Protein 3SY6 (pdb70)

Solvent-accessible surface area: 23259 Å² total

Structure (mmCIF, N/CA/C/O backbone):
data_3SY6
#
_entry.id   3SY6
#
_cell.length_a   40.409
_cell.length_b   120.462
_cell.length_c   53.492
_cell.angle_alpha   90.000
_cell.angle_beta   90.930
_cell.angle_gamma   90.000
#
_symmetry.space_group_name_H-M   'P 1 21 1'
#
loop_
_entity.id
_entity.type
_entity.pdbx_description
1 polymer 'Fimbrial protein BF1861'
2 non-polymer '2-[N-CYCLOHEXYLAMINO]ETHANE SULFONIC ACID'
3 water water
#
loop_
_atom_site.group_PDB
_atom_site.id
_atom_site.type_symbol
_atom_site.label_atom_id
_atom_site.label_alt_id
_atom_site.label_comp_id
_atom_site.label_asym_id
_atom_site.label_entity_id
_atom_site.label_seq_id
_atom_site.pdbx_PDB_ins_code
_atom_site.Cartn_x
_atom_site.Cartn_y
_atom_site.Cartn_z
_atom_site.occupancy
_atom_site.B_iso_or_equiv
_atom_site.auth_seq_id
_atom_site.auth_comp_id
_atom_site.auth_asym_id
_atom_site.auth_atom_id
_atom_site.pdbx_PDB_model_num
ATOM 1 N N . SER A 1 8 ? 16.909 25.242 56.530 1.00 58.89 25 SER A N 1
ATOM 2 C CA . SER A 1 8 ? 17.918 25.105 55.474 1.00 56.61 25 SER A CA 1
ATOM 3 C C . SER A 1 8 ? 18.808 26.365 55.347 1.00 55.71 25 SER A C 1
ATOM 4 O O . SER A 1 8 ? 18.300 27.488 55.216 1.00 54.98 25 SER A O 1
ATOM 7 N N . GLY A 1 9 ? 20.125 26.148 55.366 1.00 47.90 26 GLY A N 1
ATOM 8 C CA . GLY A 1 9 ? 21.109 27.221 55.253 1.00 44.46 26 GLY A CA 1
ATOM 9 C C . GLY A 1 9 ? 21.628 27.487 53.855 1.00 41.89 26 GLY A C 1
ATOM 10 O O . GLY A 1 9 ? 22.577 28.253 53.694 1.00 40.65 26 GLY A O 1
ATOM 11 N N . GLU A 1 10 ? 21.026 26.864 52.837 1.00 33.76 27 GLU A N 1
ATOM 12 C CA . GLU A 1 10 ? 21.476 27.043 51.454 1.00 31.77 27 GLU A CA 1
ATOM 13 C C . GLU A 1 10 ? 20.279 27.208 50.515 1.00 35.01 27 GLU A C 1
ATOM 14 O O . GLU A 1 10 ? 19.153 26.894 50.903 1.00 36.41 27 GLU A O 1
ATOM 20 N N . LYS A 1 11 ? 20.508 27.792 49.328 1.00 29.42 28 LYS A N 1
ATOM 21 C CA . LYS A 1 11 ? 19.483 27.986 48.297 1.00 28.65 28 LYS A CA 1
ATOM 22 C C . LYS A 1 11 ? 20.066 27.634 46.942 1.00 33.51 28 LYS A C 1
ATOM 23 O O . LYS A 1 11 ? 21.281 27.706 46.768 1.00 31.39 28 LYS A O 1
ATOM 29 N N . THR A 1 12 ? 19.204 27.269 45.969 1.00 31.39 29 THR A N 1
ATOM 30 C CA . THR A 1 12 ? 19.666 26.962 44.610 1.00 28.42 29 THR A CA 1
ATOM 31 C C . THR A 1 12 ? 20.016 28.277 43.914 1.00 31.24 29 THR A C 1
ATOM 32 O O . THR A 1 12 ? 19.205 29.202 43.940 1.00 31.01 29 THR A O 1
ATOM 36 N N . LEU A 1 13 ? 21.234 28.375 43.342 1.00 26.20 30 LEU A N 1
ATOM 37 C CA . LEU A 1 13 ? 21.680 29.533 42.592 1.00 25.68 30 LEU A CA 1
ATOM 38 C C . LEU A 1 13 ? 20.889 29.650 41.302 1.00 29.70 30 LEU A C 1
ATOM 39 O O . LEU A 1 13 ? 20.638 28.635 40.652 1.00 30.00 30 LEU A O 1
ATOM 44 N N . ALA A 1 14 ? 20.521 30.865 40.928 1.00 25.79 31 ALA A N 1
ATOM 45 C CA . ALA A 1 14 ? 19.897 31.119 39.628 1.00 26.42 31 ALA A CA 1
ATOM 46 C C . ALA A 1 14 ? 20.789 32.071 38.849 1.00 28.00 31 ALA A C 1
ATOM 47 O O . ALA A 1 14 ? 21.190 33.105 39.388 1.00 28.30 31 ALA A O 1
ATOM 49 N N . VAL A 1 15 ? 21.200 31.659 37.614 1.00 23.05 32 VAL A N 1
ATOM 50 C CA . VAL A 1 15 ? 21.986 32.504 36.715 1.00 21.79 32 VAL A CA 1
ATOM 51 C C . VAL A 1 15 ? 20.951 33.266 35.917 1.00 26.70 32 VAL A C 1
ATOM 52 O O . VAL A 1 15 ? 20.150 32.666 35.177 1.00 26.20 32 VAL A O 1
ATOM 56 N N . VAL A 1 16 ? 20.909 34.570 36.152 1.00 23.52 33 VAL A N 1
ATOM 57 C CA . VAL A 1 16 ? 19.848 35.436 35.648 1.00 25.16 33 VAL A CA 1
ATOM 58 C C . VAL A 1 16 ? 20.089 35.895 34.200 1.00 28.93 33 VAL A C 1
ATOM 59 O O . VAL A 1 16 ? 19.202 35.735 33.359 1.00 30.91 33 VAL A O 1
ATOM 63 N N . SER A 1 17 ? 21.243 36.489 33.933 1.00 23.54 34 SER A N 1
ATOM 64 C CA . SER A 1 17 ? 21.514 37.078 32.643 1.00 24.13 34 SER A CA 1
ATOM 65 C C . SER A 1 17 ? 22.991 37.095 32.332 1.00 28.23 34 SER A C 1
ATOM 66 O O . SER A 1 17 ? 23.845 36.949 33.214 1.00 28.91 34 SER A O 1
ATOM 69 N N . ALA A 1 18 ? 23.288 37.274 31.065 1.00 24.44 35 ALA A N 1
ATOM 70 C CA . ALA A 1 18 ? 24.655 37.345 30.591 1.00 23.96 35 ALA A CA 1
ATOM 71 C C . ALA A 1 18 ? 24.704 38.374 29.488 1.00 29.61 35 ALA A C 1
ATOM 72 O O . ALA A 1 18 ? 23.753 38.463 28.708 1.00 29.23 35 ALA A O 1
ATOM 74 N N . SER A 1 19 ? 25.767 39.191 29.452 1.00 26.70 36 SER A N 1
ATOM 75 C CA . SER A 1 19 ? 25.876 40.260 28.468 1.00 26.36 36 SER A CA 1
ATOM 76 C C . SER A 1 19 ? 27.336 40.639 28.210 1.00 29.56 36 SER A C 1
ATOM 77 O O . SER A 1 19 ? 28.226 40.371 29.036 1.00 25.30 36 SER A O 1
ATOM 80 N N . SER A 1 20 ? 27.564 41.270 27.056 1.00 27.29 37 SER A N 1
ATOM 81 C CA . SER A 1 20 ? 28.867 41.770 26.649 1.00 28.62 37 SER A CA 1
ATOM 82 C C . SER A 1 20 ? 28.705 43.205 26.184 1.00 33.28 37 SER A C 1
ATOM 83 O O . SER A 1 20 ? 27.794 43.484 25.403 1.00 32.40 37 SER A O 1
ATOM 86 N N . ASP A 1 21 ? 29.547 44.109 26.703 1.00 34.12 38 ASP A N 1
ATOM 87 C CA . ASP A 1 21 ? 29.460 45.563 26.421 1.00 36.38 38 ASP A CA 1
ATOM 88 C C . ASP A 1 21 ? 30.652 46.109 25.630 1.00 39.76 38 ASP A C 1
ATOM 89 O O . ASP A 1 21 ? 30.588 47.257 25.164 1.00 40.20 38 ASP A O 1
ATOM 94 N N . ASP A 1 22 ? 31.743 45.319 25.492 1.00 33.73 39 ASP A N 1
ATOM 95 C CA . ASP A 1 22 ? 32.912 45.806 24.753 1.00 31.90 39 ASP A CA 1
ATOM 96 C C . ASP A 1 22 ? 32.685 45.653 23.256 1.00 37.17 39 ASP A C 1
ATOM 97 O O . ASP A 1 22 ? 31.692 45.041 22.857 1.00 37.82 39 ASP A O 1
ATOM 102 N N . ARG A 1 23 ? 33.578 46.243 22.434 1.00 34.37 40 ARG A N 1
ATOM 103 C CA . ARG A 1 23 ? 33.600 46.139 20.967 1.00 35.12 40 ARG A CA 1
ATOM 104 C C . ARG A 1 23 ? 32.556 46.985 20.254 1.00 42.84 40 ARG A C 1
ATOM 105 O O . ARG A 1 23 ? 31.442 47.141 20.763 1.00 44.24 40 ARG A O 1
ATOM 113 N N . PRO A 1 24 ? 32.903 47.479 19.030 1.00 40.09 41 PRO A N 1
ATOM 114 C CA . PRO A 1 24 ? 31.973 48.333 18.251 1.00 40.11 41 PRO A CA 1
ATOM 115 C C . PRO A 1 24 ? 30.574 47.748 18.054 1.00 46.41 41 PRO A C 1
ATOM 116 O O . PRO A 1 24 ? 29.597 48.480 18.222 1.00 48.01 41 PRO A O 1
ATOM 120 N N . SER A 1 25 ? 30.467 46.451 17.742 1.00 43.64 42 SER A N 1
ATOM 121 C CA . SER A 1 25 ? 29.163 45.797 17.665 1.00 44.41 42 SER A CA 1
ATOM 122 C C . SER A 1 25 ? 29.024 44.925 18.922 1.00 49.91 42 SER A C 1
ATOM 123 O O . SER A 1 25 ? 29.727 43.916 19.065 1.00 49.70 42 SER A O 1
ATOM 126 N N . THR A 1 26 ? 28.205 45.393 19.886 1.00 46.72 43 THR A N 1
ATOM 127 C CA . THR A 1 26 ? 27.993 44.705 21.173 1.00 46.02 43 THR A CA 1
ATOM 128 C C . THR A 1 26 ? 26.977 43.561 21.048 1.00 47.43 43 THR A C 1
ATOM 129 O O . THR A 1 26 ? 26.021 43.650 20.266 1.00 47.17 43 THR A O 1
ATOM 133 N N . ARG A 1 27 ? 27.167 42.507 21.871 1.00 41.74 44 ARG A N 1
ATOM 134 C CA . ARG A 1 27 ? 26.242 41.371 21.984 1.00 40.48 44 ARG A CA 1
ATOM 135 C C . ARG A 1 27 ? 24.975 41.822 22.719 1.00 41.79 44 ARG A C 1
ATOM 136 O O . ARG A 1 27 ? 23.903 41.244 22.515 1.00 41.07 44 ARG A O 1
ATOM 144 N N . GLY A 1 28 ? 25.134 42.837 23.583 1.00 36.50 45 GLY A N 1
ATOM 145 C CA . GLY A 1 28 ? 24.089 43.358 24.455 1.00 35.19 45 GLY A CA 1
ATOM 146 C C . GLY A 1 28 ? 23.725 42.261 25.425 1.00 35.27 45 GLY A C 1
ATOM 147 O O . GLY A 1 28 ? 24.565 41.405 25.691 1.00 35.24 45 GLY A O 1
ATOM 148 N N . ILE A 1 29 ? 22.477 42.217 25.901 1.00 30.52 46 ILE A N 1
ATOM 149 C CA . ILE A 1 29 ? 22.029 41.117 26.787 1.00 28.95 46 ILE A CA 1
ATOM 150 C C . ILE A 1 29 ? 21.816 39.890 25.880 1.00 30.04 46 ILE A C 1
ATOM 151 O O . ILE A 1 29 ? 21.099 39.988 24.887 1.00 29.54 46 ILE A O 1
ATOM 156 N N . ILE A 1 30 ? 22.483 38.766 26.189 1.00 26.14 47 ILE A N 1
ATOM 157 C CA . ILE A 1 30 ? 22.391 37.549 25.371 1.00 26.61 47 ILE A CA 1
ATOM 158 C C . ILE A 1 30 ? 21.018 36.919 25.621 1.00 30.55 47 ILE A C 1
ATOM 159 O O . ILE A 1 30 ? 20.676 36.621 26.758 1.00 28.75 47 ILE A O 1
ATOM 164 N N . ASN A 1 31 ? 20.245 36.720 24.551 1.00 29.77 48 ASN A N 1
ATOM 165 C CA . ASN A 1 31 ? 18.907 36.127 24.654 1.00 31.50 48 ASN A CA 1
ATOM 166 C C . ASN A 1 31 ? 18.702 34.994 23.606 1.00 38.58 48 ASN A C 1
ATOM 167 O O . ASN A 1 31 ? 17.562 34.615 23.317 1.00 36.92 48 ASN A O 1
ATOM 172 N N . ASP A 1 32 ? 19.814 34.487 23.035 1.00 37.66 49 ASP A N 1
ATOM 173 C CA . ASP A 1 32 ? 19.815 33.422 22.037 1.00 40.68 49 ASP A CA 1
ATOM 174 C C . ASP A 1 32 ? 20.112 32.056 22.682 1.00 47.67 49 ASP A C 1
ATOM 175 O O . ASP A 1 32 ? 20.796 31.984 23.701 1.00 45.84 49 ASP A O 1
ATOM 180 N N . ASN A 1 33 ? 19.597 30.979 22.061 1.00 48.29 50 ASN A N 1
ATOM 181 C CA . ASN A 1 33 ? 19.780 29.588 22.481 1.00 49.98 50 ASN A CA 1
ATOM 182 C C . ASN A 1 33 ? 21.065 28.970 21.908 1.00 54.58 50 ASN A C 1
ATOM 183 O O . ASN A 1 33 ? 21.695 28.175 22.607 1.00 56.10 50 ASN A O 1
ATOM 188 N N . THR A 1 34 ? 21.449 29.360 20.657 1.00 48.29 51 THR A N 1
ATOM 189 C CA . THR A 1 34 ? 22.591 28.923 19.833 1.00 46.71 51 THR A CA 1
ATOM 190 C C . THR A 1 34 ? 23.780 28.485 20.691 1.00 44.39 51 THR A C 1
ATOM 191 O O . THR A 1 34 ? 24.188 27.321 20.600 1.00 43.43 51 THR A O 1
ATOM 195 N N . TYR A 1 35 ? 24.280 29.376 21.565 1.00 34.68 52 TYR A N 1
ATOM 196 C CA . TYR A 1 35 ? 25.403 29.015 22.399 1.00 31.57 52 TYR A CA 1
ATOM 197 C C . TYR A 1 35 ? 25.027 28.914 23.879 1.00 33.21 52 TYR A C 1
ATOM 198 O O . TYR A 1 35 ? 24.093 29.570 24.356 1.00 30.77 52 TYR A O 1
ATOM 207 N N . ALA A 1 36 ? 25.768 28.075 24.606 1.00 29.12 53 ALA A N 1
ATOM 208 C CA . ALA A 1 36 ? 25.570 27.900 26.045 1.00 28.24 53 ALA A CA 1
ATOM 209 C C . ALA A 1 36 ? 26.596 28.752 26.791 1.00 27.73 53 ALA A C 1
ATOM 210 O O . ALA A 1 36 ? 27.500 29.321 26.164 1.00 24.83 53 ALA A O 1
ATOM 212 N N . LEU A 1 37 ? 26.464 28.812 28.128 1.00 23.08 54 LEU A N 1
ATOM 213 C CA . LEU A 1 37 ? 27.319 29.564 29.043 1.00 21.03 54 LEU A CA 1
ATOM 214 C C . LEU A 1 37 ? 28.036 28.615 29.981 1.00 24.52 54 LEU A C 1
ATOM 215 O O . LEU A 1 37 ? 27.423 27.768 30.629 1.00 25.43 54 LEU A O 1
ATOM 220 N N . GLY A 1 38 ? 29.332 28.768 30.072 1.00 22.22 55 GLY A N 1
ATOM 221 C CA . GLY A 1 38 ? 30.119 27.887 30.937 1.00 21.51 55 GLY A CA 1
ATOM 222 C C . GLY A 1 38 ? 30.307 28.604 32.252 1.00 25.08 55 GLY A C 1
ATOM 223 O O . GLY A 1 38 ? 30.850 29.709 32.255 1.00 24.48 55 GLY A O 1
ATOM 224 N N . VAL A 1 39 ? 29.882 27.975 33.385 1.00 22.11 56 VAL A N 1
ATOM 225 C CA . VAL A 1 39 ? 29.904 28.654 34.697 1.00 21.95 56 VAL A CA 1
ATOM 226 C C . VAL A 1 39 ? 30.905 28.013 35.652 1.00 25.68 56 VAL A C 1
ATOM 227 O O . VAL A 1 39 ? 31.002 26.800 35.754 1.00 26.09 56 VAL A O 1
ATOM 231 N N . PHE A 1 40 ? 31.635 28.861 36.366 1.00 23.02 57 PHE A N 1
ATOM 232 C CA . PHE A 1 40 ? 32.687 28.426 37.280 1.00 21.67 57 PHE A CA 1
ATOM 233 C C . PHE A 1 40 ? 32.526 29.050 38.643 1.00 22.22 57 PHE A C 1
ATOM 234 O O . PHE A 1 40 ? 32.081 30.170 38.746 1.00 21.74 57 PHE A O 1
ATOM 242 N N . ARG A 1 41 ? 32.974 28.356 39.683 1.00 20.79 58 ARG A N 1
ATOM 243 C CA . ARG A 1 41 ? 33.021 28.896 41.035 1.00 21.89 58 ARG A CA 1
ATOM 244 C C . ARG A 1 41 ? 34.408 28.641 41.544 1.00 24.11 58 ARG A C 1
ATOM 245 O O . ARG A 1 41 ? 34.894 27.519 41.456 1.00 23.31 58 ARG A O 1
ATOM 253 N N . THR A 1 42 ? 35.051 29.675 42.065 1.00 22.40 59 THR A N 1
ATOM 254 C CA . THR A 1 42 ? 36.405 29.565 42.606 1.00 22.75 59 THR A CA 1
ATOM 255 C C . THR A 1 42 ? 36.356 29.156 44.069 1.00 27.57 59 THR A C 1
ATOM 256 O O . THR A 1 42 ? 35.269 29.032 44.644 1.00 27.71 59 THR A O 1
ATOM 260 N N . THR A 1 43 ? 37.531 28.955 44.687 1.00 25.85 60 THR A N 1
ATOM 261 C CA . THR A 1 43 ? 37.599 28.541 46.093 1.00 26.66 60 THR A CA 1
ATOM 262 C C . THR A 1 43 ? 37.517 29.749 47.062 1.00 30.02 60 THR A C 1
ATOM 263 O O . THR A 1 43 ? 37.714 29.584 48.263 1.00 30.29 60 THR A O 1
ATOM 267 N N . ALA A 1 44 ? 37.198 30.947 46.548 1.00 27.97 61 ALA A N 1
ATOM 268 C CA . ALA A 1 44 ? 37.009 32.140 47.381 1.00 28.64 61 ALA A CA 1
ATOM 269 C C . ALA A 1 44 ? 35.965 31.853 48.469 1.00 32.84 61 ALA A C 1
ATOM 270 O O . ALA A 1 44 ? 34.908 31.265 48.192 1.00 33.44 61 ALA A O 1
ATOM 272 N N . ASN A 1 45 ? 36.346 32.158 49.720 1.00 27.97 62 ASN A N 1
ATOM 273 C CA . ASN A 1 45 ? 35.562 32.012 50.933 1.00 27.94 62 ASN A CA 1
ATOM 274 C C . ASN A 1 45 ? 35.285 30.535 51.277 1.00 31.10 62 ASN A C 1
ATOM 275 O O . ASN A 1 45 ? 34.313 30.243 51.973 1.00 29.44 62 ASN A O 1
ATOM 280 N N . THR A 1 46 ? 36.222 29.624 50.873 1.00 28.33 63 THR A N 1
ATOM 281 C CA . THR A 1 46 ? 36.271 28.169 51.175 1.00 28.23 63 THR A CA 1
ATOM 282 C C . THR A 1 46 ? 35.229 27.343 50.389 1.00 29.87 63 THR A C 1
ATOM 283 O O . THR A 1 46 ? 35.090 26.157 50.675 1.00 29.72 63 THR A O 1
ATOM 287 N N . TYR A 1 47 ? 34.523 27.936 49.390 1.00 24.70 64 TYR A N 1
ATOM 288 C CA . TYR A 1 47 ? 33.624 27.140 48.553 1.00 24.97 64 TYR A CA 1
ATOM 289 C C . TYR A 1 47 ? 34.404 26.070 47.794 1.00 29.25 64 TYR A C 1
ATOM 290 O O . TYR A 1 47 ? 35.569 26.289 47.427 1.00 29.27 64 TYR A O 1
ATOM 299 N N . ALA A 1 48 ? 33.766 24.934 47.533 1.00 25.49 65 ALA A N 1
ATOM 300 C CA . ALA A 1 48 ? 34.330 23.890 46.687 1.00 24.45 65 ALA A CA 1
ATOM 301 C C . ALA A 1 48 ? 34.301 24.393 45.248 1.00 26.82 65 ALA A C 1
ATOM 302 O O . ALA A 1 48 ? 33.343 25.086 44.881 1.00 24.91 65 ALA A O 1
ATOM 304 N N . PRO A 1 49 ? 35.344 24.147 44.426 1.00 25.49 66 PRO A N 1
ATOM 305 C CA . PRO A 1 49 ? 35.344 24.730 43.078 1.00 24.77 66 PRO A CA 1
ATOM 306 C C . PRO A 1 49 ? 34.359 24.053 42.125 1.00 26.55 66 PRO A C 1
ATOM 307 O O . PRO A 1 49 ? 34.102 22.863 42.243 1.00 26.85 66 PRO A O 1
ATOM 311 N N . LEU A 1 50 ? 33.826 24.828 41.179 1.00 21.36 67 LEU A N 1
ATOM 312 C CA . LEU A 1 50 ? 32.949 24.333 40.108 1.00 22.88 67 LEU A CA 1
ATOM 313 C C . LEU A 1 50 ? 33.586 24.714 38.771 1.00 24.94 67 LEU A C 1
ATOM 314 O O . LEU A 1 50 ? 34.107 25.822 38.647 1.00 23.90 67 LEU A O 1
ATOM 319 N N . TYR A 1 51 ? 33.643 23.769 37.811 1.00 21.78 68 TYR A N 1
ATOM 320 C CA . TYR A 1 51 ? 34.306 23.979 36.513 1.00 21.68 68 TYR A CA 1
ATOM 321 C C . TYR A 1 51 ? 33.418 23.730 35.309 1.00 26.08 68 TYR A C 1
ATOM 322 O O . TYR A 1 51 ? 32.890 22.626 35.151 1.00 26.14 68 TYR A O 1
ATOM 331 N N . ASN A 1 52 ? 33.284 24.736 34.442 1.00 21.19 69 ASN A N 1
ATOM 332 C CA . ASN A 1 52 ? 32.646 24.632 33.122 1.00 20.86 69 ASN A CA 1
ATOM 333 C C . ASN A 1 52 ? 31.259 24.001 33.164 1.00 25.78 69 ASN A C 1
ATOM 334 O O . ASN A 1 52 ? 30.938 23.099 32.356 1.00 25.78 69 ASN A O 1
ATOM 339 N N . VAL A 1 53 ? 30.422 24.474 34.116 1.00 23.27 70 VAL A N 1
ATOM 340 C CA . VAL A 1 53 ? 29.066 23.947 34.265 1.00 22.99 70 VAL A CA 1
ATOM 341 C C . VAL A 1 53 ? 28.223 24.569 33.150 1.00 27.26 70 VAL A C 1
ATOM 342 O O . VAL A 1 53 ? 28.044 25.780 33.111 1.00 25.60 70 VAL A O 1
ATOM 346 N N . LYS A 1 54 ? 27.768 23.726 32.218 1.00 25.47 71 LYS A N 1
ATOM 347 C CA . LYS A 1 54 ? 27.007 24.150 31.041 1.00 25.39 71 LYS A CA 1
ATOM 348 C C . LYS A 1 54 ? 25.634 24.712 31.431 1.00 29.15 71 LYS A C 1
ATOM 349 O O . LYS A 1 54 ? 24.828 24.004 32.031 1.00 29.28 71 LYS A O 1
ATOM 355 N N . HIS A 1 55 ? 25.419 26.011 31.152 1.00 24.74 72 HIS A N 1
ATOM 356 C CA . HIS A 1 55 ? 24.133 26.680 31.400 1.00 23.83 72 HIS A CA 1
ATOM 357 C C . HIS A 1 55 ? 23.522 27.021 30.061 1.00 27.96 72 HIS A C 1
ATOM 358 O O . HIS A 1 55 ? 24.231 27.475 29.159 1.00 25.33 72 HIS A O 1
ATOM 365 N N . ILE A 1 56 ? 22.227 26.744 29.914 1.00 28.40 73 ILE A N 1
ATOM 366 C CA . ILE A 1 56 ? 21.459 26.933 28.679 1.00 29.60 73 ILE A CA 1
ATOM 367 C C . ILE A 1 56 ? 20.340 27.954 28.932 1.00 34.12 73 ILE A C 1
ATOM 368 O O . ILE A 1 56 ? 19.616 27.830 29.915 1.00 30.64 73 ILE A O 1
ATOM 373 N N . TYR A 1 57 ? 20.223 28.978 28.051 1.00 33.89 74 TYR A N 1
ATOM 374 C CA . TYR A 1 57 ? 19.200 30.024 28.187 1.00 35.14 74 TYR A CA 1
ATOM 375 C C . TYR A 1 57 ? 17.803 29.459 27.920 1.00 45.46 74 TYR A C 1
ATOM 376 O O . TYR A 1 57 ? 17.464 29.145 26.787 1.00 46.68 74 TYR A O 1
ATOM 385 N N . SER A 1 58 ? 17.014 29.309 28.984 1.00 45.80 75 SER A N 1
ATOM 386 C CA . SER A 1 58 ? 15.658 28.776 28.987 1.00 47.86 75 SER A CA 1
ATOM 387 C C . SER A 1 58 ? 14.860 29.431 30.113 1.00 56.10 75 SER A C 1
ATOM 388 O O . SER A 1 58 ? 15.333 29.472 31.257 1.00 56.18 75 SER A O 1
ATOM 390 N N . GLY A 1 59 ? 13.683 29.972 29.764 1.00 53.99 76 GLY A N 1
ATOM 391 C CA . GLY A 1 59 ? 12.779 30.654 30.688 1.00 54.01 76 GLY A CA 1
ATOM 392 C C . GLY A 1 59 ? 13.354 31.919 31.299 1.00 57.75 76 GLY A C 1
ATOM 393 O O . GLY A 1 59 ? 13.389 32.037 32.523 1.00 59.43 76 GLY A O 1
ATOM 394 N N . GLY A 1 60 ? 13.832 32.838 30.449 1.00 51.78 77 GLY A N 1
ATOM 395 C CA . GLY A 1 60 ? 14.430 34.120 30.826 1.00 50.42 77 GLY A CA 1
ATOM 396 C C . GLY A 1 60 ? 15.609 34.073 31.786 1.00 51.21 77 GLY A C 1
ATOM 397 O O . GLY A 1 60 ? 15.959 35.102 32.367 1.00 51.52 77 GLY A O 1
ATOM 398 N N . GLU A 1 61 ? 16.215 32.881 31.976 1.00 43.12 78 GLU A N 1
ATOM 399 C CA . GLU A 1 61 ? 17.383 32.646 32.829 1.00 39.10 78 GLU A CA 1
ATOM 400 C C . GLU A 1 61 ? 18.312 31.597 32.182 1.00 36.74 78 GLU A C 1
ATOM 401 O O . GLU A 1 61 ? 17.953 30.991 31.172 1.00 37.15 78 GLU A O 1
ATOM 407 N N . TRP A 1 62 ? 19.480 31.356 32.787 1.00 28.52 79 TRP A N 1
ATOM 408 C CA . TRP A 1 62 ? 20.432 30.359 32.291 1.00 27.01 79 TRP A CA 1
ATOM 409 C C . TRP A 1 62 ? 20.386 29.129 33.191 1.00 31.84 79 TRP A C 1
ATOM 410 O O . TRP A 1 62 ? 20.919 29.130 34.292 1.00 30.07 79 TRP A O 1
ATOM 421 N N . GLY A 1 63 ? 19.693 28.111 32.714 1.00 30.91 80 GLY A N 1
ATOM 422 C CA . GLY A 1 63 ? 19.491 26.871 33.446 1.00 32.43 80 GLY A CA 1
ATOM 423 C C . GLY A 1 63 ? 20.566 25.839 33.223 1.00 37.19 80 GLY A C 1
ATOM 424 O O . GLY A 1 63 ? 21.171 25.790 32.151 1.00 37.06 80 GLY A O 1
ATOM 425 N N . ALA A 1 64 ? 20.796 24.995 34.246 1.00 33.75 81 ALA A N 1
ATOM 426 C CA . ALA A 1 64 ? 21.752 23.892 34.200 1.00 33.17 81 ALA A CA 1
ATOM 427 C C . ALA A 1 64 ? 21.095 22.601 34.671 1.00 37.74 81 ALA A C 1
ATOM 428 O O . ALA A 1 64 ? 20.187 22.617 35.507 1.00 35.95 81 ALA A O 1
ATOM 430 N N . ASP A 1 65 ? 21.557 21.483 34.115 1.00 36.46 82 ASP A N 1
ATOM 431 C CA . ASP A 1 65 ? 21.172 20.134 34.508 1.00 38.76 82 ASP A CA 1
ATOM 432 C C . ASP A 1 65 ? 21.561 19.930 35.965 1.00 42.72 82 ASP A C 1
ATOM 433 O O . ASP A 1 65 ? 20.804 19.346 36.739 1.00 46.11 82 ASP A O 1
ATOM 438 N N . ASP A 1 66 ? 22.720 20.489 36.343 1.00 35.81 83 ASP A N 1
ATOM 439 C CA . ASP A 1 66 ? 23.227 20.469 37.713 1.00 33.62 83 ASP A CA 1
ATOM 440 C C . ASP A 1 66 ? 22.576 21.548 38.579 1.00 34.31 83 ASP A C 1
ATOM 441 O O . ASP A 1 66 ? 22.025 22.549 38.083 1.00 30.13 83 ASP A O 1
ATOM 446 N N . VAL A 1 67 ? 22.688 21.341 39.890 1.00 29.91 84 VAL A N 1
ATOM 447 C CA . VAL A 1 67 ? 22.187 22.256 40.884 1.00 28.95 84 VAL A CA 1
ATOM 448 C C . VAL A 1 67 ? 23.394 22.853 41.572 1.00 31.46 84 VAL A C 1
ATOM 449 O O . VAL A 1 67 ? 24.254 22.102 42.021 1.00 31.47 84 VAL A O 1
ATOM 453 N N . ILE A 1 68 ? 23.449 24.183 41.673 1.00 25.73 85 ILE A N 1
ATOM 454 C CA . ILE A 1 68 ? 24.528 24.876 42.381 1.00 24.39 85 ILE A CA 1
ATOM 455 C C . ILE A 1 68 ? 23.915 25.463 43.637 1.00 27.34 85 ILE A C 1
ATOM 456 O O . ILE A 1 68 ? 22.843 26.041 43.570 1.00 26.72 85 ILE A O 1
ATOM 461 N N . LYS A 1 69 ? 24.562 25.311 44.785 1.00 26.39 86 LYS A N 1
ATOM 462 C CA . LYS A 1 69 ? 24.039 25.838 46.029 1.00 26.49 86 LYS A CA 1
ATOM 463 C C . LYS A 1 69 ? 24.947 26.931 46.559 1.00 29.21 86 LYS A C 1
ATOM 464 O O . LYS A 1 69 ? 26.161 26.897 46.355 1.00 30.11 86 LYS A O 1
ATOM 470 N N . VAL A 1 70 ? 24.346 27.916 47.208 1.00 23.83 87 VAL A N 1
ATOM 471 C CA . VAL A 1 70 ? 25.038 29.021 47.872 1.00 22.40 87 VAL A CA 1
ATOM 472 C C . VAL A 1 70 ? 24.507 29.057 49.301 1.00 28.72 87 VAL A C 1
ATOM 473 O O . VAL A 1 70 ? 23.289 28.907 49.506 1.00 28.93 87 VAL A O 1
ATOM 477 N N . ASP A 1 71 ? 25.426 29.111 50.288 1.00 24.90 88 ASP A N 1
ATOM 478 C CA . ASP A 1 71 ? 25.050 29.196 51.705 1.00 25.12 88 ASP A CA 1
ATOM 479 C C . ASP A 1 71 ? 25.379 30.613 52.207 1.00 29.70 88 ASP A C 1
ATOM 480 O O . ASP A 1 71 ? 25.385 31.546 51.401 1.00 28.71 88 ASP A O 1
ATOM 485 N N . TYR A 1 72 ? 25.652 30.788 53.521 1.00 27.66 89 TYR A N 1
ATOM 486 C CA . TYR A 1 72 ? 25.974 32.099 54.093 1.00 27.40 89 TYR A CA 1
ATOM 487 C C . TYR A 1 72 ? 27.252 32.690 53.487 1.00 29.68 89 TYR A C 1
ATOM 488 O O . TYR A 1 72 ? 27.428 33.907 53.515 1.00 26.72 89 TYR A O 1
ATOM 497 N N . ARG A 1 73 ? 28.144 31.828 52.952 1.00 26.40 90 ARG A N 1
ATOM 498 C CA . ARG A 1 73 ? 29.401 32.279 52.369 1.00 25.20 90 ARG A CA 1
ATOM 499 C C . ARG A 1 73 ? 29.173 32.993 51.046 1.00 29.96 90 ARG A C 1
ATOM 500 O O . ARG A 1 73 ? 28.363 32.551 50.225 1.00 28.49 90 ARG A O 1
ATOM 508 N N . ASN A 1 74 ? 29.871 34.125 50.852 1.00 28.02 91 ASN A N 1
ATOM 509 C CA . ASN A 1 74 ? 29.786 34.902 49.621 1.00 27.11 91 ASN A CA 1
ATOM 510 C C . ASN A 1 74 ? 30.541 34.160 48.536 1.00 31.61 91 ASN A C 1
ATOM 511 O O . ASN A 1 74 ? 31.710 33.817 48.736 1.00 32.37 91 ASN A O 1
ATOM 516 N N . ALA A 1 75 ? 29.857 33.821 47.431 1.00 26.65 92 ALA A N 1
ATOM 517 C CA . ALA A 1 75 ? 30.458 33.007 46.348 1.00 25.73 92 ALA A CA 1
ATOM 518 C C . ALA A 1 75 ? 30.979 33.839 45.165 1.00 28.80 92 ALA A C 1
ATOM 519 O O . ALA A 1 75 ? 30.351 34.827 44.763 1.00 27.45 92 ALA A O 1
ATOM 521 N N . SER A 1 76 ? 32.123 33.397 44.597 1.00 25.13 93 SER A N 1
ATOM 522 C CA . SER A 1 76 ? 32.727 34.032 43.432 1.00 24.47 93 SER A CA 1
ATOM 523 C C . SER A 1 76 ? 32.517 33.172 42.205 1.00 26.41 93 SER A C 1
ATOM 524 O O . SER A 1 76 ? 33.042 32.073 42.121 1.00 24.55 93 SER A O 1
ATOM 527 N N . PHE A 1 77 ? 31.731 33.680 41.254 1.00 25.12 94 PHE A N 1
ATOM 528 C CA . PHE A 1 77 ? 31.452 33.003 40.000 1.00 23.82 94 PHE A CA 1
ATOM 529 C C . PHE A 1 77 ? 32.062 33.750 38.831 1.00 25.38 94 PHE A C 1
ATOM 530 O O . PHE A 1 77 ? 32.235 34.977 38.885 1.00 23.32 94 PHE A O 1
ATOM 538 N N . PHE A 1 78 ? 32.399 32.988 37.783 1.00 21.62 95 PHE A N 1
ATOM 539 C CA . PHE A 1 78 ? 32.897 33.486 36.506 1.00 21.24 95 PHE A CA 1
ATOM 540 C C . PHE A 1 78 ? 32.213 32.678 35.420 1.00 24.66 95 PHE A C 1
ATOM 541 O O . PHE A 1 78 ? 31.745 31.555 35.665 1.00 25.78 95 PHE A O 1
ATOM 549 N N . ALA A 1 79 ? 32.097 33.256 34.245 1.00 19.46 96 ALA A N 1
ATOM 550 C CA . ALA A 1 79 ? 31.487 32.562 33.118 1.00 19.13 96 ALA A CA 1
ATOM 551 C C . ALA A 1 79 ? 32.198 32.949 31.823 1.00 20.76 96 ALA A C 1
ATOM 552 O O . ALA A 1 79 ? 32.824 34.007 31.752 1.00 18.97 96 ALA A O 1
ATOM 554 N N . TYR A 1 80 ? 32.075 32.114 30.804 1.00 17.62 97 TYR A N 1
ATOM 555 C CA . TYR A 1 80 ? 32.598 32.458 29.477 1.00 18.20 97 TYR A CA 1
ATOM 556 C C . TYR A 1 80 ? 31.553 32.011 28.473 1.00 22.49 97 TYR A C 1
ATOM 557 O O . TYR A 1 80 ? 30.693 31.181 28.785 1.00 23.24 97 TYR A O 1
ATOM 566 N N . TYR A 1 81 ? 31.611 32.587 27.282 1.00 18.80 98 TYR A N 1
ATOM 567 C CA . TYR A 1 81 ? 30.617 32.324 26.260 1.00 18.62 98 TYR A CA 1
ATOM 568 C C . TYR A 1 81 ? 31.242 32.529 24.901 1.00 23.68 98 TYR A C 1
ATOM 569 O O . TYR A 1 81 ? 31.902 33.541 24.710 1.00 22.56 98 TYR A O 1
ATOM 578 N N . PRO A 1 82 ? 30.963 31.671 23.903 1.00 22.54 99 PRO A N 1
ATOM 579 C CA . PRO A 1 82 ? 30.190 30.410 23.961 1.00 21.72 99 PRO A CA 1
ATOM 580 C C . PRO A 1 82 ? 30.893 29.279 24.710 1.00 25.94 99 PRO A C 1
ATOM 581 O O . PRO A 1 82 ? 32.103 29.091 24.581 1.00 26.87 99 PRO A O 1
ATOM 585 N N . TYR A 1 83 ? 30.106 28.487 25.469 1.00 24.00 100 TYR A N 1
ATOM 586 C CA . TYR A 1 83 ? 30.566 27.285 26.171 1.00 21.77 100 TYR A CA 1
ATOM 587 C C . TYR A 1 83 ? 31.207 26.318 25.175 1.00 24.80 100 TYR A C 1
ATOM 588 O O . TYR A 1 83 ? 30.700 26.160 24.058 1.00 22.92 100 TYR A O 1
ATOM 597 N N . HIS A 1 84 ? 32.258 25.616 25.623 1.00 21.57 101 HIS A N 1
ATOM 598 C CA . HIS A 1 84 ? 32.911 24.538 24.881 1.00 22.54 101 HIS A CA 1
ATOM 599 C C . HIS A 1 84 ? 33.103 23.375 25.801 1.00 26.31 101 HIS A C 1
ATOM 600 O O . HIS A 1 84 ? 33.336 23.592 26.986 1.00 26.04 101 HIS A O 1
ATOM 607 N N . THR A 1 85 ? 33.092 22.142 25.254 1.00 24.46 102 THR A N 1
ATOM 608 C CA . THR A 1 85 ? 33.447 20.958 26.035 1.00 24.75 102 THR A CA 1
ATOM 609 C C . THR A 1 85 ? 34.918 21.164 26.376 1.00 26.07 102 THR A C 1
ATOM 610 O O . THR A 1 85 ? 35.660 21.729 25.546 1.00 25.34 102 THR A O 1
ATOM 614 N N . ALA A 1 86 ? 35.336 20.777 27.578 1.00 22.10 103 ALA A N 1
ATOM 615 C CA . ALA A 1 86 ? 36.713 21.050 27.997 1.00 23.69 103 ALA A CA 1
ATOM 616 C C . ALA A 1 86 ? 37.759 20.125 27.307 1.00 28.61 103 ALA A C 1
ATOM 617 O O . ALA A 1 86 ? 38.403 19.313 27.953 1.00 29.43 103 ALA A O 1
ATOM 619 N N . THR A 1 87 ? 37.950 20.302 25.988 1.00 25.90 104 THR A N 1
ATOM 620 C CA . THR A 1 87 ? 38.931 19.554 25.175 1.00 26.69 104 THR A CA 1
ATOM 621 C C . THR A 1 87 ? 39.652 20.527 24.230 1.00 30.60 104 THR A C 1
ATOM 622 O O . THR A 1 87 ? 39.121 21.610 23.949 1.00 28.80 104 THR A O 1
ATOM 626 N N . GLY A 1 88 ? 40.819 20.116 23.727 1.00 27.67 105 GLY A N 1
ATOM 627 C CA . GLY A 1 88 ? 41.603 20.908 22.772 1.00 27.71 105 GLY A CA 1
ATOM 628 C C . GLY A 1 88 ? 42.066 22.212 23.376 1.00 29.09 105 GLY A C 1
ATOM 629 O O . GLY A 1 88 ? 42.647 22.198 24.466 1.00 28.88 105 GLY A O 1
ATOM 630 N N . ASN A 1 89 ? 41.755 23.349 22.720 1.00 23.40 106 ASN A N 1
ATOM 631 C CA . ASN A 1 89 ? 42.130 24.672 23.253 1.00 22.63 106 ASN A CA 1
ATOM 632 C C . ASN A 1 89 ? 41.410 25.018 24.579 1.00 26.38 106 ASN A C 1
ATOM 633 O O . ASN A 1 89 ? 41.794 25.983 25.249 1.00 25.09 106 ASN A O 1
ATOM 638 N N . TYR A 1 90 ? 40.384 24.220 24.952 1.00 24.30 107 TYR A N 1
ATOM 639 C CA . TYR A 1 90 ? 39.551 24.408 26.159 1.00 24.11 107 TYR A CA 1
ATOM 640 C C . TYR A 1 90 ? 39.838 23.329 27.213 1.00 25.61 107 TYR A C 1
ATOM 641 O O . TYR A 1 90 ? 39.146 23.287 28.217 1.00 23.52 107 TYR A O 1
ATOM 650 N N . ALA A 1 91 ? 40.918 22.529 27.018 1.00 22.58 108 ALA A N 1
ATOM 651 C CA . ALA A 1 91 ? 41.312 21.450 27.938 1.00 23.28 108 ALA A CA 1
ATOM 652 C C . ALA A 1 91 ? 41.585 21.987 29.368 1.00 27.60 108 ALA A C 1
ATOM 653 O O . ALA A 1 91 ? 41.274 21.307 30.339 1.00 25.73 108 ALA A O 1
ATOM 655 N N . GLY A 1 92 ? 42.091 23.217 29.478 1.00 23.20 109 GLY A N 1
ATOM 656 C CA . GLY A 1 92 ? 42.396 23.820 30.766 1.00 21.80 109 GLY A CA 1
ATOM 657 C C . GLY A 1 92 ? 41.179 24.175 31.594 1.00 22.09 109 GLY A C 1
ATOM 658 O O . GLY A 1 92 ? 41.325 24.509 32.765 1.00 21.77 109 GLY A O 1
ATOM 659 N N . LEU A 1 93 ? 39.974 24.158 30.991 1.00 18.27 110 LEU A N 1
ATOM 660 C CA . LEU A 1 93 ? 38.717 24.438 31.713 1.00 18.46 110 LEU A CA 1
ATOM 661 C C . LEU A 1 93 ? 38.104 23.152 32.342 1.00 24.71 110 LEU A C 1
ATOM 662 O O . LEU A 1 93 ? 37.077 23.237 33.023 1.00 24.43 110 LEU A O 1
ATOM 667 N N . ALA A 1 94 ? 38.723 21.979 32.111 1.00 22.50 111 ALA A N 1
ATOM 668 C CA . ALA A 1 94 ? 38.219 20.712 32.678 1.00 23.85 111 ALA A CA 1
ATOM 669 C C . ALA A 1 94 ? 38.274 20.731 34.224 1.00 27.63 111 ALA A C 1
ATOM 670 O O . ALA A 1 94 ? 37.313 20.318 34.875 1.00 27.98 111 ALA A O 1
ATOM 672 N N . GLY A 1 95 ? 39.393 21.212 34.767 1.00 24.17 112 GLY A N 1
ATOM 673 C CA . GLY A 1 95 ? 39.637 21.323 36.199 1.00 24.35 112 GLY A CA 1
ATOM 674 C C . GLY A 1 95 ? 40.417 22.568 36.552 1.00 28.27 112 GLY A C 1
ATOM 675 O O . GLY A 1 95 ? 41.163 22.582 37.540 1.00 28.49 112 GLY A O 1
ATOM 676 N N . GLY A 1 96 ? 40.190 23.618 35.768 1.00 24.08 113 GLY A N 1
ATOM 677 C CA . GLY A 1 96 ? 40.812 24.928 35.927 1.00 23.38 113 GLY A CA 1
ATOM 678 C C . GLY A 1 96 ? 40.021 26.024 35.229 1.00 25.74 113 GLY A C 1
ATOM 679 O O . GLY A 1 96 ? 38.896 25.787 34.769 1.00 23.51 113 GLY A O 1
ATOM 680 N N . THR A 1 97 ? 40.609 27.225 35.131 1.00 21.24 114 THR A N 1
ATOM 681 C CA . THR A 1 97 ? 39.924 28.383 34.514 1.00 21.76 114 THR A CA 1
ATOM 682 C C . THR A 1 97 ? 40.738 28.990 33.349 1.00 23.65 114 THR A C 1
ATOM 683 O O . THR A 1 97 ? 40.458 30.114 32.946 1.00 23.43 114 THR A O 1
ATOM 687 N N . THR A 1 98 ? 41.692 28.232 32.775 1.00 21.16 115 THR A N 1
ATOM 688 C CA . THR A 1 98 ? 42.497 28.727 31.669 1.00 20.95 115 THR A CA 1
ATOM 689 C C . THR A 1 98 ? 42.129 28.044 30.352 1.00 22.71 115 THR A C 1
ATOM 690 O O . THR A 1 98 ? 41.814 26.851 30.313 1.00 22.01 115 THR A O 1
ATOM 694 N N . LEU A 1 99 ? 42.157 28.809 29.275 1.00 19.31 116 LEU A N 1
ATOM 695 C CA . LEU A 1 99 ? 41.891 28.293 27.937 1.00 19.61 116 LEU A CA 1
ATOM 696 C C . LEU A 1 99 ? 42.955 28.870 27.010 1.00 24.99 116 LEU A C 1
ATOM 697 O O . LEU A 1 99 ? 43.693 29.786 27.402 1.00 25.25 116 LEU A O 1
ATOM 702 N N . THR A 1 100 ? 43.089 28.299 25.823 1.00 22.13 117 THR A N 1
ATOM 703 C CA . THR A 1 100 ? 44.087 28.759 24.868 1.00 21.36 117 THR A CA 1
ATOM 704 C C . THR A 1 100 ? 43.431 29.588 23.763 1.00 24.57 117 THR A C 1
ATOM 705 O O . THR A 1 100 ? 42.432 29.179 23.152 1.00 24.80 117 THR A O 1
ATOM 709 N N . LEU A 1 101 ? 44.024 30.755 23.496 1.00 20.41 118 LEU A N 1
ATOM 710 C CA . LEU A 1 101 ? 43.614 31.604 22.374 1.00 18.96 118 LEU A CA 1
ATOM 711 C C . LEU A 1 101 ? 44.531 31.268 21.240 1.00 21.67 118 LEU A C 1
ATOM 712 O O . LEU A 1 101 ? 45.738 31.177 21.459 1.00 19.58 118 LEU A O 1
ATOM 717 N N . GLN A 1 102 ? 43.981 31.027 20.046 1.00 18.77 119 GLN A N 1
ATOM 718 C CA . GLN A 1 102 ? 44.820 30.660 18.916 1.00 17.48 119 GLN A CA 1
ATOM 719 C C . GLN A 1 102 ? 44.547 31.522 17.693 1.00 21.06 119 GLN A C 1
ATOM 720 O O . GLN A 1 102 ? 43.392 31.665 17.311 1.00 21.52 119 GLN A O 1
ATOM 726 N N . ALA A 1 103 ? 45.628 32.022 17.031 1.00 20.15 120 ALA A N 1
ATOM 727 C CA . ALA A 1 103 ? 45.557 32.782 15.774 1.00 20.19 120 ALA A CA 1
ATOM 728 C C . ALA A 1 103 ? 44.947 31.865 14.717 1.00 22.14 120 ALA A C 1
ATOM 729 O O . ALA A 1 103 ? 45.382 30.711 14.563 1.00 21.17 120 ALA A O 1
ATOM 731 N N . GLN A 1 104 ? 43.855 32.307 14.099 1.00 18.36 121 GLN A N 1
ATOM 732 C CA . GLN A 1 104 ? 43.138 31.468 13.135 1.00 18.36 121 GLN A CA 1
ATOM 733 C C . GLN A 1 104 ? 42.173 32.301 12.345 1.00 19.90 121 GLN A C 1
ATOM 734 O O . GLN A 1 104 ? 41.885 33.427 12.729 1.00 18.89 121 GLN A O 1
ATOM 740 N N . LEU A 1 105 ? 41.599 31.720 11.291 1.00 18.35 122 LEU A N 1
ATOM 741 C CA . LEU A 1 105 ? 40.527 32.384 10.545 1.00 17.80 122 LEU A CA 1
ATOM 742 C C . LEU A 1 105 ? 39.327 32.563 11.484 1.00 23.85 122 LEU A C 1
ATOM 743 O O . LEU A 1 105 ? 39.103 31.736 12.396 1.00 23.64 122 LEU A O 1
ATOM 748 N N . PHE A 1 106 ? 38.612 33.674 11.331 1.00 19.30 123 PHE A N 1
ATOM 749 C CA . PHE A 1 106 ? 37.515 33.979 12.226 1.00 19.37 123 PHE A CA 1
ATOM 750 C C . PHE A 1 106 ? 36.438 32.880 12.234 1.00 26.84 123 PHE A C 1
ATOM 751 O O . PHE A 1 106 ? 35.978 32.425 11.184 1.00 25.55 123 PHE A O 1
ATOM 759 N N . ASN A 1 107 ? 36.009 32.522 13.451 1.00 26.21 124 ASN A N 1
ATOM 760 C CA . ASN A 1 107 ? 34.955 31.553 13.706 1.00 24.25 124 ASN A CA 1
ATOM 761 C C . ASN A 1 107 ? 34.150 32.077 14.900 1.00 25.30 124 ASN A C 1
ATOM 762 O O . ASN A 1 107 ? 34.704 32.225 15.991 1.00 24.58 124 ASN A O 1
ATOM 767 N N . ALA A 1 108 ? 32.875 32.452 14.676 1.00 24.17 125 ALA A N 1
ATOM 768 C CA . ALA A 1 108 ? 31.979 33.015 15.719 1.00 24.72 125 ALA A CA 1
ATOM 769 C C . ALA A 1 108 ? 31.893 32.139 16.957 1.00 25.94 125 ALA A C 1
ATOM 770 O O . ALA A 1 108 ? 31.826 32.666 18.074 1.00 23.81 125 ALA A O 1
ATOM 772 N N . GLY A 1 109 ? 31.947 30.816 16.755 1.00 22.10 126 GLY A N 1
ATOM 773 C CA . GLY A 1 109 ? 31.876 29.854 17.856 1.00 22.00 126 GLY A CA 1
ATOM 774 C C . GLY A 1 109 ? 33.059 29.928 18.805 1.00 26.56 126 GLY A C 1
ATOM 775 O O . GLY A 1 109 ? 32.941 29.556 19.972 1.00 27.60 126 GLY A O 1
ATOM 776 N N . GLU A 1 110 ? 34.185 30.474 18.328 1.00 23.48 127 GLU A N 1
ATOM 777 C CA . GLU A 1 110 ? 35.431 30.601 19.094 1.00 22.56 127 GLU A CA 1
ATOM 778 C C . GLU A 1 110 ? 35.609 31.992 19.639 1.00 23.56 127 GLU A C 1
ATOM 779 O O . GLU A 1 110 ? 36.557 32.241 20.390 1.00 22.47 127 GLU A O 1
ATOM 785 N N . ASP A 1 111 ? 34.714 32.911 19.255 1.00 21.75 128 ASP A N 1
ATOM 786 C CA . ASP A 1 111 ? 34.811 34.325 19.633 1.00 20.70 128 ASP A CA 1
ATOM 787 C C . ASP A 1 111 ? 34.348 34.536 21.090 1.00 27.00 128 ASP A C 1
ATOM 788 O O . ASP A 1 111 ? 33.324 35.153 21.346 1.00 27.50 128 ASP A O 1
ATOM 793 N N . ILE A 1 112 ? 35.168 34.055 22.031 1.00 25.77 129 ILE A N 1
ATOM 794 C CA . ILE A 1 112 ? 34.929 33.995 23.473 1.00 26.95 129 ILE A CA 1
ATOM 795 C C . ILE A 1 112 ? 34.836 35.367 24.138 1.00 26.96 129 ILE A C 1
ATOM 796 O O . ILE A 1 112 ? 35.665 36.223 23.895 1.00 24.66 129 ILE A O 1
ATOM 801 N N . CYS A 1 113 ? 33.854 35.525 25.036 1.00 22.80 130 CYS A N 1
ATOM 802 C CA . CYS A 1 113 ? 33.774 36.625 25.963 1.00 22.62 130 CYS A CA 1
ATOM 803 C C . CYS A 1 113 ? 33.647 35.997 27.378 1.00 23.93 130 CYS A C 1
ATOM 804 O O . CYS A 1 113 ? 33.236 34.845 27.512 1.00 20.81 130 CYS A O 1
ATOM 807 N N . TYR A 1 114 ? 34.125 36.688 28.398 1.00 20.68 131 TYR A N 1
ATOM 808 C CA . TYR A 1 114 ? 34.156 36.140 29.762 1.00 19.58 131 TYR A CA 1
ATOM 809 C C . TYR A 1 114 ? 34.074 37.247 30.801 1.00 21.69 131 TYR A C 1
ATOM 810 O O . TYR A 1 114 ? 34.369 38.397 30.503 1.00 20.97 131 TYR A O 1
ATOM 819 N N . GLY A 1 115 ? 33.793 36.872 32.043 1.00 21.52 132 GLY A N 1
ATOM 820 C CA . GLY A 1 115 ? 33.743 37.863 33.110 1.00 21.26 132 GLY A CA 1
ATOM 821 C C . GLY A 1 115 ? 33.236 37.316 34.416 1.00 25.27 132 GLY A C 1
ATOM 822 O O . GLY A 1 115 ? 32.722 36.199 34.471 1.00 24.09 132 GLY A O 1
ATOM 823 N N . ALA A 1 116 ? 33.396 38.125 35.472 1.00 22.85 133 ALA A N 1
ATOM 824 C CA . ALA A 1 116 ? 32.958 37.849 36.839 1.00 23.45 133 ALA A CA 1
ATOM 825 C C . ALA A 1 116 ? 31.477 37.993 36.969 1.00 26.90 133 ALA A C 1
ATOM 826 O O . ALA A 1 116 ? 30.876 38.842 36.325 1.00 25.94 133 ALA A O 1
ATOM 828 N N . GLY A 1 117 ? 30.896 37.173 37.825 1.00 24.60 134 GLY A N 1
ATOM 829 C CA . GLY A 1 117 ? 29.487 37.272 38.128 1.00 24.49 134 GLY A CA 1
ATOM 830 C C . GLY A 1 117 ? 29.287 38.150 39.334 1.00 31.02 134 GLY A C 1
ATOM 831 O O . GLY A 1 117 ? 30.137 38.179 40.231 1.00 32.63 134 GLY A O 1
ATOM 832 N N . GLU A 1 118 ? 28.181 38.883 39.354 1.00 27.64 135 GLU A N 1
ATOM 833 C CA . GLU A 1 118 ? 27.817 39.718 40.512 1.00 28.94 135 GLU A CA 1
ATOM 834 C C . GLU A 1 118 ? 26.347 39.492 40.828 1.00 31.51 135 GLU A C 1
ATOM 835 O O . GLU A 1 118 ? 25.569 39.131 39.936 1.00 28.34 135 GLU A O 1
ATOM 841 N N . ALA A 1 119 ? 25.950 39.717 42.093 1.00 30.35 136 ALA A N 1
ATOM 842 C CA . ALA A 1 119 ? 24.553 39.559 42.497 1.00 30.84 136 ALA A CA 1
ATOM 843 C C . ALA A 1 119 ? 23.647 40.526 41.778 1.00 35.55 136 ALA A C 1
ATOM 844 O O . ALA A 1 119 ? 24.063 41.656 41.492 1.00 33.94 136 ALA A O 1
ATOM 846 N N . SER A 1 120 ? 22.411 40.070 41.462 1.00 35.72 137 SER A N 1
ATOM 847 C CA . SER A 1 120 ? 21.396 40.911 40.827 1.00 38.15 137 SER A CA 1
ATOM 848 C C . SER A 1 120 ? 21.090 42.066 41.771 1.00 45.35 137 SER A C 1
ATOM 849 O O . SER A 1 120 ? 20.738 41.838 42.941 1.00 45.86 137 SER A O 1
ATOM 852 N N . GLY A 1 121 ? 21.350 43.276 41.300 1.00 43.07 138 GLY A N 1
ATOM 853 C CA . GLY A 1 121 ? 21.174 44.473 42.103 1.00 44.62 138 GLY A CA 1
ATOM 854 C C . GLY A 1 121 ? 22.368 44.786 42.982 1.00 50.75 138 GLY A C 1
ATOM 855 O O . GLY A 1 121 ? 22.248 45.550 43.944 1.00 51.50 138 GLY A O 1
ATOM 856 N N . GLY A 1 122 ? 23.512 44.197 42.649 1.00 48.20 139 GLY A N 1
ATOM 857 C CA . GLY A 1 122 ? 24.766 44.394 43.367 1.00 48.10 139 GLY A CA 1
ATOM 858 C C . GLY A 1 122 ? 24.845 43.714 44.719 1.00 51.28 139 GLY A C 1
ATOM 859 O O . GLY A 1 122 ? 23.868 43.127 45.207 1.00 50.80 139 GLY A O 1
ATOM 860 N N . GLY A 1 123 ? 26.021 43.817 45.329 1.00 46.27 140 GLY A N 1
ATOM 861 C CA . GLY A 1 123 ? 26.304 43.190 46.616 1.00 44.56 140 GLY A CA 1
ATOM 862 C C . GLY A 1 123 ? 26.844 41.790 46.375 1.00 42.15 140 GLY A C 1
ATOM 863 O O . GLY A 1 123 ? 27.030 41.397 45.226 1.00 39.04 140 GLY A O 1
ATOM 864 N N . PRO A 1 124 ? 27.079 40.972 47.408 1.00 37.00 141 PRO A N 1
ATOM 865 C CA . PRO A 1 124 ? 27.593 39.615 47.134 1.00 34.30 141 PRO A CA 1
ATOM 866 C C . PRO A 1 124 ? 26.502 38.587 46.810 1.00 33.97 141 PRO A C 1
ATOM 867 O O . PRO A 1 124 ? 25.311 38.826 47.060 1.00 31.97 141 PRO A O 1
ATOM 871 N N . VAL A 1 125 ? 26.923 37.425 46.248 1.00 29.61 142 VAL A N 1
ATOM 872 C CA . VAL A 1 125 ? 26.046 36.285 45.953 1.00 26.94 142 VAL A CA 1
ATOM 873 C C . VAL A 1 125 ? 26.149 35.320 47.119 1.00 29.16 142 VAL A C 1
ATOM 874 O O . VAL A 1 125 ? 27.252 34.826 47.391 1.00 29.19 142 VAL A O 1
ATOM 878 N N . SER A 1 126 ? 25.013 35.026 47.793 1.00 24.15 143 SER A N 1
ATOM 879 C CA . SER A 1 126 ? 24.956 34.062 48.901 1.00 23.78 143 SER A CA 1
ATOM 880 C C . SER A 1 126 ? 23.527 33.552 49.031 1.00 27.77 143 SER A C 1
ATOM 881 O O . SER A 1 126 ? 22.683 33.901 48.206 1.00 26.17 143 SER A O 1
ATOM 884 N N . VAL A 1 127 ? 23.251 32.738 50.048 1.00 27.14 144 VAL A N 1
ATOM 885 C CA . VAL A 1 127 ? 21.898 32.277 50.332 1.00 27.72 144 VAL A CA 1
ATOM 886 C C . VAL A 1 127 ? 20.941 33.507 50.502 1.00 31.09 144 VAL A C 1
ATOM 887 O O . VAL A 1 127 ? 19.750 33.382 50.250 1.00 31.31 144 VAL A O 1
ATOM 891 N N . TYR A 1 128 ? 21.466 34.680 50.894 1.00 28.85 145 TYR A N 1
ATOM 892 C CA . TYR A 1 128 ? 20.645 35.880 51.115 1.00 30.38 145 TYR A CA 1
ATOM 893 C C . TYR A 1 128 ? 20.253 36.573 49.808 1.00 31.63 145 TYR A C 1
ATOM 894 O O . TYR A 1 128 ? 19.279 37.332 49.780 1.00 29.60 145 TYR A O 1
ATOM 903 N N . ASN A 1 129 ? 20.977 36.275 48.725 1.00 27.41 146 ASN A N 1
ATOM 904 C CA . ASN A 1 129 ? 20.702 36.777 47.369 1.00 27.04 146 ASN A CA 1
ATOM 905 C C . ASN A 1 129 ? 21.269 35.749 46.369 1.00 32.44 146 ASN A C 1
ATOM 906 O O . ASN A 1 129 ? 22.376 35.909 45.858 1.00 32.90 146 ASN A O 1
ATOM 911 N N . PRO A 1 130 ? 20.529 34.637 46.146 1.00 28.40 147 PRO A N 1
ATOM 912 C CA . PRO A 1 130 ? 21.060 33.550 45.319 1.00 26.49 147 PRO A CA 1
ATOM 913 C C . PRO A 1 130 ? 20.814 33.751 43.814 1.00 30.83 147 PRO A C 1
ATOM 914 O O . PRO A 1 130 ? 20.270 32.868 43.139 1.00 30.72 147 PRO A O 1
ATOM 918 N N . PHE A 1 131 ? 21.177 34.930 43.309 1.00 25.85 148 PHE A N 1
ATOM 919 C CA . PHE A 1 131 ? 20.978 35.331 41.933 1.00 25.38 148 PHE A CA 1
ATOM 920 C C . PHE A 1 131 ? 22.237 35.996 41.423 1.00 29.70 148 PHE A C 1
ATOM 921 O O . PHE A 1 131 ? 22.698 36.973 42.021 1.00 30.17 148 PHE A O 1
ATOM 929 N N . VAL A 1 132 ? 22.806 35.460 40.338 1.00 23.03 149 VAL A N 1
ATOM 930 C CA . VAL A 1 132 ? 24.027 36.005 39.758 1.00 23.34 149 VAL A CA 1
ATOM 931 C C . VAL A 1 132 ? 23.758 36.406 38.299 1.00 30.67 149 VAL A C 1
ATOM 932 O O . VAL A 1 132 ? 22.914 35.795 37.617 1.00 31.39 149 VAL A O 1
ATOM 936 N N . GLU A 1 133 ? 24.477 37.443 37.841 1.00 26.19 150 GLU A N 1
ATOM 937 C CA . GLU A 1 133 ? 24.440 37.941 36.467 1.00 25.00 150 GLU A CA 1
ATOM 938 C C . GLU A 1 133 ? 25.850 38.084 35.959 1.00 28.78 150 GLU A C 1
ATOM 939 O O . GLU A 1 133 ? 26.744 38.476 36.721 1.00 28.51 150 GLU A O 1
ATOM 945 N N . PHE A 1 134 ? 26.064 37.752 34.683 1.00 24.97 151 PHE A N 1
ATOM 946 C CA . PHE A 1 134 ? 27.369 37.868 34.038 1.00 22.80 151 PHE A CA 1
ATOM 947 C C . PHE A 1 134 ? 27.295 38.973 32.999 1.00 27.05 151 PHE A C 1
ATOM 948 O O . PHE A 1 134 ? 27.278 38.736 31.794 1.00 24.38 151 PHE A O 1
ATOM 956 N N . LEU A 1 135 ? 27.215 40.195 33.502 1.00 26.50 152 LEU A N 1
ATOM 957 C CA . LEU A 1 135 ? 27.088 41.396 32.688 1.00 28.02 152 LEU A CA 1
ATOM 958 C C . LEU A 1 135 ? 28.430 41.985 32.352 1.00 27.26 152 LEU A C 1
ATOM 959 O O . LEU A 1 135 ? 29.383 41.854 33.120 1.00 26.04 152 LEU A O 1
ATOM 964 N N . ASN A 1 136 ? 28.493 42.635 31.198 1.00 24.01 153 ASN A N 1
ATOM 965 C CA . ASN A 1 136 ? 29.662 43.344 30.693 1.00 24.07 153 ASN A CA 1
ATOM 966 C C . ASN A 1 136 ? 30.878 42.444 30.530 1.00 26.60 153 ASN A C 1
ATOM 967 O O . ASN A 1 136 ? 32.000 42.837 30.866 1.00 25.47 153 ASN A O 1
ATOM 980 N N . LYS A 1 138 ? 33.899 40.623 28.681 1.00 21.22 155 LYS A N 1
ATOM 981 C CA . LYS A 1 138 ? 34.848 41.172 27.710 1.00 19.81 155 LYS A CA 1
ATOM 982 C C . LYS A 1 138 ? 35.248 40.114 26.707 1.00 23.80 155 LYS A C 1
ATOM 983 O O . LYS A 1 138 ? 35.389 38.954 27.081 1.00 24.45 155 LYS A O 1
ATOM 989 N N . HIS A 1 139 ? 35.483 40.501 25.454 1.00 21.26 156 HIS A N 1
ATOM 990 C CA . HIS A 1 139 ? 35.947 39.559 24.450 1.00 20.50 156 HIS A CA 1
ATOM 991 C C . HIS A 1 139 ? 37.432 39.307 24.621 1.00 23.47 156 HIS A C 1
ATOM 992 O O . HIS A 1 139 ? 38.166 40.172 25.076 1.00 23.49 156 HIS A O 1
ATOM 999 N N . ALA A 1 140 ? 37.865 38.105 24.289 1.00 20.14 157 ALA A N 1
ATOM 1000 C CA . ALA A 1 140 ? 39.242 37.706 24.457 1.00 19.92 157 ALA A CA 1
ATOM 1001 C C . ALA A 1 140 ? 40.066 37.929 23.207 1.00 21.61 157 ALA A C 1
ATOM 1002 O O . ALA A 1 140 ? 41.249 38.167 23.334 1.00 19.52 157 ALA A O 1
ATOM 1004 N N . TYR A 1 141 ? 39.469 37.795 22.016 1.00 18.14 158 TYR A N 1
ATOM 1005 C CA . TYR A 1 141 ? 40.225 37.914 20.762 1.00 17.67 158 TYR A CA 1
ATOM 1006 C C . TYR A 1 141 ? 40.236 39.288 20.149 1.00 20.82 158 TYR A C 1
ATOM 1007 O O . TYR A 1 141 ? 39.255 40.001 20.254 1.00 20.49 158 TYR A O 1
ATOM 1016 N N . ALA A 1 142 ? 41.297 39.582 19.354 1.00 18.99 159 ALA A N 1
ATOM 1017 C CA . ALA A 1 142 ? 41.323 40.801 18.577 1.00 18.98 159 ALA A CA 1
ATOM 1018 C C . ALA A 1 142 ? 40.943 40.404 17.136 1.00 20.80 159 ALA A C 1
ATOM 1019 O O . ALA A 1 142 ? 41.500 39.444 16.599 1.00 19.48 159 ALA A O 1
ATOM 1021 N N . ARG A 1 143 ? 39.939 41.059 16.562 1.00 16.61 160 ARG A N 1
ATOM 1022 C CA . ARG A 1 143 ? 39.522 40.707 15.200 1.00 16.45 160 ARG A CA 1
ATOM 1023 C C . ARG A 1 143 ? 40.253 41.582 14.174 1.00 20.43 160 ARG A C 1
ATOM 1024 O O . ARG A 1 143 ? 40.413 42.800 14.380 1.00 21.13 160 ARG A O 1
ATOM 1032 N N . LEU A 1 144 ? 40.599 40.979 13.030 1.00 17.14 161 LEU A N 1
ATOM 1033 C CA . LEU A 1 144 ? 41.241 41.701 11.961 1.00 18.12 161 LEU A CA 1
ATOM 1034 C C . LEU A 1 144 ? 40.699 41.230 10.626 1.00 22.12 161 LEU A C 1
ATOM 1035 O O . LEU A 1 144 ? 40.649 40.022 10.355 1.00 20.93 161 LEU A O 1
ATOM 1040 N N . ARG A 1 145 ? 40.287 42.191 9.809 1.00 17.43 162 ARG A N 1
ATOM 1041 C CA . ARG A 1 145 ? 39.804 41.941 8.450 1.00 18.71 162 ARG A CA 1
ATOM 1042 C C . ARG A 1 145 ? 40.874 42.377 7.469 1.00 24.13 162 ARG A C 1
ATOM 1043 O O . ARG A 1 145 ? 41.316 43.520 7.506 1.00 26.41 162 ARG A O 1
ATOM 1051 N N . LEU A 1 146 ? 41.286 41.469 6.603 1.00 20.59 163 LEU A N 1
ATOM 1052 C CA . LEU A 1 146 ? 42.261 41.747 5.561 1.00 20.38 163 LEU A CA 1
ATOM 1053 C C . LEU A 1 146 ? 41.592 41.701 4.210 1.00 23.20 163 LEU A C 1
ATOM 1054 O O . LEU A 1 146 ? 41.019 40.669 3.862 1.00 23.32 163 LEU A O 1
ATOM 1059 N N . THR A 1 147 ? 41.679 42.803 3.442 1.00 19.82 164 THR A N 1
ATOM 1060 C CA . THR A 1 147 ? 41.158 42.841 2.062 1.00 19.45 164 THR A CA 1
ATOM 1061 C C . THR A 1 147 ? 42.331 42.952 1.106 1.00 23.49 164 THR A C 1
ATOM 1062 O O . THR A 1 147 ? 43.238 43.755 1.321 1.00 24.29 164 THR A O 1
ATOM 1066 N N . LEU A 1 148 ? 42.338 42.115 0.062 1.00 21.53 165 LEU A N 1
ATOM 1067 C CA . LEU A 1 148 ? 43.384 42.155 -0.964 1.00 21.99 165 LEU A CA 1
ATOM 1068 C C . LEU A 1 148 ? 42.708 42.474 -2.279 1.00 26.03 165 LEU A C 1
ATOM 1069 O O . LEU A 1 148 ? 41.753 41.790 -2.655 1.00 24.80 165 LEU A O 1
ATOM 1074 N N . THR A 1 149 ? 43.165 43.535 -2.962 1.00 23.97 166 THR A N 1
ATOM 1075 C CA . THR A 1 149 ? 42.526 43.985 -4.204 1.00 23.60 166 THR A CA 1
ATOM 1076 C C . THR A 1 149 ? 43.505 44.043 -5.343 1.00 28.02 166 THR A C 1
ATOM 1077 O O . THR A 1 149 ? 44.640 44.522 -5.195 1.00 27.06 166 THR A O 1
ATOM 1081 N N . ARG A 1 150 ? 43.046 43.591 -6.508 1.00 25.66 167 ARG A N 1
ATOM 1082 C CA . ARG A 1 150 ? 43.871 43.698 -7.696 1.00 26.26 167 ARG A CA 1
ATOM 1083 C C . ARG A 1 150 ? 43.610 45.074 -8.319 1.00 32.25 167 ARG A C 1
ATOM 1084 O O . ARG A 1 150 ? 42.517 45.319 -8.827 1.00 32.28 167 ARG A O 1
ATOM 1092 N N . GLY A 1 151 ? 44.599 45.967 -8.230 1.00 30.36 168 GLY A N 1
ATOM 1093 C CA . GLY A 1 151 ? 44.490 47.331 -8.736 1.00 31.07 168 GLY A CA 1
ATOM 1094 C C . GLY A 1 151 ? 44.253 47.410 -10.232 1.00 38.55 168 GLY A C 1
ATOM 1095 O O . GLY A 1 151 ? 44.603 46.480 -10.967 1.00 36.75 168 GLY A O 1
ATOM 1096 N N . GLU A 1 152 ? 43.636 48.519 -10.689 1.00 38.60 169 GLU A N 1
ATOM 1097 C CA . GLU A 1 152 ? 43.335 48.761 -12.110 1.00 40.55 169 GLU A CA 1
ATOM 1098 C C . GLU A 1 152 ? 44.613 48.667 -12.965 1.00 43.71 169 GLU A C 1
ATOM 1099 O O . GLU A 1 152 ? 44.558 48.142 -14.076 1.00 44.18 169 GLU A O 1
ATOM 1105 N N . LYS A 1 153 ? 45.755 49.132 -12.414 1.00 39.93 170 LYS A N 1
ATOM 1106 C CA . LYS A 1 153 ? 47.048 49.170 -13.102 1.00 40.20 170 LYS A CA 1
ATOM 1107 C C . LYS A 1 153 ? 47.883 47.901 -12.870 1.00 40.78 170 LYS A C 1
ATOM 1108 O O . LYS A 1 153 ? 48.981 47.813 -13.428 1.00 41.77 170 LYS A O 1
ATOM 1114 N N . PHE A 1 154 ? 47.378 46.897 -12.111 1.00 32.08 171 PHE A N 1
ATOM 1115 C CA . PHE A 1 154 ? 48.136 45.654 -11.935 1.00 31.03 171 PHE A CA 1
ATOM 1116 C C . PHE A 1 154 ? 48.379 44.990 -13.309 1.00 36.27 171 PHE A C 1
ATOM 1117 O O . PHE A 1 154 ? 47.502 45.055 -14.174 1.00 36.39 171 PHE A O 1
ATOM 1125 N N . ASP A 1 155 ? 49.562 44.384 -13.510 1.00 33.23 172 ASP A N 1
ATOM 1126 C CA . ASP A 1 155 ? 49.941 43.706 -14.773 1.00 33.66 172 ASP A CA 1
ATOM 1127 C C . ASP A 1 155 ? 48.838 42.722 -15.242 1.00 36.05 172 ASP A C 1
ATOM 1128 O O . ASP A 1 155 ? 48.578 41.736 -14.554 1.00 33.94 172 ASP A O 1
ATOM 1133 N N . LYS A 1 156 ? 48.178 43.014 -16.391 1.00 33.12 173 LYS A N 1
ATOM 1134 C CA . LYS A 1 156 ? 47.081 42.210 -16.928 1.00 33.51 173 LYS A CA 1
ATOM 1135 C C . LYS A 1 156 ? 47.472 40.781 -17.295 1.00 38.12 173 LYS A C 1
ATOM 1136 O O . LYS A 1 156 ? 46.600 39.903 -17.263 1.00 37.92 173 LYS A O 1
ATOM 1142 N N . THR A 1 157 ? 48.771 40.511 -17.539 1.00 35.75 174 THR A N 1
ATOM 1143 C CA . THR A 1 157 ? 49.268 39.166 -17.898 1.00 36.04 174 THR A CA 1
ATOM 1144 C C . THR A 1 157 ? 49.449 38.234 -16.683 1.00 39.37 174 THR A C 1
ATOM 1145 O O . THR A 1 157 ? 49.461 37.009 -16.833 1.00 39.51 174 THR A O 1
ATOM 1149 N N . LYS A 1 158 ? 49.564 38.806 -15.479 1.00 34.31 175 LYS A N 1
ATOM 1150 C CA . LYS A 1 158 ? 49.779 38.040 -14.255 1.00 33.40 175 LYS A CA 1
ATOM 1151 C C . LYS A 1 158 ? 48.458 37.583 -13.604 1.00 36.46 175 LYS A C 1
ATOM 1152 O O . LYS A 1 158 ? 47.432 38.240 -13.734 1.00 36.07 175 LYS A O 1
ATOM 1158 N N . LYS A 1 159 ? 48.510 36.469 -12.888 1.00 33.04 176 LYS A N 1
ATOM 1159 C CA . LYS A 1 159 ? 47.369 35.866 -12.219 1.00 33.16 176 LYS A CA 1
ATOM 1160 C C . LYS A 1 159 ? 46.951 36.580 -10.931 1.00 35.91 176 LYS A C 1
ATOM 1161 O O . LYS A 1 159 ? 45.813 36.399 -10.498 1.00 35.40 176 LYS A O 1
ATOM 1164 N N . CYS A 1 160 ? 47.862 37.355 -10.289 1.00 31.82 177 CYS A N 1
ATOM 1165 C CA . CYS A 1 160 ? 47.690 37.982 -8.960 1.00 28.12 177 CYS A CA 1
ATOM 1166 C C . CYS A 1 160 ? 47.409 36.860 -7.957 1.00 32.40 177 CYS A C 1
ATOM 1167 O O . CYS A 1 160 ? 46.445 36.878 -7.188 1.00 29.26 177 CYS A O 1
ATOM 1170 N N . ASN A 1 161 ? 48.262 35.832 -8.023 1.00 30.27 178 ASN A N 1
ATOM 1171 C CA . ASN A 1 161 ? 48.174 34.690 -7.134 1.00 28.25 178 ASN A CA 1
ATOM 1172 C C . ASN A 1 161 ? 48.660 35.128 -5.752 1.00 29.49 178 ASN A C 1
ATOM 1173 O O . ASN A 1 161 ? 49.719 35.736 -5.633 1.00 28.10 178 ASN A O 1
ATOM 1178 N N . ILE A 1 162 ? 47.890 34.798 -4.717 1.00 25.51 179 ILE A N 1
ATOM 1179 C CA . ILE A 1 162 ? 48.175 35.182 -3.339 1.00 25.38 179 ILE A CA 1
ATOM 1180 C C . ILE A 1 162 ? 48.524 33.958 -2.516 1.00 29.34 179 ILE A C 1
ATOM 1181 O O . ILE A 1 162 ? 47.704 33.047 -2.370 1.00 27.49 179 ILE A O 1
ATOM 1186 N N . GLN A 1 163 ? 49.731 33.973 -1.926 1.00 24.53 180 GLN A N 1
ATOM 1187 C CA . GLN A 1 163 ? 50.150 32.884 -1.079 1.00 25.12 180 GLN A CA 1
ATOM 1188 C C . GLN A 1 163 ? 50.828 33.379 0.165 1.00 29.52 180 GLN A C 1
ATOM 1189 O O . GLN A 1 163 ? 51.382 34.470 0.172 1.00 29.56 180 GLN A O 1
ATOM 1195 N N . ASN A 1 164 ? 50.772 32.571 1.232 1.00 26.25 181 ASN A N 1
ATOM 1196 C CA . ASN A 1 164 ? 51.489 32.779 2.488 1.00 25.66 181 ASN A CA 1
ATOM 1197 C C . ASN A 1 164 ? 51.385 34.206 3.068 1.00 27.53 181 ASN A C 1
ATOM 1198 O O . ASN A 1 164 ? 52.398 34.907 3.259 1.00 26.47 181 ASN A O 1
ATOM 1203 N N . ILE A 1 165 ? 50.144 34.620 3.341 1.00 22.48 182 ILE A N 1
ATOM 1204 C CA . ILE A 1 165 ? 49.851 35.893 4.049 1.00 22.00 182 ILE A CA 1
ATOM 1205 C C . ILE A 1 165 ? 50.458 35.716 5.441 1.00 26.37 182 ILE A C 1
ATOM 1206 O O . ILE A 1 165 ? 50.123 34.759 6.110 1.00 27.35 182 ILE A O 1
ATOM 1211 N N . THR A 1 166 ? 51.436 36.538 5.810 1.00 24.38 183 THR A N 1
ATOM 1212 C CA . THR A 1 166 ? 52.180 36.351 7.057 1.00 24.42 183 THR A CA 1
ATOM 1213 C C . THR A 1 166 ? 52.079 37.584 7.928 1.00 27.76 183 THR A C 1
ATOM 1214 O O . THR A 1 166 ? 52.350 38.683 7.460 1.00 28.12 183 THR A O 1
ATOM 1218 N N . PHE A 1 167 ? 51.737 37.388 9.204 1.00 21.81 184 PHE A N 1
ATOM 1219 C CA . PHE A 1 167 ? 51.592 38.479 10.169 1.00 21.98 184 PHE A CA 1
ATOM 1220 C C . PHE A 1 167 ? 52.691 38.431 11.200 1.00 26.31 184 PHE A C 1
ATOM 1221 O O . PHE A 1 167 ? 52.920 37.389 11.800 1.00 26.18 184 PHE A O 1
ATOM 1229 N N . LYS A 1 168 ? 53.385 39.547 11.392 1.00 24.08 185 LYS A N 1
ATOM 1230 C CA . LYS A 1 168 ? 54.460 39.656 12.371 1.00 24.08 185 LYS A CA 1
ATOM 1231 C C . LYS A 1 168 ? 54.451 41.011 13.050 1.00 28.98 185 LYS A C 1
ATOM 1232 O O . LYS A 1 168 ? 54.204 42.037 12.407 1.00 28.61 185 LYS A O 1
ATOM 1238 N N . SER A 1 169 ? 54.766 41.020 14.334 1.00 26.36 186 SER A N 1
ATOM 1239 C CA . SER A 1 169 ? 55.011 42.253 15.067 1.00 27.61 186 SER A CA 1
ATOM 1240 C C . SER A 1 169 ? 56.445 42.693 14.708 1.00 32.62 186 SER A C 1
ATOM 1241 O O . SER A 1 169 ? 57.379 41.881 14.817 1.00 33.36 186 SER A O 1
ATOM 1244 N N . ASN A 1 170 ? 56.605 43.940 14.217 1.00 29.21 187 ASN A N 1
ATOM 1245 C CA . ASN A 1 170 ? 57.889 44.569 13.871 1.00 29.78 187 ASN A CA 1
ATOM 1246 C C . ASN A 1 170 ? 58.790 43.663 12.995 1.00 35.43 187 ASN A C 1
ATOM 1247 O O . ASN A 1 170 ? 60.013 43.610 13.209 1.00 35.54 187 ASN A O 1
ATOM 1252 N N . ASN A 1 171 ? 58.179 42.936 12.034 1.00 31.88 188 ASN A N 1
ATOM 1253 C CA . ASN A 1 171 ? 58.852 42.003 11.122 1.00 33.84 188 ASN A CA 1
ATOM 1254 C C . ASN A 1 171 ? 59.721 40.974 11.888 1.00 38.93 188 ASN A C 1
ATOM 1255 O O . ASN A 1 171 ? 60.645 40.399 11.319 1.00 39.29 188 ASN A O 1
ATOM 1260 N N . ALA A 1 172 ? 59.398 40.719 13.171 1.00 35.09 189 ALA A N 1
ATOM 1261 C CA . ALA A 1 172 ? 60.174 39.821 14.010 1.00 34.62 189 ALA A CA 1
ATOM 1262 C C . ALA A 1 172 ? 59.444 38.523 14.351 1.00 34.50 189 ALA A C 1
ATOM 1263 O O . ALA A 1 172 ? 59.986 37.439 14.134 1.00 34.30 189 ALA A O 1
ATOM 1265 N N . ASN A 1 173 ? 58.257 38.618 14.938 1.00 28.45 190 ASN A N 1
ATOM 1266 C CA . ASN A 1 173 ? 57.546 37.423 15.408 1.00 27.37 190 ASN A CA 1
ATOM 1267 C C . ASN A 1 173 ? 56.062 37.702 15.606 1.00 27.24 190 ASN A C 1
ATOM 1268 O O . ASN A 1 173 ? 55.606 38.816 15.368 1.00 24.42 190 ASN A O 1
ATOM 1273 N N . PHE A 1 174 ? 55.320 36.696 16.106 1.00 25.71 191 PHE A N 1
ATOM 1274 C CA . PHE A 1 174 ? 53.881 36.812 16.391 1.00 21.76 191 PHE A CA 1
ATOM 1275 C C . PHE A 1 174 ? 53.456 35.748 17.344 1.00 25.02 191 PHE A C 1
ATOM 1276 O O . PHE A 1 174 ? 53.982 34.638 17.287 1.00 25.85 191 PHE A O 1
ATOM 1284 N N . TYR A 1 175 ? 52.481 36.050 18.218 1.00 21.14 192 TYR A N 1
ATOM 1285 C CA . TYR A 1 175 ? 51.963 35.014 19.110 1.00 20.28 192 TYR A CA 1
ATOM 1286 C C . TYR A 1 175 ? 50.903 34.217 18.371 1.00 24.89 192 TYR A C 1
ATOM 1287 O O . TYR A 1 175 ? 49.874 34.781 18.003 1.00 24.47 192 TYR A O 1
ATOM 1296 N N . LEU A 1 176 ? 51.162 32.932 18.122 1.00 21.20 193 LEU A N 1
ATOM 1297 C CA . LEU A 1 176 ? 50.184 32.031 17.490 1.00 22.70 193 LEU A CA 1
ATOM 1298 C C . LEU A 1 176 ? 49.159 31.571 18.535 1.00 26.34 193 LEU A C 1
ATOM 1299 O O . LEU A 1 176 ? 47.977 31.385 18.230 1.00 25.37 193 LEU A O 1
ATOM 1304 N N . THR A 1 177 ? 49.628 31.385 19.774 1.00 23.53 194 THR A N 1
ATOM 1305 C CA . THR A 1 177 ? 48.776 31.013 20.901 1.00 24.04 194 THR A CA 1
ATOM 1306 C C . THR A 1 177 ? 49.190 31.731 22.168 1.00 27.05 194 THR A C 1
ATOM 1307 O O . THR A 1 177 ? 50.376 31.967 22.399 1.00 28.59 194 THR A O 1
ATOM 1311 N N . ARG A 1 178 ? 48.203 32.037 22.998 1.00 21.61 195 ARG A N 1
ATOM 1312 C CA . ARG A 1 178 ? 48.374 32.662 24.311 1.00 21.04 195 ARG A CA 1
ATOM 1313 C C . ARG A 1 178 ? 47.359 32.043 25.265 1.00 26.38 195 ARG A C 1
ATOM 1314 O O . ARG A 1 178 ? 46.424 31.357 24.838 1.00 25.04 195 ARG A O 1
ATOM 1322 N N . SER A 1 179 ? 47.511 32.330 26.557 1.00 23.39 196 SER A N 1
ATOM 1323 C CA . SER A 1 179 ? 46.603 31.794 27.549 1.00 22.99 196 SER A CA 1
ATOM 1324 C C . SER A 1 179 ? 45.597 32.854 27.972 1.00 26.05 196 SER A C 1
ATOM 1325 O O . SER A 1 179 ? 45.860 34.056 27.876 1.00 26.35 196 SER A O 1
ATOM 1328 N N . LEU A 1 180 ? 44.425 32.404 28.422 1.00 22.02 197 LEU A N 1
ATOM 1329 C CA . LEU A 1 180 ? 43.418 33.278 28.962 1.00 22.01 197 LEU A CA 1
ATOM 1330 C C . LEU A 1 180 ? 42.838 32.635 30.209 1.00 25.00 197 LEU A C 1
ATOM 1331 O O . LEU A 1 180 ? 42.331 31.516 30.154 1.00 24.75 197 LEU A O 1
ATOM 1336 N N . ASP A 1 181 ? 42.932 33.330 31.330 1.00 21.89 198 ASP A N 1
ATOM 1337 C CA . ASP A 1 181 ? 42.340 32.882 32.577 1.00 20.28 198 ASP A CA 1
ATOM 1338 C C . ASP A 1 181 ? 41.026 33.632 32.703 1.00 24.28 198 ASP A C 1
ATOM 1339 O O . ASP A 1 181 ? 41.023 34.862 32.883 1.00 23.49 198 ASP A O 1
ATOM 1344 N N . ILE A 1 182 ? 39.894 32.893 32.608 1.00 21.96 199 ILE A N 1
ATOM 1345 C CA . ILE A 1 182 ? 38.565 33.494 32.638 1.00 21.90 199 ILE A CA 1
ATOM 1346 C C . ILE A 1 182 ? 38.189 33.968 34.084 1.00 25.24 199 ILE A C 1
ATOM 1347 O O . ILE A 1 182 ? 37.201 34.678 34.235 1.00 25.51 199 ILE A O 1
ATOM 1352 N N . ALA A 1 183 ? 39.027 33.655 35.104 1.00 22.45 200 ALA A N 1
ATOM 1353 C CA . ALA A 1 183 ? 38.827 34.092 36.499 1.00 24.11 200 ALA A CA 1
ATOM 1354 C C . ALA A 1 183 ? 39.711 35.334 36.796 1.00 27.73 200 ALA A C 1
ATOM 1355 O O . ALA A 1 183 ? 39.736 35.846 37.903 1.00 26.90 200 ALA A O 1
ATOM 1357 N N . SER A 1 184 ? 40.429 35.815 35.770 1.00 23.97 201 SER A N 1
ATOM 1358 C CA . SER A 1 184 ? 41.347 36.966 35.817 1.00 23.13 201 SER A CA 1
ATOM 1359 C C . SER A 1 184 ? 40.846 38.110 34.953 1.00 28.26 201 SER A C 1
ATOM 1360 O O . SER A 1 184 ? 39.970 37.884 34.103 1.00 25.52 201 SER A O 1
ATOM 1363 N N . THR A 1 185 ? 41.403 39.329 35.133 1.00 26.82 202 THR A N 1
ATOM 1364 C CA . THR A 1 185 ? 41.058 40.463 34.244 1.00 27.73 202 THR A CA 1
ATOM 1365 C C . THR A 1 185 ? 42.266 40.873 33.375 1.00 31.84 202 THR A C 1
ATOM 1366 O O . THR A 1 185 ? 42.198 41.874 32.652 1.00 32.26 202 THR A O 1
ATOM 1370 N N . ALA A 1 186 ? 43.351 40.080 33.410 1.00 28.56 203 ALA A N 1
ATOM 1371 C CA . ALA A 1 186 ? 44.563 40.332 32.625 1.00 28.51 203 ALA A CA 1
ATOM 1372 C C . ALA A 1 186 ? 44.346 40.292 31.103 1.00 31.19 203 ALA A C 1
ATOM 1373 O O . ALA A 1 186 ? 45.076 40.942 30.360 1.00 31.44 203 ALA A O 1
ATOM 1375 N N . GLY A 1 187 ? 43.392 39.490 30.647 1.00 26.41 204 GLY A N 1
ATOM 1376 C CA . GLY A 1 187 ? 43.207 39.229 29.224 1.00 26.54 204 GLY A CA 1
ATOM 1377 C C . GLY A 1 187 ? 44.269 38.235 28.778 1.00 27.54 204 GLY A C 1
ATOM 1378 O O . GLY A 1 187 ? 44.878 37.555 29.613 1.00 26.60 204 GLY A O 1
ATOM 1379 N N . ALA A 1 188 ? 44.558 38.162 27.484 1.00 24.61 205 ALA A N 1
ATOM 1380 C CA . ALA A 1 188 ? 45.564 37.240 26.976 1.00 23.89 205 ALA A CA 1
ATOM 1381 C C . ALA A 1 188 ? 46.920 37.446 27.623 1.00 28.50 205 ALA A C 1
ATOM 1382 O O . ALA A 1 188 ? 47.380 38.584 27.742 1.00 29.81 205 ALA A O 1
ATOM 1384 N N . THR A 1 189 ? 47.546 36.359 28.070 1.00 24.23 206 THR A N 1
ATOM 1385 C CA . THR A 1 189 ? 48.846 36.411 28.758 1.00 26.12 206 THR A CA 1
ATOM 1386 C C . THR A 1 189 ? 49.671 35.191 28.375 1.00 31.21 206 THR A C 1
ATOM 1387 O O . THR A 1 189 ? 49.140 34.244 27.797 1.00 31.49 206 THR A O 1
ATOM 1391 N N . GLY A 1 190 ? 50.947 35.221 28.719 1.00 29.60 207 GLY A N 1
ATOM 1392 C CA . GLY A 1 190 ? 51.854 34.129 28.434 1.00 30.15 207 GLY A CA 1
ATOM 1393 C C . GLY A 1 190 ? 51.994 33.851 26.954 1.00 37.16 207 GLY A C 1
ATOM 1394 O O . GLY A 1 190 ? 51.852 34.765 26.126 1.00 36.23 207 GLY A O 1
ATOM 1395 N N . GLY A 1 191 ? 52.265 32.587 26.629 1.00 35.38 208 GLY A N 1
ATOM 1396 C CA . GLY A 1 191 ? 52.508 32.144 25.264 1.00 35.19 208 GLY A CA 1
ATOM 1397 C C . GLY A 1 191 ? 53.913 32.477 24.842 1.00 38.57 208 GLY A C 1
ATOM 1398 O O . GLY A 1 191 ? 54.644 33.119 25.593 1.00 38.29 208 GLY A O 1
ATOM 1399 N N . SER A 1 192 ? 54.301 32.032 23.644 1.00 36.25 209 SER A N 1
ATOM 1400 C CA . SER A 1 192 ? 55.608 32.303 23.059 1.00 36.49 209 SER A CA 1
ATOM 1401 C C . SER A 1 192 ? 55.439 32.881 21.676 1.00 40.94 209 SER A C 1
ATOM 1402 O O . SER A 1 192 ? 54.637 32.365 20.895 1.00 41.41 209 SER A O 1
ATOM 1405 N N . ALA A 1 193 ? 56.175 33.963 21.373 1.00 36.36 210 ALA A N 1
ATOM 1406 C CA . ALA A 1 193 ? 56.130 34.616 20.065 1.00 35.51 210 ALA A CA 1
ATOM 1407 C C . ALA A 1 193 ? 56.983 33.819 19.059 1.00 40.71 210 ALA A C 1
ATOM 1408 O O . ALA A 1 193 ? 58.163 33.569 19.304 1.00 42.87 210 ALA A O 1
ATOM 1410 N N . VAL A 1 194 ? 56.363 33.399 17.949 1.00 36.06 211 VAL A N 1
ATOM 1411 C CA . VAL A 1 194 ? 56.979 32.564 16.904 1.00 36.81 211 VAL A CA 1
ATOM 1412 C C . VAL A 1 194 ? 57.603 33.447 15.798 1.00 38.46 211 VAL A C 1
ATOM 1413 O O . VAL A 1 194 ? 56.916 34.280 15.204 1.00 36.22 211 VAL A O 1
ATOM 1417 N N . ALA A 1 195 ? 58.901 33.238 15.496 1.00 36.41 212 ALA A N 1
ATOM 1418 C CA . ALA A 1 195 ? 59.634 34.000 14.474 1.00 35.99 212 ALA A CA 1
ATOM 1419 C C . ALA A 1 195 ? 59.007 33.909 13.063 1.00 38.54 212 ALA A C 1
ATOM 1420 O O . ALA A 1 195 ? 59.105 34.868 12.299 1.00 38.44 212 ALA A O 1
ATOM 1422 N N . ALA A 1 196 ? 58.357 32.788 12.724 1.00 34.25 213 ALA A N 1
ATOM 1423 C CA . ALA A 1 196 ? 57.724 32.615 11.413 1.00 35.29 213 ALA A CA 1
ATOM 1424 C C . ALA A 1 196 ? 56.424 33.425 11.266 1.00 38.15 213 ALA A C 1
ATOM 1425 O O . ALA A 1 196 ? 55.901 33.557 10.159 1.00 38.59 213 ALA A O 1
ATOM 1427 N N . GLY A 1 197 ? 55.896 33.912 12.384 1.00 33.10 214 GLY A N 1
ATOM 1428 C CA . GLY A 1 197 ? 54.644 34.655 12.410 1.00 30.99 214 GLY A CA 1
ATOM 1429 C C . GLY A 1 197 ? 53.455 33.750 12.152 1.00 32.83 214 GLY A C 1
ATOM 1430 O O . GLY A 1 197 ? 53.586 32.522 12.131 1.00 32.35 214 GLY A O 1
ATOM 1431 N N . TYR A 1 198 ? 52.277 34.361 11.979 1.00 26.92 215 TYR A N 1
ATOM 1432 C CA . TYR A 1 198 ? 51.050 33.654 11.651 1.00 24.73 215 TYR A CA 1
ATOM 1433 C C . TYR A 1 198 ? 50.970 33.620 10.151 1.00 27.77 215 TYR A C 1
ATOM 1434 O O . TYR A 1 198 ? 51.022 34.679 9.521 1.00 25.27 215 TYR A O 1
ATOM 1443 N N . VAL A 1 199 ? 50.844 32.409 9.574 1.00 25.82 216 VAL A N 1
ATOM 1444 C CA . VAL A 1 199 ? 50.830 32.208 8.123 1.00 25.53 216 VAL A CA 1
ATOM 1445 C C . VAL A 1 199 ? 49.495 31.605 7.680 1.00 30.29 216 VAL A C 1
ATOM 1446 O O . VAL A 1 199 ? 49.064 30.586 8.203 1.00 30.44 216 VAL A O 1
ATOM 1450 N N . HIS A 1 200 ? 48.845 32.259 6.729 1.00 27.56 217 HIS A N 1
ATOM 1451 C CA . HIS A 1 200 ? 47.594 31.810 6.127 1.00 27.80 217 HIS A CA 1
ATOM 1452 C C . HIS A 1 200 ? 47.836 31.741 4.641 1.00 31.99 217 HIS A C 1
ATOM 1453 O O . HIS A 1 200 ? 48.178 32.755 4.043 1.00 30.69 217 HIS A O 1
ATOM 1460 N N . ASN A 1 201 ? 47.748 30.532 4.057 1.00 28.62 218 ASN A N 1
ATOM 1461 C CA . ASN A 1 201 ? 48.023 30.341 2.651 1.00 28.17 218 ASN A CA 1
ATOM 1462 C C . ASN A 1 201 ? 46.732 30.031 1.868 1.00 32.61 218 ASN A C 1
ATOM 1463 O O . ASN A 1 201 ? 46.446 28.862 1.622 1.00 34.47 218 ASN A O 1
ATOM 1468 N N . PRO A 1 202 ? 45.967 31.041 1.405 1.00 28.71 219 PRO A N 1
ATOM 1469 C CA . PRO A 1 202 ? 44.743 30.732 0.647 1.00 28.70 219 PRO A CA 1
ATOM 1470 C C . PRO A 1 202 ? 45.010 30.200 -0.758 1.00 35.45 219 PRO A C 1
ATOM 1471 O O . PRO A 1 202 ? 44.142 29.543 -1.323 1.00 36.30 219 PRO A O 1
ATOM 1475 N N . ASN A 1 203 ? 46.187 30.520 -1.325 1.00 31.68 220 ASN A N 1
ATOM 1476 C CA . ASN A 1 203 ? 46.592 30.152 -2.674 1.00 33.22 220 ASN A CA 1
ATOM 1477 C C . ASN A 1 203 ? 45.436 30.438 -3.665 1.00 37.78 220 ASN A C 1
ATOM 1478 O O . ASN A 1 203 ? 44.844 29.515 -4.248 1.00 38.00 220 ASN A O 1
ATOM 1483 N N . VAL A 1 204 ? 45.093 31.725 -3.810 1.00 32.69 221 VAL A N 1
ATOM 1484 C CA . VAL A 1 204 ? 43.993 32.136 -4.689 1.00 32.02 221 VAL A CA 1
ATOM 1485 C C . VAL A 1 204 ? 44.462 33.176 -5.676 1.00 33.95 221 VAL A C 1
ATOM 1486 O O . VAL A 1 204 ? 45.377 33.947 -5.384 1.00 33.21 221 VAL A O 1
ATOM 1490 N N . ASN A 1 205 ? 43.819 33.195 -6.850 1.00 31.47 222 ASN A N 1
ATOM 1491 C CA . ASN A 1 205 ? 44.076 34.150 -7.919 1.00 31.32 222 ASN A CA 1
ATOM 1492 C C . ASN A 1 205 ? 43.030 35.265 -7.865 1.00 35.74 222 ASN A C 1
ATOM 1493 O O . ASN A 1 205 ? 41.823 34.995 -7.806 1.00 36.88 222 ASN A O 1
ATOM 1498 N N . ILE A 1 206 ? 43.485 36.514 -7.831 1.00 28.89 223 ILE A N 1
ATOM 1499 C CA . ILE A 1 206 ? 42.548 37.614 -7.804 1.00 26.59 223 ILE A CA 1
ATOM 1500 C C . ILE A 1 206 ? 42.367 38.099 -9.217 1.00 29.27 223 ILE A C 1
ATOM 1501 O O . ILE A 1 206 ? 43.332 38.571 -9.823 1.00 30.23 223 ILE A O 1
ATOM 1506 N N . ALA A 1 207 ? 41.154 37.945 -9.781 1.00 24.83 224 ALA A N 1
ATOM 1507 C CA . ALA A 1 207 ? 40.891 38.394 -11.166 1.00 26.48 224 ALA A CA 1
ATOM 1508 C C . ALA A 1 207 ? 40.804 39.934 -11.257 1.00 31.22 224 ALA A C 1
ATOM 1509 O O . ALA A 1 207 ? 40.661 40.612 -10.234 1.00 27.91 224 ALA A O 1
ATOM 1511 N N . THR A 1 208 ? 40.874 40.472 -12.491 1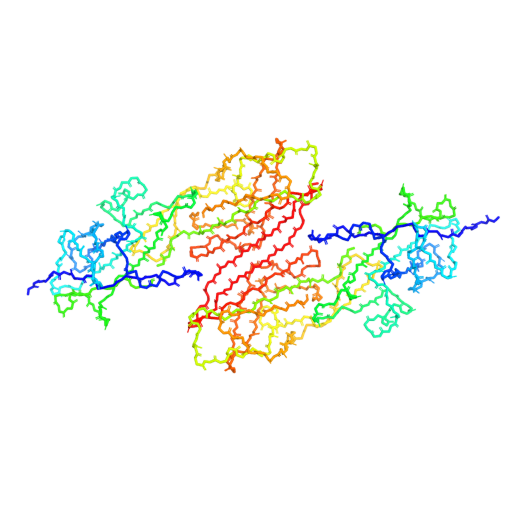.00 31.75 225 THR A N 1
ATOM 1512 C CA . THR A 1 208 ? 40.823 41.909 -12.788 1.00 32.44 225 THR A CA 1
ATOM 1513 C C . THR A 1 208 ? 39.709 42.624 -12.016 1.00 39.70 225 THR A C 1
ATOM 1514 O O . THR A 1 208 ? 38.552 42.195 -12.043 1.00 40.17 225 THR A O 1
ATOM 1518 N N . GLY A 1 209 ? 40.110 43.684 -11.312 1.00 38.90 226 GLY A N 1
ATOM 1519 C CA . GLY A 1 209 ? 39.241 44.538 -10.507 1.00 39.40 226 GLY A CA 1
ATOM 1520 C C . GLY A 1 209 ? 38.550 43.903 -9.315 1.00 43.12 226 GLY A C 1
ATOM 1521 O O . GLY A 1 209 ? 37.686 44.536 -8.708 1.00 43.68 226 GLY A O 1
ATOM 1522 N N . LYS A 1 210 ? 38.905 42.656 -8.966 1.00 37.67 227 LYS A N 1
ATOM 1523 C CA . LYS A 1 210 ? 38.262 41.961 -7.859 1.00 35.11 227 LYS A CA 1
ATOM 1524 C C . LYS A 1 210 ? 39.062 42.072 -6.582 1.00 32.98 227 LYS A C 1
ATOM 1525 O O . LYS A 1 210 ? 40.199 42.539 -6.581 1.00 29.83 227 LYS A O 1
ATOM 1531 N N . SER A 1 211 ? 38.439 41.640 -5.484 1.00 28.61 228 SER A N 1
ATOM 1532 C CA . SER A 1 211 ? 39.008 41.631 -4.154 1.00 27.91 228 SER A CA 1
ATOM 1533 C C . SER A 1 211 ? 38.652 40.344 -3.458 1.00 33.44 228 SER A C 1
ATOM 1534 O O . SER A 1 211 ? 37.649 39.700 -3.789 1.00 31.63 228 SER A O 1
ATOM 1537 N N . VAL A 1 212 ? 39.458 39.999 -2.459 1.00 30.74 229 VAL A N 1
ATOM 1538 C CA . VAL A 1 212 ? 39.206 38.877 -1.578 1.00 30.38 229 VAL A CA 1
ATOM 1539 C C . VAL A 1 212 ? 39.409 39.400 -0.137 1.00 30.68 229 VAL A C 1
ATOM 1540 O O . VAL A 1 212 ? 40.312 40.216 0.100 1.00 26.67 229 VAL A O 1
ATOM 1544 N N . THR A 1 213 ? 38.532 38.966 0.801 1.00 26.15 230 THR A N 1
ATOM 1545 C CA . THR A 1 213 ? 38.575 39.395 2.186 1.00 25.42 230 THR A CA 1
ATOM 1546 C C . THR A 1 213 ? 38.663 38.188 3.110 1.00 28.10 230 THR A C 1
ATOM 1547 O O . THR A 1 213 ? 37.887 37.223 2.977 1.00 26.76 230 THR A O 1
ATOM 1551 N N . TYR A 1 214 ? 39.601 38.262 4.069 1.00 23.15 231 TYR A N 1
ATOM 1552 C CA . TYR A 1 214 ? 39.775 37.230 5.073 1.00 22.05 231 TYR A CA 1
ATOM 1553 C C . TYR A 1 214 ? 39.579 37.868 6.420 1.00 25.27 231 TYR A C 1
ATOM 1554 O O . TYR A 1 214 ? 39.970 39.009 6.651 1.00 23.01 231 TYR A O 1
ATOM 1563 N N . GLU A 1 215 ? 38.924 37.142 7.283 1.00 22.08 232 GLU A N 1
ATOM 1564 C CA . GLU A 1 215 ? 38.627 37.537 8.646 1.00 20.47 232 GLU A CA 1
ATOM 1565 C C . GLU A 1 215 ? 39.444 36.671 9.569 1.00 24.13 232 GLU A C 1
ATOM 1566 O O . GLU A 1 215 ? 39.405 35.439 9.455 1.00 24.08 232 GLU A O 1
ATOM 1572 N N . TYR A 1 216 ? 40.192 37.303 10.459 1.00 18.80 233 TYR A N 1
ATOM 1573 C CA . TYR A 1 216 ? 41.027 36.601 11.431 1.00 18.96 233 TYR A CA 1
ATOM 1574 C C . TYR A 1 216 ? 40.647 36.967 12.834 1.00 20.66 233 TYR A C 1
ATOM 1575 O O . TYR A 1 216 ? 39.993 37.990 13.104 1.00 19.41 233 TYR A O 1
ATOM 1592 N N . PHE A 1 218 ? 42.894 36.998 16.429 1.00 16.29 235 PHE A N 1
ATOM 1593 C CA . PHE A 1 218 ? 44.239 36.794 16.930 1.00 16.24 235 PHE A CA 1
ATOM 1594 C C . PHE A 1 218 ? 44.292 36.979 18.413 1.00 18.52 235 PHE A C 1
ATOM 1595 O O . PHE A 1 218 ? 43.560 37.808 18.935 1.00 16.95 235 PHE A O 1
ATOM 1603 N N . PRO A 1 219 ? 45.206 36.283 19.119 1.00 19.22 236 PRO A N 1
ATOM 1604 C CA . PRO A 1 219 ? 45.367 36.576 20.533 1.00 20.06 236 PRO A CA 1
ATOM 1605 C C . PRO A 1 219 ? 45.865 38.028 20.675 1.00 23.57 236 PRO A C 1
ATOM 1606 O O . PRO A 1 219 ? 46.796 38.412 19.942 1.00 25.43 236 PRO A O 1
ATOM 1610 N N . PRO A 1 220 ? 45.255 38.865 21.536 1.00 19.75 237 PRO A N 1
ATOM 1611 C CA . PRO A 1 220 ? 45.765 40.235 21.728 1.00 20.20 237 PRO A CA 1
ATOM 1612 C C . PRO A 1 220 ? 47.233 40.165 22.132 1.00 24.87 237 PRO A C 1
ATOM 1613 O O . PRO A 1 220 ? 47.656 39.223 22.816 1.00 22.53 237 PRO A O 1
ATOM 1617 N N . GLN A 1 221 ? 48.029 41.080 21.583 1.00 21.69 238 GLN A N 1
ATOM 1618 C CA . GLN A 1 221 ? 49.477 41.047 21.748 1.00 23.30 238 GLN A CA 1
ATOM 1619 C C . GLN A 1 221 ? 50.127 42.370 21.376 1.00 28.41 238 GLN A C 1
ATOM 1620 O O . GLN A 1 221 ? 49.545 43.137 20.619 1.00 27.24 238 GLN A O 1
ATOM 1626 N N . PRO A 1 222 ? 51.366 42.627 21.845 1.00 26.82 239 PRO A N 1
ATOM 1627 C CA . PRO A 1 222 ? 52.019 43.904 21.490 1.00 26.51 239 PRO A CA 1
ATOM 1628 C C . PRO A 1 222 ? 52.438 43.979 20.029 1.00 29.87 239 PRO A C 1
ATOM 1629 O O . PRO A 1 222 ? 52.666 42.956 19.389 1.00 30.87 239 PRO A O 1
ATOM 1633 N N . LEU A 1 223 ? 52.496 45.188 19.501 1.00 24.85 240 LEU A N 1
ATOM 1634 C CA . LEU A 1 223 ? 53.023 45.469 18.170 1.00 24.08 240 LEU A CA 1
ATOM 1635 C C . LEU A 1 223 ? 54.293 46.253 18.436 1.00 31.17 240 LEU A C 1
ATOM 1636 O O . LEU A 1 223 ? 54.208 47.439 18.738 1.00 30.86 240 LEU A O 1
ATOM 1641 N N . ASP A 1 224 ? 55.458 45.592 18.442 1.00 28.88 241 ASP A N 1
ATOM 1642 C CA . ASP A 1 224 ? 56.716 46.241 18.801 1.00 29.46 241 ASP A CA 1
ATOM 1643 C C . ASP A 1 224 ? 56.972 47.484 17.911 1.00 33.38 241 ASP A C 1
ATOM 1644 O O . ASP A 1 224 ? 56.837 47.407 16.684 1.00 30.78 241 ASP A O 1
ATOM 1649 N N . GLY A 1 225 ? 57.276 48.618 18.561 1.00 30.24 242 GLY A N 1
ATOM 1650 C CA . GLY A 1 225 ? 57.486 49.898 17.888 1.00 30.85 242 GLY A CA 1
ATOM 1651 C C . G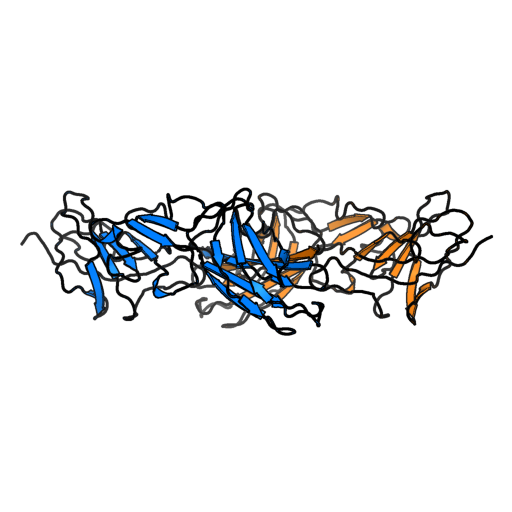LY A 1 225 ? 56.276 50.336 17.082 1.00 32.30 242 GLY A C 1
ATOM 1652 O O . GLY A 1 225 ? 56.402 51.046 16.085 1.00 30.49 242 GLY A O 1
ATOM 1653 N N . SER A 1 226 ? 55.094 49.856 17.501 1.00 28.01 243 SER A N 1
ATOM 1654 C CA . SER A 1 226 ? 53.778 50.088 16.905 1.00 26.24 243 SER A CA 1
ATOM 1655 C C . SER A 1 226 ? 53.792 49.636 15.455 1.00 29.35 243 SER A C 1
ATOM 1656 O O . SER A 1 226 ? 53.132 50.262 14.637 1.00 28.69 243 SER A O 1
ATOM 1659 N N . LYS A 1 227 ? 54.452 48.507 15.132 1.00 26.44 244 LYS A N 1
ATOM 1660 C CA . LYS A 1 227 ? 54.438 48.054 13.758 1.00 24.10 244 LYS A CA 1
ATOM 1661 C C . LYS A 1 227 ? 53.882 46.638 13.572 1.00 24.97 244 LYS A C 1
ATOM 1662 O O . LYS A 1 227 ? 54.377 45.669 14.157 1.00 24.48 244 LYS A O 1
ATOM 1668 N N . LEU A 1 228 ? 52.883 46.527 12.696 1.00 20.96 245 LEU A N 1
ATOM 1669 C CA . LEU A 1 228 ? 52.397 45.251 12.219 1.00 21.47 245 LEU A CA 1
ATOM 1670 C C . LEU A 1 228 ? 52.937 45.082 10.802 1.00 25.25 245 LEU A C 1
ATOM 1671 O O . LEU A 1 228 ? 52.706 45.936 9.942 1.00 26.27 245 LEU A O 1
ATOM 1676 N N . THR A 1 229 ? 53.707 44.025 10.577 1.00 20.73 246 THR A N 1
ATOM 1677 C CA . THR A 1 229 ? 54.219 43.710 9.252 1.00 22.22 246 THR A CA 1
ATOM 1678 C C . THR A 1 229 ? 53.338 42.652 8.624 1.00 27.04 246 THR A C 1
ATOM 1679 O O . THR A 1 229 ? 53.029 41.648 9.269 1.00 28.65 246 THR A O 1
ATOM 1683 N N . ILE A 1 230 ? 52.938 42.858 7.386 1.00 23.18 247 ILE A N 1
ATOM 1684 C CA . ILE A 1 230 ? 52.194 41.830 6.653 1.00 21.53 247 ILE A CA 1
ATOM 1685 C C . ILE A 1 230 ? 53.030 41.460 5.450 1.00 25.85 247 ILE A C 1
ATOM 1686 O O . ILE A 1 230 ? 53.411 42.335 4.685 1.00 24.44 247 ILE A O 1
ATOM 1691 N N . LEU A 1 231 ? 53.357 40.173 5.305 1.00 25.69 248 LEU A N 1
ATOM 1692 C CA . LEU A 1 231 ? 54.085 39.680 4.124 1.00 25.51 248 LEU A CA 1
ATOM 1693 C C . LEU A 1 231 ? 53.092 38.944 3.272 1.00 27.81 248 LEU A C 1
ATOM 1694 O O . LEU A 1 231 ? 52.223 38.263 3.809 1.00 25.01 248 LEU A O 1
ATOM 1699 N N . VAL A 1 232 ? 53.143 39.153 1.960 1.00 25.77 249 VAL A N 1
ATOM 1700 C CA . VAL A 1 232 ? 52.251 38.474 1.011 1.00 25.88 249 VAL A CA 1
ATOM 1701 C C . VAL A 1 232 ? 53.114 38.057 -0.163 1.00 30.86 249 VAL A C 1
ATOM 1702 O O . VAL A 1 232 ? 53.898 38.879 -0.647 1.00 32.02 249 VAL A O 1
ATOM 1706 N N . THR A 1 233 ? 52.973 36.806 -0.630 1.00 26.51 250 THR A N 1
ATOM 1707 C CA . THR A 1 233 ? 53.704 36.340 -1.802 1.00 26.45 250 THR A CA 1
ATOM 1708 C C . THR A 1 233 ? 52.735 36.500 -2.977 1.00 29.87 250 THR A C 1
ATOM 1709 O O . THR A 1 233 ? 51.704 35.806 -3.047 1.00 28.18 250 THR A O 1
ATOM 1713 N N . VAL A 1 234 ? 53.036 37.475 -3.847 1.00 25.58 251 VAL A N 1
ATOM 1714 C CA . VAL A 1 234 ? 52.212 37.823 -5.008 1.00 25.65 251 VAL A CA 1
ATOM 1715 C C . VAL A 1 234 ? 52.885 37.300 -6.250 1.00 28.85 251 VAL A C 1
ATOM 1716 O O . VAL A 1 234 ? 53.978 37.753 -6.590 1.00 27.38 251 VAL A O 1
ATOM 1720 N N . ASP A 1 235 ? 52.247 36.310 -6.908 1.00 26.11 252 ASP A N 1
ATOM 1721 C CA . ASP A 1 235 ? 52.768 35.639 -8.093 1.00 25.90 252 ASP A CA 1
ATOM 1722 C C . ASP A 1 235 ? 54.208 35.207 -7.865 1.00 28.64 252 ASP A C 1
ATOM 1723 O O . ASP A 1 235 ? 55.072 35.448 -8.705 1.00 27.08 252 ASP A O 1
ATOM 1728 N N . GLY A 1 236 ? 54.448 34.630 -6.697 1.00 27.20 253 GLY A N 1
ATOM 1729 C CA . GLY A 1 236 ? 55.758 34.112 -6.331 1.00 28.30 253 GLY A CA 1
ATOM 1730 C C . GLY A 1 236 ? 56.729 35.100 -5.739 1.00 31.71 253 GLY A C 1
ATOM 1731 O O . GLY A 1 236 ? 57.781 34.684 -5.270 1.00 32.31 253 GLY A O 1
ATOM 1732 N N . VAL A 1 237 ? 56.392 36.401 -5.717 1.00 27.78 254 VAL A N 1
ATOM 1733 C CA . VAL A 1 237 ? 57.317 37.422 -5.216 1.00 26.27 254 VAL A CA 1
ATOM 1734 C C . VAL A 1 237 ? 56.893 37.805 -3.827 1.00 28.92 254 VAL A C 1
ATOM 1735 O O . VAL A 1 237 ? 55.761 38.257 -3.640 1.00 26.40 254 VAL A O 1
ATOM 1739 N N . THR A 1 238 ? 57.813 37.676 -2.847 1.00 25.02 255 THR A N 1
ATOM 1740 C CA . THR A 1 238 ? 57.499 38.034 -1.472 1.00 23.46 255 THR A CA 1
ATOM 1741 C C . THR A 1 238 ? 57.552 39.565 -1.297 1.00 28.41 255 THR A C 1
ATOM 1742 O O . THR A 1 238 ? 58.595 40.195 -1.522 1.00 29.25 255 THR A O 1
ATOM 1746 N N . ARG A 1 239 ? 56.407 40.145 -0.885 1.00 25.58 256 ARG A N 1
ATOM 1747 C CA . ARG A 1 239 ? 56.232 41.579 -0.634 1.00 26.47 256 ARG A CA 1
ATOM 1748 C C . ARG A 1 239 ? 56.005 41.814 0.858 1.00 30.24 256 ARG A C 1
ATOM 1749 O O . ARG A 1 239 ? 55.424 40.973 1.527 1.00 29.73 256 ARG A O 1
ATOM 1757 N N . SER A 1 240 ? 56.474 42.935 1.375 1.00 28.04 257 SER A N 1
ATOM 1758 C CA . SER A 1 240 ? 56.362 43.259 2.805 1.00 29.18 257 SER A CA 1
ATOM 1759 C C . SER A 1 240 ? 55.738 44.630 2.975 1.00 32.64 257 SER A C 1
ATOM 1760 O O . SER A 1 240 ? 56.109 45.563 2.267 1.00 31.07 257 SER A O 1
ATOM 1763 N N . CYS A 1 241 ? 54.788 44.742 3.905 1.00 30.76 258 CYS A N 1
ATOM 1764 C CA A CYS A 1 241 ? 54.079 45.991 4.208 0.50 32.07 258 CYS A CA 1
ATOM 1765 C CA B CYS A 1 241 ? 54.090 45.984 4.189 0.50 31.33 258 CYS A CA 1
ATOM 1766 C C . CYS A 1 241 ? 54.168 46.291 5.685 1.00 33.25 258 CYS A C 1
ATOM 1767 O O . CYS A 1 241 ? 53.737 45.473 6.489 1.00 30.86 258 CYS A O 1
ATOM 1772 N N . ASP A 1 242 ? 54.696 47.455 6.055 1.00 30.50 259 ASP A N 1
ATOM 1773 C CA . ASP A 1 242 ? 54.747 47.843 7.468 1.00 31.74 259 ASP A CA 1
ATOM 1774 C C . ASP A 1 242 ? 53.565 48.749 7.765 1.00 32.76 259 ASP A C 1
ATOM 1775 O O . ASP A 1 242 ? 53.364 49.746 7.058 1.00 31.55 259 ASP A O 1
ATOM 1780 N N . ILE A 1 243 ? 52.762 48.387 8.775 1.00 27.35 260 ILE A N 1
ATOM 1781 C CA . ILE A 1 243 ? 51.574 49.155 9.198 1.00 26.21 260 ILE A CA 1
ATOM 1782 C C . ILE A 1 243 ? 51.855 49.700 10.611 1.00 29.19 260 ILE A C 1
ATOM 1783 O O . ILE A 1 243 ? 51.990 48.925 11.559 1.00 29.36 260 ILE A O 1
ATOM 1788 N N . SER A 1 244 ? 51.982 51.028 10.722 1.00 24.06 261 SER A N 1
ATOM 1789 C CA A SER A 1 244 ? 52.329 51.685 11.986 0.50 24.01 261 SER A CA 1
ATOM 1790 C CA B SER A 1 244 ? 52.336 51.698 11.970 0.50 24.20 261 SER A CA 1
ATOM 1791 C C . SER A 1 244 ? 51.156 52.495 12.545 1.00 25.18 261 SER A C 1
ATOM 1792 O O . SER A 1 244 ? 51.315 53.200 13.540 1.00 24.94 261 SER A O 1
ATOM 1797 N N . THR A 1 245 ? 49.981 52.376 11.927 1.00 19.78 262 THR A N 1
ATOM 1798 C CA . THR A 1 245 ? 48.814 53.163 12.360 1.00 20.89 262 THR A CA 1
ATOM 1799 C C . THR A 1 245 ? 47.689 52.296 13.009 1.00 29.56 262 THR A C 1
ATOM 1800 O O . THR A 1 245 ? 46.509 52.660 12.933 1.00 33.26 262 THR A O 1
ATOM 1804 N N . LEU A 1 246 ? 48.042 51.190 13.657 1.00 22.74 263 LEU A N 1
ATOM 1805 C CA . LEU A 1 246 ? 47.021 50.358 14.299 1.00 21.40 263 LEU A CA 1
ATOM 1806 C C . LEU A 1 246 ? 47.105 50.450 15.814 1.00 27.79 263 LEU A C 1
ATOM 1807 O O . LEU A 1 246 ? 46.316 49.819 16.511 1.00 30.04 263 LEU A O 1
ATOM 1812 N N . GLY A 1 247 ? 48.029 51.237 16.322 1.00 23.47 264 GLY A N 1
ATOM 1813 C CA . GLY A 1 247 ? 48.231 51.351 17.762 1.00 23.37 264 GLY A CA 1
ATOM 1814 C C . GLY A 1 247 ? 49.446 50.550 18.172 1.00 26.06 264 GLY A C 1
ATOM 1815 O O . GLY A 1 247 ? 50.101 49.948 17.321 1.00 23.33 264 GLY A O 1
ATOM 1816 N N . SER A 1 248 ? 49.774 50.537 19.469 1.00 23.90 265 SER A N 1
ATOM 1817 C CA . SER A 1 248 ? 50.977 49.831 19.947 1.00 23.87 265 SER A CA 1
ATOM 1818 C C . SER A 1 248 ? 50.694 48.357 20.335 1.00 27.01 265 SER A C 1
ATOM 1819 O O . SER A 1 248 ? 51.601 47.657 20.800 1.00 25.12 265 SER A O 1
ATOM 1822 N N . SER A 1 249 ? 49.459 47.875 20.109 1.00 22.08 266 SER A N 1
ATOM 1823 C CA . SER A 1 249 ? 49.101 46.492 20.405 1.00 20.75 266 SER A CA 1
ATOM 1824 C C . SER A 1 249 ? 47.820 46.145 19.708 1.00 24.29 266 SER A C 1
ATOM 1825 O O . SER A 1 249 ? 47.079 47.050 19.322 1.00 22.61 266 SER A O 1
ATOM 1828 N N . LEU A 1 250 ? 47.576 44.838 19.493 1.00 20.48 267 LEU A N 1
ATOM 1829 C CA . LEU A 1 250 ? 46.294 44.366 18.970 1.00 20.09 267 LEU A CA 1
ATOM 1830 C C . LEU A 1 250 ? 45.466 44.080 20.194 1.00 25.79 267 LEU A C 1
ATOM 1831 O O . LEU A 1 250 ? 45.907 43.286 21.029 1.00 25.44 267 LEU A O 1
ATOM 1836 N N . ASP A 1 251 ? 44.322 44.786 20.348 1.00 22.31 268 ASP A N 1
ATOM 1837 C CA . ASP A 1 251 ? 43.439 44.715 21.523 1.00 22.78 268 ASP A CA 1
ATOM 1838 C C . ASP A 1 251 ? 42.110 44.029 21.255 1.00 24.23 268 ASP A C 1
ATOM 1839 O O . ASP A 1 251 ? 41.494 44.220 20.200 1.00 23.51 268 ASP A O 1
ATOM 1844 N N . SER A 1 252 ? 41.622 43.291 22.259 1.00 21.78 269 SER A N 1
ATOM 1845 C CA . SER A 1 252 ? 40.379 42.528 22.138 1.00 21.28 269 SER A CA 1
ATOM 1846 C C . SER A 1 252 ? 39.101 43.401 21.910 1.00 26.37 269 SER A C 1
ATOM 1847 O O . SER A 1 252 ? 38.126 42.922 21.305 1.00 26.85 269 SER A O 1
ATOM 1850 N N . GLY A 1 253 ? 39.110 44.645 22.389 1.00 23.62 270 GLY A N 1
ATOM 1851 C CA . GLY A 1 253 ? 37.932 45.506 22.295 1.00 24.58 270 GLY A CA 1
ATOM 1852 C C . GLY A 1 253 ? 37.852 46.350 21.037 1.00 31.81 270 GLY A C 1
ATOM 1853 O O . GLY A 1 253 ? 36.972 47.214 20.918 1.00 31.56 270 GLY A O 1
ATOM 1854 N N . LYS A 1 254 ? 38.796 46.113 20.105 1.00 27.48 271 LYS A N 1
ATOM 1855 C CA . LYS A 1 254 ? 38.926 46.854 18.863 1.00 27.11 271 LYS A CA 1
ATOM 1856 C C . LYS A 1 254 ? 38.905 45.941 17.627 1.00 28.43 271 LYS A C 1
ATOM 1857 O O . LYS A 1 254 ? 39.360 44.790 17.685 1.00 28.51 271 LYS A O 1
ATOM 1863 N N . TYR A 1 255 ? 38.386 46.492 16.506 1.00 22.60 272 TYR A N 1
ATOM 1864 C CA A TYR A 1 255 ? 38.322 45.791 15.226 0.50 20.65 272 TYR A CA 1
ATOM 1865 C CA B TYR A 1 255 ? 38.294 45.853 15.188 0.50 21.33 272 TYR A CA 1
ATOM 1866 C C . TYR A 1 255 ? 39.359 46.432 14.302 1.00 23.23 272 TYR A C 1
ATOM 1867 O O . TYR A 1 255 ? 39.360 47.651 14.125 1.00 22.27 272 TYR A O 1
ATOM 1884 N N . TYR A 1 256 ? 40.257 45.606 13.746 1.00 19.48 273 TYR A N 1
ATOM 1885 C CA . TYR A 1 256 ? 41.330 46.068 12.878 1.00 19.07 273 TYR A CA 1
ATOM 1886 C C . TYR A 1 256 ? 41.014 45.767 11.462 1.00 23.50 273 TYR A C 1
ATOM 1887 O O . TYR A 1 256 ? 40.429 44.740 11.191 1.00 24.01 273 TYR A O 1
ATOM 1896 N N . GLY A 1 257 ? 41.396 46.668 10.556 1.00 20.86 274 GLY A N 1
ATOM 1897 C CA . GLY A 1 257 ? 41.191 46.466 9.133 1.00 20.77 274 GLY A CA 1
ATOM 1898 C C . GLY A 1 257 ? 42.460 46.783 8.369 1.00 24.63 274 GLY A C 1
ATOM 1899 O O . GLY A 1 257 ? 43.098 47.797 8.641 1.00 24.76 274 GLY A O 1
ATOM 1900 N N . VAL A 1 258 ? 42.875 45.894 7.459 1.00 20.16 275 VAL A N 1
ATOM 1901 C CA . VAL A 1 258 ? 44.014 46.142 6.581 1.00 21.05 275 VAL A CA 1
ATOM 1902 C C . VAL A 1 258 ? 43.563 45.867 5.160 1.00 24.68 275 VAL A C 1
ATOM 1903 O O . VAL A 1 258 ? 43.027 44.794 4.886 1.00 23.35 275 VAL A O 1
ATOM 1907 N N . SER A 1 259 ? 43.782 46.837 4.259 1.00 22.34 276 SER A N 1
ATOM 1908 C CA A SER A 1 259 ? 43.451 46.654 2.858 0.50 22.12 276 SER A CA 1
ATOM 1909 C CA B SER A 1 259 ? 43.440 46.690 2.851 0.50 22.12 276 SER A CA 1
ATOM 1910 C C . SER A 1 259 ? 44.687 46.901 2.018 1.00 26.87 276 SER A C 1
ATOM 1911 O O . SER A 1 259 ? 45.371 47.922 2.181 1.00 27.40 276 SER A O 1
ATOM 1916 N N . LEU A 1 260 ? 45.009 45.932 1.166 1.00 23.04 277 LEU A N 1
ATOM 1917 C CA . LEU A 1 260 ? 46.172 46.011 0.270 1.00 24.27 277 LEU A CA 1
ATOM 1918 C C . LEU A 1 260 ? 45.706 45.963 -1.156 1.00 27.28 277 LEU A C 1
ATOM 1919 O O . LEU A 1 260 ? 45.042 44.999 -1.535 1.00 25.16 277 LEU A O 1
ATOM 1924 N N . THR A 1 261 ? 46.004 47.024 -1.927 1.00 23.51 278 THR A N 1
ATOM 1925 C CA . THR A 1 261 ? 45.708 47.103 -3.355 1.00 23.91 278 THR A CA 1
ATOM 1926 C C . THR A 1 261 ? 47.031 47.009 -4.114 1.00 27.95 278 THR A C 1
ATOM 1927 O O . THR A 1 261 ? 47.890 47.875 -3.981 1.00 26.58 278 THR A O 1
ATOM 1931 N N . PHE A 1 262 ? 47.161 45.964 -4.943 1.00 26.37 279 PHE A N 1
ATOM 1932 C CA . PHE A 1 262 ? 48.358 45.700 -5.740 1.00 25.90 279 PHE A CA 1
ATOM 1933 C C . PHE A 1 262 ? 48.307 46.480 -7.020 1.00 29.27 279 PHE A C 1
ATOM 1934 O O . PHE A 1 262 ? 47.352 46.354 -7.786 1.00 28.21 279 PHE A O 1
ATOM 1942 N N . THR A 1 263 ? 49.307 47.344 -7.238 1.00 25.37 280 THR A N 1
ATOM 1943 C CA . THR A 1 263 ? 49.296 48.193 -8.431 1.00 25.82 280 THR A CA 1
ATOM 1944 C C . THR A 1 263 ? 50.390 47.719 -9.398 1.00 33.41 280 THR A C 1
ATOM 1945 O O . THR A 1 263 ? 50.921 46.617 -9.244 1.00 31.44 280 THR A O 1
ATOM 1949 N N . ASP A 1 264 ? 50.744 48.569 -10.357 1.00 33.55 281 ASP A N 1
ATOM 1950 C CA . ASP A 1 264 ? 51.813 48.332 -11.312 1.00 34.90 281 ASP A CA 1
ATOM 1951 C C . ASP A 1 264 ? 53.193 48.520 -10.675 1.00 39.74 281 ASP A C 1
ATOM 1952 O O . ASP A 1 264 ? 54.162 47.919 -11.147 1.00 40.59 281 ASP A O 1
ATOM 1957 N N . VAL A 1 265 ? 53.291 49.367 -9.624 1.00 34.58 282 VAL A N 1
ATOM 1958 C CA . VAL A 1 265 ? 54.576 49.742 -9.016 1.00 32.82 282 VAL A CA 1
ATOM 1959 C C . VAL A 1 265 ? 54.630 49.543 -7.493 1.00 31.98 282 VAL A C 1
ATOM 1960 O O . VAL A 1 265 ? 55.694 49.724 -6.889 1.00 29.81 282 VAL A O 1
ATOM 1964 N N . GLY A 1 266 ? 53.519 49.166 -6.885 1.00 28.39 283 GLY A N 1
ATOM 1965 C CA . GLY A 1 266 ? 53.507 48.964 -5.440 1.00 27.90 283 GLY A CA 1
ATOM 1966 C C . GLY A 1 266 ? 52.210 48.496 -4.835 1.00 29.97 283 GLY A C 1
ATOM 1967 O O . GLY A 1 266 ? 51.425 47.753 -5.438 1.00 28.00 283 GLY A O 1
ATOM 1968 N N . ILE A 1 267 ? 52.001 48.927 -3.602 1.00 27.46 284 ILE A N 1
ATOM 1969 C CA . ILE A 1 267 ? 50.839 48.543 -2.822 1.00 27.84 284 ILE A CA 1
ATOM 1970 C C . ILE A 1 267 ? 50.223 49.793 -2.209 1.00 31.22 284 ILE A C 1
ATOM 1971 O O . ILE A 1 267 ? 50.927 50.607 -1.609 1.00 30.58 284 ILE A O 1
ATOM 1976 N N . ILE A 1 268 ? 48.921 49.962 -2.405 1.00 26.37 285 ILE A N 1
ATOM 1977 C CA . ILE A 1 268 ? 48.174 51.020 -1.734 1.00 25.10 285 ILE A CA 1
ATOM 1978 C C . ILE A 1 268 ? 47.737 50.371 -0.430 1.00 29.46 285 ILE A C 1
ATOM 1979 O O . ILE A 1 268 ? 47.090 49.311 -0.465 1.00 30.16 285 ILE A O 1
ATOM 1984 N N . LEU A 1 269 ? 48.178 50.934 0.707 1.00 26.28 286 LEU A N 1
ATOM 1985 C CA . LEU A 1 269 ? 47.881 50.387 2.029 1.00 25.41 286 LEU A CA 1
ATOM 1986 C C . LEU A 1 269 ? 46.833 51.256 2.758 1.00 28.71 286 LEU A C 1
ATOM 1987 O O . LEU A 1 269 ? 47.015 52.462 2.871 1.00 29.26 286 LEU A O 1
ATOM 1992 N N . SER A 1 270 ? 45.729 50.642 3.197 1.00 22.19 287 SER A N 1
ATOM 1993 C CA . SER A 1 270 ? 44.687 51.313 3.964 1.00 21.39 287 SER A CA 1
ATOM 1994 C C . SER A 1 270 ? 44.560 50.568 5.297 1.00 27.65 287 SER A C 1
ATOM 1995 O O . SER A 1 270 ? 44.342 49.353 5.304 1.00 29.21 287 SER A O 1
ATOM 1998 N N . SER A 1 271 ? 44.801 51.250 6.424 1.00 25.11 288 SER A N 1
ATOM 1999 C CA . SER A 1 271 ? 44.700 50.596 7.734 1.00 22.93 288 SER A CA 1
ATOM 2000 C C . SER A 1 271 ? 43.564 51.207 8.487 1.00 23.95 288 SER A C 1
ATOM 2001 O O . SER A 1 271 ? 43.354 52.399 8.345 1.00 25.12 288 SER A O 1
ATOM 2004 N N . ALA A 1 272 ? 42.837 50.429 9.269 1.00 16.81 289 ALA A N 1
ATOM 2005 C CA . ALA A 1 272 ? 41.696 50.974 9.998 1.00 16.70 289 ALA A CA 1
ATOM 2006 C C . ALA A 1 272 ? 41.597 50.369 11.371 1.00 20.40 289 ALA A C 1
ATOM 2007 O O . ALA A 1 272 ? 41.964 49.198 11.572 1.00 19.43 289 ALA A O 1
ATOM 2009 N N . VAL A 1 273 ? 41.175 51.197 12.348 1.00 18.62 290 VAL A N 1
ATOM 2010 C CA . VAL A 1 273 ? 40.946 50.725 13.706 1.00 19.45 290 VAL A CA 1
ATOM 2011 C C . VAL A 1 273 ? 39.549 51.196 14.063 1.00 23.60 290 VAL A C 1
ATOM 2012 O O . VAL A 1 273 ? 39.262 52.400 13.927 1.00 22.45 290 VAL A O 1
ATOM 2016 N N . VAL A 1 274 ? 38.688 50.268 14.540 1.00 19.75 291 VAL A N 1
ATOM 2017 C CA . VAL A 1 274 ? 37.339 50.619 15.012 1.00 19.78 291 VAL A CA 1
ATOM 2018 C C . VAL A 1 274 ? 37.287 50.422 16.536 1.00 24.77 291 VAL A C 1
ATOM 2019 O O . VAL A 1 274 ? 37.630 49.347 17.022 1.00 22.52 291 VAL A O 1
ATOM 2023 N N . THR A 1 275 ? 36.904 51.474 17.274 1.00 24.42 292 THR A N 1
ATOM 2024 C CA . THR A 1 275 ? 36.846 51.438 18.733 1.00 25.58 292 THR A CA 1
ATOM 2025 C C . THR A 1 275 ? 35.534 52.064 19.256 1.00 32.46 292 THR A C 1
ATOM 2026 O O . THR A 1 275 ? 34.792 52.690 18.508 1.00 29.42 292 THR A O 1
ATOM 2030 N N . VAL A 1 276 ? 35.271 51.878 20.559 1.00 34.97 293 VAL A N 1
ATOM 2031 C CA . VAL A 1 276 ? 34.101 52.415 21.261 1.00 37.06 293 VAL A CA 1
ATOM 2032 C C . VAL A 1 276 ? 34.571 53.448 22.280 1.00 42.10 293 VAL A C 1
ATOM 2033 O O . VAL A 1 276 ? 35.400 53.139 23.126 1.00 42.01 293 VAL A O 1
ATOM 2037 N N . ASN A 1 277 ? 34.033 54.659 22.197 1.00 39.93 294 ASN A N 1
ATOM 2038 C CA . ASN A 1 277 ? 34.290 55.740 23.130 1.00 40.57 294 ASN A CA 1
ATOM 2039 C C . ASN A 1 277 ? 32.946 56.107 23.793 1.00 44.68 294 ASN A C 1
ATOM 2040 O O . ASN A 1 277 ? 32.135 56.836 23.210 1.00 43.95 294 ASN A O 1
ATOM 2045 N N . ASN A 1 278 ? 32.694 55.554 24.978 1.00 41.54 295 ASN A N 1
ATOM 2046 C CA . ASN A 1 278 ? 31.432 55.773 25.684 1.00 41.96 295 ASN A CA 1
ATOM 2047 C C . ASN A 1 278 ? 31.525 56.880 26.704 1.00 47.05 295 ASN A C 1
ATOM 2048 O O . ASN A 1 278 ? 32.550 57.028 27.375 1.00 47.07 295 ASN A O 1
ATOM 2053 N N . PHE A 1 279 ? 30.435 57.670 26.794 1.00 43.60 296 PHE A N 1
ATOM 2054 C CA . PHE A 1 279 ? 30.280 58.792 27.727 1.00 48.76 296 PHE A CA 1
ATOM 2055 C C . PHE A 1 279 ? 30.033 58.263 29.137 1.00 84.87 296 PHE A C 1
ATOM 2056 O O . PHE A 1 279 ? 30.833 58.498 30.037 1.00 60.06 296 PHE A O 1
ATOM 2064 N N . GLY B 1 9 ? 72.225 80.332 -29.569 1.00 49.26 26 GLY B N 1
ATOM 2065 C CA . GLY B 1 9 ? 72.196 81.414 -28.596 1.00 48.09 26 GLY B CA 1
ATOM 2066 C C . GLY B 1 9 ? 71.163 81.063 -27.547 1.00 48.91 26 GLY B C 1
ATOM 2067 O O . GLY B 1 9 ? 71.504 80.513 -26.499 1.00 47.02 26 GLY B O 1
ATOM 2068 N N . GLU B 1 10 ? 69.888 81.331 -27.857 1.00 42.81 27 GLU B N 1
ATOM 2069 C CA . GLU B 1 10 ? 68.801 81.005 -26.950 1.00 40.82 27 GLU B CA 1
ATOM 2070 C C . GLU B 1 10 ? 67.631 80.357 -27.698 1.00 41.89 27 GLU B C 1
ATOM 2071 O O . GLU B 1 10 ? 67.556 80.447 -28.923 1.00 40.80 27 GLU B O 1
ATOM 2077 N N . LYS B 1 11 ? 66.751 79.672 -26.948 1.00 35.45 28 LYS B N 1
ATOM 2078 C CA . LYS B 1 11 ? 65.571 79.000 -27.472 1.00 34.31 28 LYS B CA 1
ATOM 2079 C C . LYS B 1 11 ? 64.425 79.129 -26.467 1.00 37.99 28 LYS B C 1
ATOM 2080 O O . LYS B 1 11 ? 64.666 79.269 -25.268 1.00 35.60 28 LYS B O 1
ATOM 2086 N N . THR B 1 12 ? 63.182 79.079 -26.966 1.00 36.29 29 THR B N 1
ATOM 2087 C CA . THR B 1 12 ? 61.948 79.080 -26.179 1.00 36.36 29 THR B CA 1
ATOM 2088 C C . THR B 1 12 ? 61.846 77.742 -25.455 1.00 38.09 29 THR B C 1
ATOM 2089 O O . THR B 1 12 ? 61.993 76.699 -26.085 1.00 39.17 29 THR B O 1
ATOM 2093 N N . LEU B 1 13 ? 61.628 77.775 -24.145 1.00 32.16 30 LEU B N 1
ATOM 2094 C CA . LEU B 1 13 ? 61.435 76.568 -23.351 1.00 31.65 30 LEU B CA 1
ATOM 2095 C C . LEU B 1 13 ? 60.085 75.934 -23.658 1.00 32.28 30 LEU B C 1
ATOM 2096 O O . LEU B 1 13 ? 59.088 76.656 -23.742 1.00 30.96 30 LEU B O 1
ATOM 2101 N N . ALA B 1 14 ? 60.050 74.601 -23.809 1.00 28.04 31 ALA B N 1
ATOM 2102 C CA . ALA B 1 14 ? 58.810 73.879 -24.003 1.00 27.76 31 ALA B CA 1
ATOM 2103 C C . ALA B 1 14 ? 58.584 72.950 -22.825 1.00 31.78 31 ALA B C 1
ATOM 2104 O O . ALA B 1 14 ? 59.498 72.234 -22.423 1.00 31.33 31 ALA B O 1
ATOM 2106 N N . VAL B 1 15 ? 57.373 72.972 -22.263 1.00 26.67 32 VAL B N 1
ATOM 2107 C CA . VAL B 1 15 ? 56.985 72.058 -21.196 1.00 26.44 32 VAL B CA 1
ATOM 2108 C C . VAL B 1 15 ? 56.261 70.906 -21.880 1.00 32.91 32 VAL B C 1
ATOM 2109 O O . VAL B 1 15 ? 55.174 71.090 -22.451 1.00 32.74 32 VAL B O 1
ATOM 2113 N N . VAL B 1 16 ? 56.876 69.730 -21.826 1.00 30.61 33 VAL B N 1
ATOM 2114 C CA . VAL B 1 16 ? 56.448 68.534 -22.544 1.00 31.99 33 VAL B CA 1
ATOM 2115 C C . VAL B 1 16 ? 55.359 67.782 -21.790 1.00 37.11 33 VAL B C 1
ATOM 2116 O O . VAL B 1 16 ? 54.411 67.308 -22.416 1.00 37.89 33 VAL B O 1
ATOM 2120 N N . SER B 1 17 ? 55.529 67.594 -20.485 1.00 32.70 34 SER B N 1
ATOM 2121 C CA . SER B 1 17 ? 54.543 66.863 -19.684 1.00 31.66 34 SER B CA 1
ATOM 2122 C C . SER B 1 17 ? 54.619 67.244 -18.234 1.00 30.81 34 SER B C 1
ATOM 2123 O O . SER B 1 17 ? 55.595 67.847 -17.790 1.00 28.34 34 SER B O 1
ATOM 2126 N N . ALA B 1 18 ? 53.548 66.937 -17.505 1.00 27.23 35 ALA B N 1
ATOM 2127 C CA . ALA B 1 18 ? 53.410 67.184 -16.074 1.00 26.51 35 ALA B CA 1
ATOM 2128 C C . ALA B 1 18 ? 52.630 66.029 -15.518 1.00 31.62 35 ALA B C 1
ATOM 2129 O O . ALA B 1 18 ? 51.711 65.556 -16.186 1.00 31.94 35 ALA B O 1
ATOM 2131 N N . SER B 1 19 ? 53.039 65.508 -14.356 1.00 30.81 36 SER B N 1
ATOM 2132 C CA . SER B 1 19 ? 52.392 64.339 -13.762 1.00 32.03 36 SER B CA 1
ATOM 2133 C C . SER B 1 19 ? 52.542 64.306 -12.237 1.00 36.90 36 SER B C 1
ATOM 2134 O O . SER B 1 19 ? 53.441 64.939 -11.680 1.00 34.03 36 SER B O 1
ATOM 2137 N N . SER B 1 20 ? 51.651 63.551 -11.579 1.00 36.21 37 SER B N 1
ATOM 2138 C CA . SER B 1 20 ? 51.650 63.321 -10.136 1.00 38.40 37 SER B CA 1
ATOM 2139 C C . SER B 1 20 ? 51.514 61.825 -9.844 1.00 48.80 37 SER B C 1
ATOM 2140 O O . SER B 1 20 ? 50.690 61.175 -10.489 1.00 48.35 37 SER B O 1
ATOM 2143 N N . ASP B 1 21 ? 52.250 61.281 -8.829 1.00 50.89 38 ASP B N 1
ATOM 2144 C CA . ASP B 1 21 ? 52.221 59.832 -8.508 1.00 54.31 38 ASP B CA 1
ATOM 2145 C C . ASP B 1 21 ? 51.982 59.448 -7.017 1.00 63.53 38 ASP B C 1
ATOM 2146 O O . ASP B 1 21 ? 51.701 58.273 -6.723 1.00 63.42 38 ASP B O 1
ATOM 2151 N N . ASP B 1 22 ? 52.170 60.409 -6.091 1.00 62.32 39 ASP B N 1
ATOM 2152 C CA . ASP B 1 22 ? 52.176 60.184 -4.642 1.00 63.08 39 ASP B CA 1
ATOM 2153 C 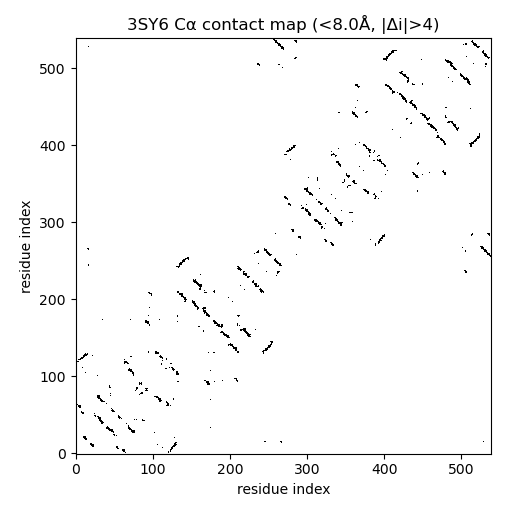C . ASP B 1 22 ? 50.832 59.784 -3.962 1.00 70.42 39 ASP B C 1
ATOM 2154 O O . ASP B 1 22 ? 50.855 59.480 -2.761 1.00 70.22 39 ASP B O 1
ATOM 2159 N N . ARG B 1 23 ? 49.692 59.774 -4.672 1.00 69.04 40 ARG B N 1
ATOM 2160 C CA . ARG B 1 23 ? 48.442 59.530 -3.953 1.00 69.77 40 ARG B CA 1
ATOM 2161 C C . ARG B 1 23 ? 47.686 58.234 -4.273 1.00 78.00 40 ARG B C 1
ATOM 2162 O O . ARG B 1 23 ? 47.725 57.813 -5.427 1.00 77.87 40 ARG B O 1
ATOM 2170 N N . PRO B 1 24 ? 46.908 57.660 -3.278 1.00 77.37 41 PRO B N 1
ATOM 2171 C CA . PRO B 1 24 ? 46.093 56.448 -3.552 1.00 78.41 41 PRO B CA 1
ATOM 2172 C C . PRO B 1 24 ? 45.443 56.488 -4.938 1.00 85.33 41 PRO B C 1
ATOM 2173 O O . PRO B 1 24 ? 45.539 55.525 -5.702 1.00 85.57 41 PRO B O 1
ATOM 2177 N N . SER B 1 25 ? 44.846 57.642 -5.281 1.00 83.62 42 SER B N 1
ATOM 2178 C CA . SER B 1 25 ? 44.295 57.917 -6.599 1.00 84.64 42 SER B CA 1
ATOM 2179 C C . SER B 1 25 ? 45.278 58.874 -7.288 1.00 90.37 42 SER B C 1
ATOM 2180 O O . SER B 1 25 ? 45.329 60.060 -6.934 1.00 89.82 42 SER B O 1
ATOM 2183 N N . THR B 1 26 ? 46.115 58.341 -8.210 1.00 88.03 43 THR B N 1
ATOM 2184 C CA . THR B 1 26 ? 47.103 59.153 -8.932 1.00 88.02 43 THR B CA 1
ATOM 2185 C C . THR B 1 26 ? 46.459 59.898 -10.101 1.00 92.67 43 THR B C 1
ATOM 2186 O O . THR B 1 26 ? 45.559 59.371 -10.767 1.00 92.84 43 THR B O 1
ATOM 2190 N N . ARG B 1 27 ? 46.943 61.115 -10.362 1.00 89.23 44 ARG B N 1
ATOM 2191 C CA . ARG B 1 27 ? 46.493 61.889 -11.513 1.00 88.90 44 ARG B CA 1
ATOM 2192 C C . ARG B 1 27 ? 47.099 61.283 -12.783 1.00 90.25 44 ARG B C 1
ATOM 2193 O O . ARG B 1 27 ? 46.486 61.353 -13.851 1.00 90.94 44 ARG B O 1
ATOM 2201 N N . GLY B 1 28 ? 48.283 60.677 -12.637 1.00 83.42 45 GLY B N 1
ATOM 2202 C CA . GLY B 1 28 ? 49.049 60.128 -13.749 1.00 82.18 45 GLY B CA 1
ATOM 2203 C C . GLY B 1 28 ? 49.561 61.304 -14.560 1.00 81.73 45 GLY B C 1
ATOM 2204 O O . GLY B 1 28 ? 49.763 62.387 -13.995 1.00 80.77 45 GLY B O 1
ATOM 2205 N N . ILE B 1 29 ? 49.715 61.140 -15.887 1.00 75.06 46 ILE B N 1
ATOM 2206 C CA . ILE B 1 29 ? 50.138 62.256 -16.743 1.00 73.03 46 ILE B CA 1
ATOM 2207 C C . ILE B 1 29 ? 48.919 63.196 -16.898 1.00 73.91 46 ILE B C 1
ATOM 2208 O O . ILE B 1 29 ? 47.838 62.731 -17.271 1.00 74.27 46 ILE B O 1
ATOM 2213 N N . ILE B 1 30 ? 49.077 64.489 -16.540 1.00 67.05 47 ILE B N 1
ATOM 2214 C CA . ILE B 1 30 ? 47.986 65.472 -16.630 1.00 65.55 47 ILE B CA 1
ATOM 2215 C C . ILE B 1 30 ? 47.750 65.742 -18.132 1.00 68.99 47 ILE B C 1
ATOM 2216 O O . ILE B 1 30 ? 48.654 66.221 -18.816 1.00 68.59 47 ILE B O 1
ATOM 2221 N N . ASN B 1 31 ? 46.598 65.281 -18.659 1.00 65.20 48 ASN B N 1
ATOM 2222 C CA . ASN B 1 31 ? 46.278 65.368 -20.087 1.00 65.23 48 ASN B CA 1
ATOM 2223 C C . ASN B 1 31 ? 45.003 66.177 -20.360 1.00 67.02 48 ASN B C 1
ATOM 2224 O O . ASN B 1 31 ? 44.387 66.006 -21.420 1.00 67.50 48 ASN B O 1
ATOM 2229 N N . ASP B 1 32 ? 44.624 67.072 -19.425 1.00 60.82 49 ASP B N 1
ATOM 2230 C CA . ASP B 1 32 ? 43.427 67.905 -19.573 1.00 59.86 49 ASP B CA 1
ATOM 2231 C C . ASP B 1 32 ? 43.735 69.386 -19.292 1.00 59.63 49 ASP B C 1
ATOM 2232 O O . ASP B 1 32 ? 44.694 69.709 -18.580 1.00 57.95 49 ASP B O 1
ATOM 2237 N N . ASN B 1 33 ? 42.902 70.275 -19.860 1.00 54.39 50 ASN B N 1
ATOM 2238 C CA . ASN B 1 33 ? 43.061 71.722 -19.750 1.00 53.94 50 ASN B CA 1
ATOM 2239 C C . ASN B 1 33 ? 42.188 72.347 -18.648 1.00 54.64 50 ASN B C 1
ATOM 2240 O O . ASN B 1 33 ? 42.106 73.576 -18.596 1.00 54.68 50 ASN B O 1
ATOM 2245 N N . THR B 1 34 ? 41.559 71.534 -17.765 1.00 47.78 51 THR B N 1
ATOM 2246 C CA . THR B 1 34 ? 40.756 72.079 -16.655 1.00 46.65 51 THR B CA 1
ATOM 2247 C C . THR B 1 34 ? 41.565 73.168 -15.896 1.00 48.78 51 THR B C 1
ATOM 2248 O O . THR B 1 34 ? 41.126 74.311 -15.795 1.00 51.25 51 THR B O 1
ATOM 2252 N N . TYR B 1 35 ? 42.760 72.805 -15.421 1.00 40.15 52 TYR B N 1
ATOM 2253 C CA . TYR B 1 35 ? 43.666 73.682 -14.689 1.00 36.98 52 TYR B CA 1
ATOM 2254 C C . TYR B 1 35 ? 44.939 73.939 -15.466 1.00 36.58 52 TYR B C 1
ATOM 2255 O O . TYR B 1 35 ? 45.343 73.122 -16.298 1.00 34.65 52 TYR B O 1
ATOM 2264 N N . ALA B 1 36 ? 45.594 75.066 -15.164 1.00 32.73 53 ALA B N 1
ATOM 2265 C CA . ALA B 1 36 ? 46.869 75.441 -15.777 1.00 30.56 53 ALA B CA 1
ATOM 2266 C C . ALA B 1 36 ? 48.015 75.028 -14.841 1.00 30.04 53 ALA B C 1
ATOM 2267 O O . ALA B 1 36 ? 47.779 74.614 -13.705 1.00 26.87 53 ALA B O 1
ATOM 2269 N N . LEU B 1 37 ? 49.242 75.130 -15.319 1.00 26.97 54 LEU B N 1
ATOM 2270 C CA . LEU B 1 37 ? 50.429 74.804 -14.544 1.00 25.66 54 LEU B CA 1
ATOM 2271 C C . LEU B 1 37 ? 51.238 76.105 -14.349 1.00 27.49 54 LEU B C 1
ATOM 2272 O O . LEU B 1 37 ? 51.385 76.880 -15.303 1.00 27.41 54 LEU B O 1
ATOM 2277 N N . GLY B 1 38 ? 51.777 76.317 -13.153 1.00 21.87 55 GLY B N 1
ATOM 2278 C CA . GLY B 1 38 ? 52.580 77.509 -12.849 1.00 21.94 55 GLY B CA 1
ATOM 2279 C C . GLY B 1 38 ? 54.051 77.150 -12.851 1.00 25.95 55 GLY B C 1
ATOM 2280 O O . GLY B 1 38 ? 54.452 76.280 -12.083 1.00 24.60 55 GLY B O 1
ATOM 2281 N N . VAL B 1 39 ? 54.870 77.777 -13.726 1.00 21.93 56 VAL B N 1
ATOM 2282 C CA . VAL B 1 39 ? 56.291 77.424 -13.833 1.00 22.34 56 VAL B CA 1
ATOM 2283 C C . VAL B 1 39 ? 57.185 78.541 -13.297 1.00 27.51 56 VAL B C 1
ATOM 2284 O O . VAL B 1 39 ? 56.881 79.718 -13.445 1.00 28.18 56 VAL B O 1
ATOM 2288 N N . PHE B 1 40 ? 58.293 78.149 -12.664 1.00 25.24 57 PHE B N 1
ATOM 2289 C CA . PHE B 1 40 ? 59.262 79.053 -12.032 1.00 26.53 57 PHE B CA 1
ATOM 2290 C C . PHE B 1 40 ? 60.669 78.732 -12.426 1.00 30.75 57 PHE B C 1
ATOM 2291 O O . PHE B 1 40 ? 60.994 77.562 -12.580 1.00 29.20 57 PHE B O 1
ATOM 2299 N N . ARG B 1 41 ? 61.519 79.754 -12.538 1.00 30.38 58 ARG B N 1
ATOM 2300 C CA . ARG B 1 41 ? 62.943 79.568 -12.791 1.00 31.00 58 ARG B CA 1
ATOM 2301 C C . ARG B 1 41 ? 63.697 80.287 -11.701 1.00 37.70 58 ARG B C 1
ATOM 2302 O O . ARG B 1 41 ? 63.412 81.455 -11.430 1.00 39.04 58 ARG B O 1
ATOM 2310 N N . THR B 1 42 ? 64.628 79.583 -11.053 1.00 35.76 59 THR B N 1
ATOM 2311 C CA . THR B 1 42 ? 65.424 80.160 -9.975 1.00 37.45 59 THR B CA 1
ATOM 2312 C C . THR B 1 42 ? 66.643 80.901 -10.560 1.00 43.42 59 THR B C 1
ATOM 2313 O O . THR B 1 42 ? 66.850 80.901 -11.781 1.00 42.05 59 THR B O 1
ATOM 2317 N N . THR B 1 43 ? 67.446 81.536 -9.695 1.00 42.11 60 THR B N 1
ATOM 2318 C CA . THR B 1 43 ? 68.630 82.293 -10.116 1.00 43.78 60 THR B CA 1
ATOM 2319 C C . THR B 1 43 ? 69.860 81.399 -10.304 1.00 49.98 60 THR B C 1
ATOM 2320 O O . THR B 1 43 ? 70.963 81.925 -10.515 1.00 51.64 60 THR B O 1
ATOM 2324 N N . ALA B 1 44 ? 69.677 80.064 -10.255 1.00 46.25 61 ALA B N 1
ATOM 2325 C CA . ALA B 1 44 ? 70.754 79.107 -10.465 1.00 46.09 61 ALA B CA 1
ATOM 2326 C C . ALA B 1 44 ? 71.420 79.382 -11.813 1.00 49.01 61 ALA B C 1
ATOM 2327 O O . ALA B 1 44 ? 70.717 79.603 -12.809 1.00 47.62 61 ALA B O 1
ATOM 2329 N N . ASN B 1 45 ? 72.770 79.521 -11.797 1.00 44.01 62 ASN B N 1
ATOM 2330 C CA . ASN B 1 45 ? 73.642 79.747 -12.944 1.00 44.13 62 ASN B CA 1
ATOM 2331 C C . ASN B 1 45 ? 73.433 81.142 -13.559 1.00 48.61 62 ASN B C 1
ATOM 2332 O O . ASN B 1 45 ? 73.717 81.337 -14.738 1.00 48.71 62 ASN B O 1
ATOM 2337 N N . THR B 1 46 ? 73.033 82.135 -12.719 1.00 44.76 63 THR B N 1
ATOM 2338 C CA . THR B 1 46 ? 72.880 83.567 -13.021 1.00 44.90 63 THR B CA 1
ATOM 2339 C C . THR B 1 46 ? 71.649 83.903 -13.882 1.00 47.52 63 THR B C 1
ATOM 2340 O O . THR B 1 46 ? 71.521 85.061 -14.321 1.00 48.30 63 THR B O 1
ATOM 2344 N N . TYR B 1 47 ? 70.730 82.938 -14.103 1.00 41.32 64 TYR B N 1
ATOM 2345 C CA . TYR B 1 47 ? 69.490 83.254 -14.814 1.00 38.16 64 TYR B CA 1
ATOM 2346 C C . TYR B 1 47 ? 68.682 84.282 -14.029 1.00 41.71 64 TYR B C 1
ATOM 2347 O O . TYR B 1 47 ? 68.715 84.288 -12.795 1.00 40.87 64 TYR B O 1
ATOM 2356 N N . ALA B 1 48 ? 67.951 85.146 -14.742 1.00 38.54 65 ALA B N 1
ATOM 2357 C CA . ALA B 1 48 ? 67.017 86.064 -14.094 1.00 38.74 65 ALA B CA 1
ATOM 2358 C C . ALA B 1 48 ? 65.842 85.209 -13.586 1.00 40.60 65 ALA B C 1
ATOM 2359 O O . ALA B 1 48 ? 65.483 84.212 -14.238 1.00 38.18 65 ALA B O 1
ATOM 2361 N N . PRO B 1 49 ? 65.283 85.486 -12.387 1.00 37.87 66 PRO B N 1
ATOM 2362 C CA . PRO B 1 49 ? 64.230 84.598 -11.888 1.00 36.41 66 PRO B CA 1
ATOM 2363 C C . PRO B 1 49 ? 62.923 84.768 -12.637 1.00 39.26 66 PRO B C 1
ATOM 2364 O O . PRO B 1 49 ? 62.635 85.871 -13.109 1.00 39.31 66 PRO B O 1
ATOM 2368 N N . LEU B 1 50 ? 62.151 83.676 -12.755 1.00 34.53 67 LEU B N 1
ATOM 2369 C CA . LEU B 1 50 ? 60.822 83.701 -13.354 1.00 34.08 67 LEU B CA 1
ATOM 2370 C C . LEU B 1 50 ? 59.847 83.150 -12.325 1.00 35.55 67 LEU B C 1
ATOM 2371 O O . LEU B 1 50 ? 60.158 82.188 -11.628 1.00 36.07 67 LEU B O 1
ATOM 2376 N N . TYR B 1 51 ? 58.712 83.823 -12.172 1.00 31.51 68 TYR B N 1
ATOM 2377 C CA . TYR B 1 51 ? 57.732 83.484 -11.146 1.00 31.08 68 TYR B CA 1
ATOM 2378 C C . TYR B 1 51 ? 56.358 83.235 -11.728 1.00 33.28 68 TYR B C 1
ATOM 2379 O O . TYR B 1 51 ? 55.817 84.082 -12.444 1.00 35.08 68 TYR B O 1
ATOM 2388 N N . ASN B 1 52 ? 55.789 82.053 -11.416 1.00 27.59 69 ASN B N 1
ATOM 2389 C CA . ASN B 1 52 ? 54.405 81.698 -11.688 1.00 25.69 69 ASN B CA 1
ATOM 2390 C C . ASN B 1 52 ? 53.989 81.898 -13.148 1.00 27.54 69 ASN B C 1
ATOM 2391 O O . ASN B 1 52 ? 52.938 82.473 -13.416 1.00 27.69 69 ASN B O 1
ATOM 2396 N N . VAL B 1 53 ? 54.811 81.417 -14.092 1.00 24.79 70 VAL B N 1
ATOM 2397 C CA . VAL B 1 53 ? 54.552 81.548 -15.516 1.00 25.38 70 VAL B CA 1
ATOM 2398 C C . VAL B 1 53 ? 53.497 80.518 -15.899 1.00 31.14 70 VAL B C 1
ATOM 2399 O O . VAL B 1 53 ? 53.738 79.317 -15.827 1.00 30.10 70 VAL B O 1
ATOM 2403 N N . LYS B 1 54 ? 52.304 81.002 -16.238 1.00 30.50 71 LYS B N 1
ATOM 2404 C CA . LYS B 1 54 ? 51.136 80.194 -16.574 1.00 30.67 71 LYS B CA 1
ATOM 2405 C C . LYS B 1 54 ? 51.327 79.401 -17.894 1.00 33.72 71 LYS B C 1
ATOM 2406 O O . LYS B 1 54 ? 51.602 79.993 -18.934 1.00 33.55 71 LYS B O 1
ATOM 2412 N N . HIS B 1 55 ? 51.130 78.057 -17.839 1.00 29.16 72 HIS B N 1
ATOM 2413 C CA . HIS B 1 55 ? 51.198 77.152 -18.987 1.00 28.16 72 HIS B CA 1
ATOM 2414 C C . HIS B 1 55 ? 49.866 76.442 -19.129 1.00 35.71 72 HIS B C 1
ATOM 2415 O O . HIS B 1 55 ? 49.342 75.936 -18.137 1.00 35.75 72 HIS B O 1
ATOM 2422 N N . ILE B 1 56 ? 49.274 76.481 -20.331 1.00 36.04 73 ILE B N 1
ATOM 2423 C CA . ILE B 1 56 ? 47.958 75.873 -20.589 1.00 37.03 73 ILE B CA 1
ATOM 2424 C C . ILE B 1 56 ? 48.142 74.605 -21.435 1.00 39.94 73 ILE B C 1
ATOM 2425 O O . ILE B 1 56 ? 48.896 74.617 -22.407 1.00 37.55 73 ILE B O 1
ATOM 2430 N N . TYR B 1 57 ? 47.445 73.524 -21.061 1.00 36.98 74 TYR B N 1
ATOM 2431 C CA . TYR B 1 57 ? 47.541 72.272 -21.780 1.00 38.47 74 TYR B CA 1
ATOM 2432 C C . TYR B 1 57 ? 46.777 72.318 -23.110 1.00 46.13 74 TYR B C 1
ATOM 2433 O O . TYR B 1 57 ? 45.589 72.657 -23.142 1.00 44.85 74 TYR B O 1
ATOM 2442 N N . SER B 1 58 ? 47.474 71.919 -24.193 1.00 46.36 75 SER B N 1
ATOM 2443 C CA . SER B 1 58 ? 46.928 71.739 -25.539 1.00 48.68 75 SER B CA 1
ATOM 2444 C C . SER B 1 58 ? 47.812 70.798 -26.353 1.00 56.62 75 SER B C 1
ATOM 2445 O O . SER B 1 58 ? 48.967 71.130 -26.644 1.00 56.31 75 SER B O 1
ATOM 2448 N N . GLY B 1 59 ? 47.246 69.638 -26.697 1.00 55.97 76 GLY B N 1
ATOM 2449 C CA . GLY B 1 59 ? 47.872 68.608 -27.513 1.00 56.46 76 GLY B CA 1
ATOM 2450 C C . GLY B 1 59 ? 49.190 68.068 -27.006 1.00 60.80 76 GLY B C 1
ATOM 2451 O O . GLY B 1 59 ? 50.206 68.167 -27.700 1.00 60.99 76 GLY B O 1
ATOM 2452 N N . GLY B 1 60 ? 49.166 67.507 -25.800 1.00 57.26 77 GLY B N 1
ATOM 2453 C CA . GLY B 1 60 ? 50.330 66.878 -25.171 1.00 56.97 77 GLY B CA 1
ATOM 2454 C C . GLY B 1 60 ? 51.512 67.784 -24.880 1.00 59.31 77 GLY B C 1
ATOM 2455 O O . GLY B 1 60 ? 52.658 67.318 -24.791 1.00 61.03 77 GLY B O 1
ATOM 2456 N N . GLU B 1 61 ? 51.235 69.090 -24.761 1.00 51.53 78 GLU B N 1
ATOM 2457 C CA . GLU B 1 61 ? 52.209 70.146 -24.489 1.00 48.99 78 GLU B CA 1
ATOM 2458 C C . GLU B 1 61 ? 51.535 71.277 -23.702 1.00 46.62 78 GLU B C 1
ATOM 2459 O O . GLU B 1 61 ? 50.345 71.554 -23.882 1.00 46.07 78 GLU B O 1
ATOM 2461 N N . TRP B 1 62 ? 52.303 71.898 -22.811 1.00 38.97 79 TRP B N 1
ATOM 2462 C CA . TRP B 1 62 ? 51.860 72.995 -21.983 1.00 37.55 79 TRP B CA 1
ATOM 2463 C C . TRP B 1 62 ? 52.354 74.307 -22.535 1.00 42.25 79 TRP B C 1
ATOM 2464 O O . TRP B 1 62 ? 53.537 74.615 -22.389 1.00 44.43 79 TRP B O 1
ATOM 2475 N N . GLY B 1 63 ? 51.471 75.046 -23.206 1.00 36.79 80 GLY B N 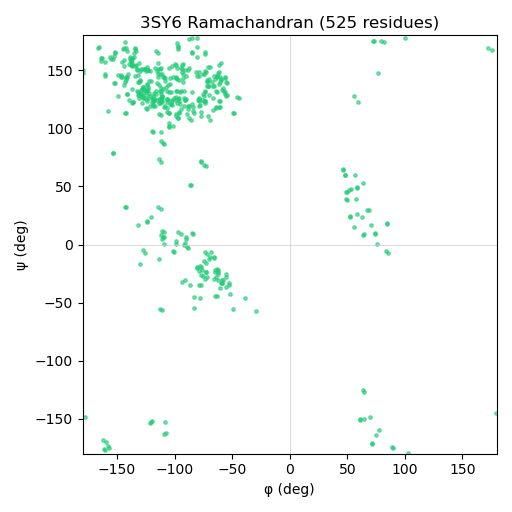1
ATOM 2476 C CA . GLY B 1 63 ? 51.826 76.321 -23.829 1.00 36.33 80 GLY B CA 1
ATOM 2477 C C . GLY B 1 63 ? 51.762 77.504 -22.887 1.00 38.83 80 GLY B C 1
ATOM 2478 O O . GLY B 1 63 ? 50.771 77.693 -22.183 1.00 39.56 80 GLY B O 1
ATOM 2479 N N . ALA B 1 64 ? 52.806 78.314 -22.877 1.00 33.85 81 ALA B N 1
ATOM 2480 C CA . ALA B 1 64 ? 52.879 79.500 -22.022 1.00 33.32 81 ALA B CA 1
ATOM 2481 C C . ALA B 1 64 ? 52.320 80.721 -22.706 1.00 35.76 81 ALA B C 1
ATOM 2482 O O . ALA B 1 64 ? 52.513 80.877 -23.913 1.00 32.75 81 ALA B O 1
ATOM 2484 N N . ASP B 1 65 ? 51.666 81.622 -21.938 1.00 34.35 82 ASP B N 1
ATOM 2485 C CA . ASP B 1 65 ? 51.268 82.918 -22.512 1.00 35.53 82 ASP B CA 1
ATOM 2486 C C . ASP B 1 65 ? 52.533 83.768 -22.540 1.00 38.97 82 ASP B C 1
ATOM 2487 O O . ASP B 1 65 ? 52.877 84.350 -23.581 1.00 40.87 82 ASP B O 1
ATOM 2492 N N . ASP B 1 66 ? 53.285 83.759 -21.405 1.00 34.84 83 ASP B N 1
ATOM 2493 C CA . ASP B 1 66 ? 54.524 84.520 -21.237 1.00 36.32 83 ASP B CA 1
ATOM 2494 C C . ASP B 1 66 ? 55.708 83.831 -21.879 1.00 40.01 83 ASP B C 1
ATOM 2495 O O . ASP B 1 66 ? 55.581 82.765 -22.475 1.00 40.61 83 ASP B O 1
ATOM 2500 N N . VAL B 1 67 ? 56.860 84.480 -21.803 1.00 35.74 84 VAL B N 1
ATOM 2501 C CA . VAL B 1 67 ? 58.071 84.014 -22.440 1.00 34.93 84 VAL B CA 1
ATOM 2502 C C . VAL B 1 67 ? 59.018 83.473 -21.399 1.00 36.02 84 VAL B C 1
ATOM 2503 O O . VAL B 1 67 ? 59.236 84.107 -20.366 1.00 35.19 84 VAL B O 1
ATOM 2507 N N . ILE B 1 68 ? 59.542 82.280 -21.677 1.00 31.51 85 ILE B N 1
ATOM 2508 C CA . ILE B 1 68 ? 60.622 81.589 -21.010 1.00 29.82 85 ILE B CA 1
ATOM 2509 C C . ILE B 1 68 ? 61.596 81.197 -22.105 1.00 32.90 85 ILE B C 1
ATOM 2510 O O . ILE B 1 68 ? 61.229 80.487 -23.048 1.00 32.56 85 ILE B O 1
ATOM 2515 N N . LYS B 1 69 ? 62.839 81.662 -21.964 1.00 30.69 86 LYS B N 1
ATOM 2516 C CA . LYS B 1 69 ? 63.936 81.390 -22.893 1.00 31.21 86 LYS B CA 1
ATOM 2517 C C . LYS B 1 69 ? 65.090 80.773 -22.131 1.00 35.32 86 LYS B C 1
ATOM 2518 O O . LYS B 1 69 ? 65.222 80.993 -20.935 1.00 35.95 86 LYS B O 1
ATOM 2524 N N . VAL B 1 70 ? 65.907 79.970 -22.803 1.00 31.63 87 VAL B N 1
ATOM 2525 C CA . VAL B 1 70 ? 67.062 79.341 -22.161 1.00 30.40 87 VAL B CA 1
ATOM 2526 C C . VAL B 1 70 ? 68.240 79.520 -23.106 1.00 34.37 87 VAL B C 1
ATOM 2527 O O . VAL B 1 70 ? 68.055 79.510 -24.312 1.00 32.89 87 VAL B O 1
ATOM 2531 N N . ASP B 1 71 ? 69.433 79.705 -22.572 1.00 33.48 88 ASP B N 1
ATOM 2532 C CA . ASP B 1 71 ? 70.655 79.834 -23.380 1.00 34.52 88 ASP B CA 1
ATOM 2533 C C . ASP B 1 71 ? 71.614 78.706 -22.988 1.00 38.57 88 ASP B C 1
ATOM 2534 O O . ASP B 1 71 ? 71.143 77.650 -22.559 1.00 38.58 88 ASP B O 1
ATOM 2539 N N . TYR B 1 72 ? 72.933 78.905 -23.128 1.00 36.63 89 TYR B N 1
ATOM 2540 C CA . TYR B 1 72 ? 73.948 77.884 -22.808 1.00 38.00 89 TYR B CA 1
ATOM 2541 C C . TYR B 1 72 ? 73.899 77.519 -21.316 1.00 42.11 89 TYR B C 1
ATOM 2542 O O . TYR B 1 72 ? 74.308 76.421 -20.933 1.00 42.54 89 TYR B O 1
ATOM 2551 N N . ARG B 1 73 ? 73.420 78.443 -20.478 1.00 37.61 90 ARG B N 1
ATOM 2552 C CA . ARG B 1 73 ? 73.360 78.208 -19.045 1.00 38.26 90 ARG B CA 1
ATOM 2553 C C . ARG B 1 73 ? 72.289 77.164 -18.694 1.00 41.44 90 ARG B C 1
ATOM 2554 O O . ARG B 1 73 ? 71.185 77.185 -19.248 1.00 39.09 90 ARG B O 1
ATOM 2562 N N . ASN B 1 74 ? 72.639 76.234 -17.798 1.00 39.33 91 ASN B N 1
ATOM 2563 C CA . ASN B 1 74 ? 71.709 75.197 -17.340 1.00 38.28 91 ASN B CA 1
ATOM 2564 C C . ASN B 1 74 ? 70.702 75.853 -16.414 1.00 41.72 91 ASN B C 1
ATOM 2565 O O . ASN B 1 74 ? 71.090 76.527 -15.459 1.00 41.32 91 ASN B O 1
ATOM 2570 N N . ALA B 1 75 ? 69.407 75.727 -16.740 1.00 39.75 92 ALA B N 1
ATOM 2571 C CA . ALA B 1 75 ? 68.335 76.365 -15.973 1.00 38.89 92 ALA B CA 1
ATOM 2572 C C . ALA B 1 75 ? 67.643 75.418 -14.981 1.00 42.58 92 ALA B C 1
ATOM 2573 O O . ALA B 1 75 ? 67.429 74.246 -15.293 1.00 41.13 92 ALA B O 1
ATOM 2575 N N . SER B 1 76 ? 67.261 75.950 -13.791 1.00 39.93 93 SER B N 1
ATOM 2576 C CA . SER B 1 76 ? 66.534 75.193 -12.752 1.00 39.30 93 SER B CA 1
ATOM 2577 C C . SER B 1 76 ? 65.089 75.633 -12.708 1.00 39.39 93 SER B C 1
ATOM 2578 O O . SER B 1 76 ? 64.821 76.801 -12.424 1.00 40.55 93 SER B O 1
ATOM 2581 N N . PHE B 1 77 ? 64.166 74.710 -12.995 1.00 32.46 94 PHE B N 1
ATOM 2582 C CA . PHE B 1 77 ? 62.733 74.980 -13.018 1.00 29.51 94 PHE B CA 1
ATOM 2583 C C . PHE B 1 77 ? 61.959 74.176 -11.975 1.00 33.31 94 PHE B C 1
ATOM 2584 O O . PHE B 1 77 ? 62.362 73.076 -11.583 1.00 31.55 94 PHE B O 1
ATOM 2592 N N . PHE B 1 78 ? 60.830 74.750 -11.530 1.00 27.76 95 PHE B N 1
ATOM 2593 C CA . PHE B 1 78 ? 59.874 74.141 -10.613 1.00 28.39 95 PHE B CA 1
ATOM 2594 C C . PHE B 1 78 ? 58.490 74.509 -11.118 1.00 31.80 95 PHE B C 1
ATOM 2595 O O . PHE B 1 78 ? 58.336 75.501 -11.851 1.00 30.82 95 PHE B O 1
ATOM 2603 N N . ALA B 1 79 ? 57.499 73.693 -10.769 1.00 27.65 96 ALA B N 1
ATOM 2604 C CA . ALA B 1 79 ? 56.114 73.939 -11.162 1.00 26.42 96 ALA B CA 1
ATOM 2605 C C . ALA B 1 79 ? 55.146 73.479 -10.088 1.00 28.38 96 ALA B C 1
ATOM 2606 O O . ALA B 1 79 ? 55.472 72.610 -9.284 1.00 28.37 96 ALA B O 1
ATOM 2608 N N . TYR B 1 80 ? 53.948 74.036 -10.085 1.00 24.71 97 TYR B N 1
ATOM 2609 C CA . TYR B 1 80 ? 52.900 73.606 -9.174 1.00 24.57 97 TYR B CA 1
ATOM 2610 C C . TYR B 1 80 ? 51.593 73.581 -9.973 1.00 28.24 97 TYR B C 1
ATOM 2611 O O . TYR B 1 80 ? 51.478 74.207 -11.032 1.00 25.19 97 TYR B O 1
ATOM 2620 N N . TYR B 1 81 ? 50.623 72.840 -9.473 1.00 26.75 98 TYR B N 1
ATOM 2621 C CA . TYR B 1 81 ? 49.360 72.658 -10.165 1.00 26.28 98 TYR B CA 1
ATOM 2622 C C . TYR B 1 81 ? 48.277 72.397 -9.161 1.00 28.40 98 TYR B C 1
ATOM 2623 O O . TYR B 1 81 ? 48.498 71.583 -8.272 1.00 27.00 98 TYR B O 1
ATOM 2632 N N . PRO B 1 82 ? 47.066 72.971 -9.321 1.00 24.20 99 PRO B N 1
ATOM 2633 C CA . PRO B 1 82 ? 46.624 73.956 -10.335 1.00 23.07 99 PRO B CA 1
ATOM 2634 C C . PRO B 1 82 ? 47.200 75.336 -10.120 1.00 27.41 99 PRO B C 1
ATOM 2635 O O . PRO B 1 82 ? 47.298 75.811 -8.974 1.00 26.55 99 PRO B O 1
ATOM 2639 N N . TYR B 1 83 ? 47.557 76.007 -11.247 1.00 23.92 100 TYR B N 1
ATOM 2640 C CA . TYR B 1 83 ? 48.031 77.385 -11.265 1.00 23.50 100 TYR B CA 1
ATOM 2641 C C . TYR B 1 83 ? 47.003 78.309 -10.598 1.00 27.31 100 TYR B C 1
ATOM 2642 O O . TYR B 1 83 ? 45.797 78.160 -10.828 1.00 25.57 100 TYR B O 1
ATOM 2651 N N . HIS B 1 84 ? 47.490 79.318 -9.875 1.00 25.03 101 HIS B N 1
ATOM 2652 C CA . HIS B 1 84 ? 46.679 80.385 -9.291 1.00 25.82 101 HIS B CA 1
ATOM 2653 C C . HIS B 1 84 ? 47.334 81.703 -9.601 1.00 29.80 101 HIS B C 1
ATOM 2654 O O . HIS B 1 84 ? 48.564 81.760 -9.655 1.00 27.33 101 HIS B O 1
ATOM 2661 N N . THR B 1 85 ? 46.538 82.779 -9.705 1.00 29.12 102 THR B N 1
ATOM 2662 C CA . THR B 1 85 ? 47.113 84.133 -9.828 1.00 30.80 102 THR B CA 1
ATOM 2663 C C . THR B 1 85 ? 47.810 84.358 -8.483 1.00 35.12 102 THR B C 1
ATOM 2664 O O . THR B 1 85 ? 47.335 83.839 -7.455 1.00 32.48 102 THR B O 1
ATOM 2668 N N . ALA B 1 86 ? 48.947 85.061 -8.476 1.00 33.37 103 ALA B N 1
ATOM 2669 C CA . ALA B 1 86 ? 49.705 85.253 -7.238 1.00 32.18 103 ALA B CA 1
ATOM 2670 C C . ALA B 1 86 ? 49.045 86.244 -6.248 1.00 35.01 103 ALA B C 1
ATOM 2671 O O . ALA B 1 86 ? 49.587 87.303 -5.944 1.00 32.93 103 ALA B O 1
ATOM 2673 N N . THR B 1 87 ? 47.886 85.851 -5.693 1.00 32.24 104 THR B N 1
ATOM 2674 C CA . THR B 1 87 ? 47.125 86.650 -4.707 1.00 32.14 104 THR B CA 1
ATOM 2675 C C . THR B 1 87 ? 46.610 85.717 -3.616 1.00 34.17 104 THR B C 1
ATOM 2676 O O . THR B 1 87 ? 46.525 84.498 -3.834 1.00 32.35 104 THR B O 1
ATOM 2680 N N . GLY B 1 88 ? 46.241 86.281 -2.476 1.00 29.98 105 GLY B N 1
ATOM 2681 C CA . GLY B 1 88 ? 45.680 85.512 -1.372 1.00 28.22 105 GLY B CA 1
ATOM 2682 C C . GLY B 1 88 ? 46.689 84.539 -0.813 1.00 32.43 105 GLY B C 1
ATOM 2683 O O . GLY B 1 88 ? 47.831 84.923 -0.535 1.00 33.55 105 GLY B O 1
ATOM 2684 N N . ASN B 1 89 ? 46.304 83.260 -0.732 1.00 28.32 106 ASN B N 1
ATOM 2685 C CA . ASN B 1 89 ? 47.193 82.198 -0.253 1.00 29.10 106 ASN B CA 1
ATOM 2686 C C . ASN B 1 89 ? 48.408 81.943 -1.199 1.00 33.65 106 ASN B C 1
ATOM 2687 O O . ASN B 1 89 ? 49.362 81.256 -0.816 1.00 34.01 106 ASN B O 1
ATOM 2692 N N . TYR B 1 90 ? 48.379 82.533 -2.390 1.00 30.64 107 TYR B N 1
ATOM 2693 C CA . TYR B 1 90 ? 49.398 82.382 -3.431 1.00 28.26 107 TYR B CA 1
ATOM 2694 C C . TYR B 1 90 ? 50.182 83.697 -3.634 1.00 32.74 107 TYR B C 1
ATOM 2695 O O . TYR B 1 90 ? 50.977 83.793 -4.572 1.00 31.47 107 TYR B O 1
ATOM 2704 N N . ALA B 1 91 ? 50.021 84.676 -2.718 1.00 29.38 108 ALA B N 1
ATOM 2705 C CA . ALA B 1 91 ? 50.696 85.969 -2.785 1.00 29.72 108 ALA B CA 1
ATOM 2706 C C . ALA B 1 91 ? 52.234 85.825 -2.778 1.00 33.59 108 ALA B C 1
ATOM 2707 O O . ALA B 1 91 ? 52.915 86.586 -3.461 1.00 32.86 108 ALA B O 1
ATOM 2709 N N . GLY B 1 92 ? 52.755 84.819 -2.074 1.00 29.49 109 GLY B N 1
ATOM 2710 C CA . GLY B 1 92 ? 54.192 84.576 -2.017 1.00 29.14 109 GLY B CA 1
ATOM 2711 C C . GLY B 1 92 ? 54.795 8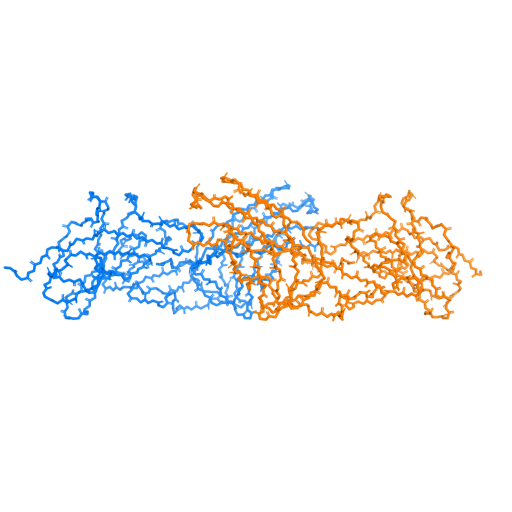4.079 -3.325 1.00 31.96 109 GLY B C 1
ATOM 2712 O O . GLY B 1 92 ? 56.008 83.993 -3.429 1.00 32.49 109 GLY B O 1
ATOM 2713 N N . LEU B 1 93 ? 53.963 83.694 -4.321 1.00 27.69 110 LEU B N 1
ATOM 2714 C CA . LEU B 1 93 ? 54.427 83.252 -5.646 1.00 26.59 110 LEU B CA 1
ATOM 2715 C C . LEU B 1 93 ? 54.575 84.435 -6.628 1.00 33.39 110 LEU B C 1
ATOM 2716 O O . LEU B 1 93 ? 55.014 84.220 -7.757 1.00 30.44 110 LEU B O 1
ATOM 2721 N N . ALA B 1 94 ? 54.236 85.681 -6.199 1.00 33.48 111 ALA B N 1
ATOM 2722 C CA . ALA B 1 94 ? 54.363 86.893 -7.035 1.00 35.03 111 ALA B CA 1
ATOM 2723 C C . ALA B 1 94 ? 55.824 87.189 -7.356 1.00 39.85 111 ALA B C 1
ATOM 2724 O O . ALA B 1 94 ? 56.168 87.464 -8.527 1.00 38.84 111 ALA B O 1
ATOM 2726 N N . GLY B 1 95 ? 56.675 87.079 -6.330 1.00 35.64 112 GLY B N 1
ATOM 2727 C CA . GLY B 1 95 ? 58.111 87.286 -6.445 1.00 35.61 112 GLY B CA 1
ATOM 2728 C C . GLY B 1 95 ? 58.919 86.321 -5.597 1.00 38.13 112 GLY B C 1
ATOM 2729 O O . GLY B 1 95 ? 60.007 86.653 -5.116 1.00 39.06 112 GLY B O 1
ATOM 2730 N N . GLY B 1 96 ? 58.392 85.120 -5.440 1.00 32.08 113 GLY B N 1
ATOM 2731 C CA . GLY B 1 96 ? 59.004 84.042 -4.677 1.00 31.56 113 GLY B CA 1
ATOM 2732 C C . GLY B 1 96 ? 58.415 82.687 -5.022 1.00 33.80 113 GLY B C 1
ATOM 2733 O O . GLY B 1 96 ? 57.666 82.559 -5.991 1.00 32.33 113 GLY B O 1
ATOM 2734 N N . THR B 1 97 ? 58.735 81.667 -4.216 1.00 30.10 114 THR B N 1
ATOM 2735 C CA . THR B 1 97 ? 58.282 80.300 -4.463 1.00 28.95 114 THR B CA 1
ATOM 2736 C C . THR B 1 97 ? 57.511 79.710 -3.256 1.00 32.56 114 THR B C 1
ATOM 2737 O O . THR B 1 97 ? 57.357 78.483 -3.159 1.00 31.22 114 THR B O 1
ATOM 2741 N N . THR B 1 98 ? 56.983 80.580 -2.358 1.00 30.46 115 THR B N 1
ATOM 2742 C CA . THR B 1 98 ? 56.246 80.107 -1.194 1.00 29.23 115 THR B CA 1
ATOM 2743 C C . THR B 1 98 ? 54.761 80.390 -1.343 1.00 33.47 115 THR B C 1
ATOM 2744 O O . THR B 1 98 ? 54.362 81.436 -1.861 1.00 33.27 115 THR B O 1
ATOM 2748 N N . LEU B 1 99 ? 53.945 79.439 -0.902 1.00 28.81 116 LEU B N 1
ATOM 2749 C CA . LEU B 1 99 ? 52.502 79.596 -0.913 1.00 28.89 116 LEU B CA 1
ATOM 2750 C C . LEU B 1 99 ? 51.973 79.148 0.438 1.00 31.35 116 LEU B C 1
ATOM 2751 O O . LEU B 1 99 ? 52.718 78.573 1.244 1.00 30.99 116 LEU B O 1
ATOM 2756 N N . THR B 1 100 ? 50.713 79.471 0.721 1.00 29.30 117 THR B N 1
ATOM 2757 C CA . THR B 1 100 ? 50.117 79.133 1.993 1.00 27.56 117 THR B CA 1
ATOM 2758 C C . THR B 1 100 ? 49.154 77.965 1.826 1.00 28.69 117 THR B C 1
ATOM 2759 O O . THR B 1 100 ? 48.288 77.966 0.948 1.00 28.01 117 THR B O 1
ATOM 2763 N N . LEU B 1 101 ? 49.311 76.970 2.699 1.00 24.52 118 LEU B N 1
ATOM 2764 C CA . LEU B 1 101 ? 48.372 75.850 2.776 1.00 23.38 118 LEU B CA 1
ATOM 2765 C C . LEU B 1 101 ? 47.369 76.207 3.849 1.00 26.91 118 LEU B C 1
ATOM 2766 O O . LEU B 1 101 ? 47.789 76.632 4.916 1.00 28.09 118 LEU B O 1
ATOM 2771 N N . GLN B 1 102 ? 46.065 76.060 3.579 1.00 22.80 119 GLN B N 1
ATOM 2772 C CA . GLN B 1 102 ? 45.037 76.414 4.553 1.00 22.24 119 GLN B CA 1
ATOM 2773 C C . GLN B 1 102 ? 44.011 75.288 4.789 1.00 26.50 119 GLN B C 1
ATOM 2774 O O . GLN B 1 102 ? 43.473 74.753 3.819 1.00 24.36 119 GLN B O 1
ATOM 2780 N N . ALA B 1 103 ? 43.703 74.986 6.082 1.00 25.65 120 ALA B N 1
ATOM 2781 C CA . ALA B 1 103 ? 42.657 74.035 6.514 1.00 23.97 120 ALA B CA 1
ATOM 2782 C C . ALA B 1 103 ? 41.312 74.522 5.992 1.00 25.06 120 ALA B C 1
ATOM 2783 O O . ALA B 1 103 ? 40.974 75.679 6.181 1.00 25.20 120 ALA B O 1
ATOM 2785 N N . GLN B 1 104 ? 40.614 73.696 5.233 1.00 21.51 121 GLN B N 1
ATOM 2786 C CA . GLN B 1 104 ? 39.353 74.107 4.611 1.00 21.02 121 GLN B CA 1
ATOM 2787 C C . GLN B 1 104 ? 38.605 72.894 4.091 1.00 25.65 121 GLN B C 1
ATOM 2788 O O . GLN B 1 104 ? 39.202 71.820 3.958 1.00 22.95 121 GLN B O 1
ATOM 2794 N N . LEU B 1 105 ? 37.328 73.082 3.701 1.00 23.65 122 LEU B N 1
ATOM 2795 C CA . LEU B 1 105 ? 36.569 72.024 3.045 1.00 23.21 122 LEU B CA 1
ATOM 2796 C C . LEU B 1 105 ? 37.273 71.715 1.730 1.00 26.80 122 LEU B C 1
ATOM 2797 O O . LEU B 1 105 ? 37.879 72.604 1.126 1.00 26.46 122 LEU B O 1
ATOM 2802 N N . PHE B 1 106 ? 37.269 70.440 1.328 1.00 22.95 123 PHE B N 1
ATOM 2803 C CA . PHE B 1 106 ? 37.992 70.025 0.143 1.00 20.75 123 PHE B CA 1
ATOM 2804 C C . PHE B 1 106 ? 37.520 70.757 -1.102 1.00 27.83 123 PHE B C 1
ATOM 2805 O O . PHE B 1 106 ? 36.323 70.852 -1.381 1.00 26.27 123 PHE B O 1
ATOM 2813 N N . ASN B 1 107 ? 38.507 71.243 -1.868 1.00 25.28 124 ASN B N 1
ATOM 2814 C CA . ASN B 1 107 ? 38.283 71.954 -3.110 1.00 26.47 124 ASN B CA 1
ATOM 2815 C C . ASN B 1 107 ? 39.409 71.516 -4.041 1.00 29.07 124 ASN B C 1
ATOM 2816 O O . ASN B 1 107 ? 40.583 71.747 -3.746 1.00 29.21 124 ASN B O 1
ATOM 2821 N N . ALA B 1 108 ? 39.056 70.793 -5.111 1.00 25.85 125 ALA B N 1
ATOM 2822 C CA . ALA B 1 108 ? 40.002 70.272 -6.093 1.00 26.23 125 ALA B CA 1
ATOM 2823 C C . ALA B 1 108 ? 40.911 71.360 -6.653 1.00 30.29 125 ALA B C 1
ATOM 2824 O O . ALA B 1 108 ? 42.093 71.090 -6.923 1.00 28.96 125 ALA B O 1
ATOM 2826 N N . GLY B 1 109 ? 40.380 72.581 -6.777 1.00 24.51 126 GLY B N 1
ATOM 2827 C CA . GLY B 1 109 ? 41.120 73.731 -7.300 1.00 24.59 126 GLY B CA 1
ATOM 2828 C C . GLY B 1 109 ? 42.283 74.148 -6.420 1.00 29.28 126 GLY B C 1
ATOM 2829 O O . GLY B 1 109 ? 43.255 74.737 -6.904 1.00 29.77 126 GLY B O 1
ATOM 2830 N N . GLU B 1 110 ? 42.216 73.793 -5.123 1.00 24.48 127 GLU B N 1
ATOM 2831 C CA . GLU B 1 110 ? 43.229 74.139 -4.129 1.00 23.58 127 GLU B CA 1
ATOM 2832 C C . GLU B 1 110 ? 44.139 72.971 -3.832 1.00 27.56 127 GLU B C 1
ATOM 2833 O O . GLU B 1 110 ? 45.097 73.115 -3.080 1.00 26.44 127 GLU B O 1
ATOM 2839 N N . ASP B 1 111 ? 43.834 71.797 -4.396 1.00 26.59 128 ASP B N 1
ATOM 2840 C CA . ASP B 1 111 ? 44.576 70.567 -4.124 1.00 24.81 128 ASP B CA 1
ATOM 2841 C C . ASP B 1 111 ? 45.910 70.539 -4.876 1.00 27.70 128 ASP B C 1
ATOM 2842 O O . ASP B 1 111 ? 46.098 69.743 -5.787 1.00 27.25 128 ASP B O 1
ATOM 2847 N N . ILE B 1 112 ? 46.854 71.367 -4.419 1.00 24.69 129 ILE B N 1
ATOM 2848 C CA . ILE B 1 112 ? 48.165 71.635 -5.026 1.00 25.58 129 ILE B CA 1
ATOM 2849 C C . ILE B 1 112 ? 49.115 70.440 -5.013 1.00 28.78 129 ILE B C 1
ATOM 2850 O O . ILE B 1 112 ? 49.272 69.759 -4.001 1.00 28.78 129 ILE B O 1
ATOM 2855 N N . CYS B 1 113 ? 49.776 70.235 -6.139 1.00 25.47 130 CYS B N 1
ATOM 2856 C CA . CYS B 1 113 ? 50.904 69.327 -6.279 1.00 25.98 130 CYS B CA 1
ATOM 2857 C C . CYS B 1 113 ? 52.046 70.147 -6.913 1.00 29.00 130 CYS B C 1
ATOM 2858 O O . CYS B 1 113 ? 51.786 71.173 -7.554 1.00 25.76 130 CYS B O 1
ATOM 2861 N N . TYR B 1 114 ? 53.300 69.782 -6.625 1.00 26.35 131 TYR B N 1
ATOM 2862 C CA . TYR B 1 114 ? 54.459 70.558 -7.069 1.00 26.21 131 TYR B CA 1
ATOM 2863 C C . TYR B 1 114 ? 55.694 69.671 -7.238 1.00 30.97 131 TYR B C 1
ATOM 2864 O O . TYR B 1 114 ? 55.767 68.590 -6.660 1.00 31.17 131 TYR B O 1
ATOM 2873 N N . GLY B 1 115 ? 56.693 70.185 -7.915 1.00 28.14 132 GLY B N 1
ATOM 2874 C CA . GLY B 1 115 ? 57.942 69.457 -8.107 1.00 28.74 132 GLY B CA 1
ATOM 2875 C C . GLY B 1 115 ? 58.943 70.161 -8.992 1.00 33.48 132 GLY B C 1
ATOM 2876 O O . GLY B 1 115 ? 58.588 71.114 -9.688 1.00 31.79 132 GLY B O 1
ATOM 2877 N N . ALA B 1 116 ? 60.198 69.658 -8.981 1.00 32.11 133 ALA B N 1
ATOM 2878 C CA . ALA B 1 116 ? 61.317 70.114 -9.811 1.00 31.97 133 ALA B CA 1
ATOM 2879 C C . ALA B 1 116 ? 61.153 69.629 -11.238 1.00 35.52 133 ALA B C 1
ATOM 2880 O O . ALA B 1 116 ? 60.658 68.523 -11.485 1.00 34.47 133 ALA B O 1
ATOM 2882 N N . GLY B 1 117 ? 61.615 70.441 -12.172 1.00 34.66 134 GLY B N 1
ATOM 2883 C CA . GLY B 1 117 ? 61.597 70.049 -13.566 1.00 34.23 134 GLY B CA 1
ATOM 2884 C C . GLY B 1 117 ? 62.915 69.427 -13.953 1.00 40.19 134 GLY B C 1
ATOM 2885 O O . GLY B 1 117 ? 63.960 69.778 -13.392 1.00 39.53 134 GLY B O 1
ATOM 2886 N N . GLU B 1 118 ? 62.870 68.480 -14.892 1.00 38.47 135 GLU B N 1
ATOM 2887 C CA . GLU B 1 118 ? 64.107 67.906 -15.449 1.00 39.98 135 GLU B CA 1
ATOM 2888 C C . GLU B 1 118 ? 63.983 67.840 -16.974 1.00 42.23 135 GLU B C 1
ATOM 2889 O O . GLU B 1 118 ? 62.854 67.759 -17.491 1.00 40.56 135 GLU B O 1
ATOM 2895 N N . ALA B 1 119 ? 65.134 67.870 -17.696 1.00 39.19 136 ALA B N 1
ATOM 2896 C CA . ALA B 1 119 ? 65.112 67.766 -19.149 1.00 38.87 136 ALA B CA 1
ATOM 2897 C C . ALA B 1 119 ? 64.501 66.437 -19.601 1.00 42.04 136 ALA B C 1
ATOM 2898 O O . ALA B 1 119 ? 64.668 65.420 -18.919 1.00 37.87 136 ALA B O 1
ATOM 2900 N N . SER B 1 120 ? 63.756 66.471 -20.740 1.00 41.62 137 SER B N 1
ATOM 2901 C CA . SER B 1 120 ? 63.180 65.276 -21.358 1.00 42.20 137 SER B CA 1
ATOM 2902 C C . SER B 1 120 ? 64.333 64.353 -21.729 1.00 47.84 137 SER B C 1
ATOM 2903 O O . SER B 1 120 ? 65.251 64.758 -22.463 1.00 46.69 137 SER B O 1
ATOM 2906 N N . GLY B 1 121 ? 64.339 63.169 -21.133 1.00 46.14 138 GLY B N 1
ATOM 2907 C CA . GLY B 1 121 ? 65.417 62.208 -21.340 1.00 47.17 138 GLY B CA 1
ATOM 2908 C C . GLY B 1 121 ? 66.611 62.441 -20.430 1.00 50.35 138 GLY B C 1
ATOM 2909 O O . GLY B 1 121 ? 67.707 61.941 -20.706 1.00 49.75 138 GLY B O 1
ATOM 2910 N N . GLY B 1 122 ? 66.393 63.200 -19.352 1.00 46.09 139 GLY B N 1
ATOM 2911 C CA . GLY B 1 122 ? 67.417 63.510 -18.362 1.00 46.58 139 GLY B CA 1
ATOM 2912 C C . GLY B 1 122 ? 68.478 64.494 -18.825 1.00 52.38 139 GLY B C 1
ATOM 2913 O O . GLY B 1 122 ? 68.513 64.919 -19.997 1.00 50.70 139 GLY B O 1
ATOM 2914 N N . GLY B 1 123 ? 69.353 64.843 -17.885 1.00 49.59 140 GLY B N 1
ATOM 2915 C CA . GLY B 1 123 ? 70.414 65.815 -18.109 1.00 49.28 140 GLY B CA 1
ATOM 2916 C C . GLY B 1 123 ? 69.907 67.211 -17.798 1.00 49.92 140 GLY B C 1
ATOM 2917 O O . GLY B 1 123 ? 68.777 67.363 -17.336 1.00 49.41 140 GLY B O 1
ATOM 2918 N N . PRO B 1 124 ? 70.683 68.273 -18.044 1.00 44.23 141 PRO B N 1
ATOM 2919 C CA . PRO B 1 124 ? 70.168 69.614 -17.726 1.00 41.94 141 PRO B CA 1
ATOM 2920 C C . PRO B 1 124 ? 69.300 70.222 -18.845 1.00 41.10 141 PRO B C 1
ATOM 2921 O O . PRO B 1 124 ? 69.301 69.748 -19.995 1.00 38.26 141 PRO B O 1
ATOM 2925 N N . VAL B 1 125 ? 68.564 71.298 -18.488 1.00 33.66 142 VAL B N 1
ATOM 2926 C CA . VAL B 1 125 ? 67.731 72.062 -19.402 1.00 30.92 142 VAL B CA 1
ATOM 2927 C C . VAL B 1 125 ? 68.549 73.288 -19.841 1.00 35.57 142 VAL B C 1
ATOM 2928 O O . VAL B 1 125 ? 68.969 74.090 -18.998 1.00 34.47 142 VAL B O 1
ATOM 2932 N N . SER B 1 126 ? 68.767 73.442 -21.150 1.00 32.41 143 SER B N 1
ATOM 2933 C CA . SER B 1 126 ? 69.478 74.587 -21.727 1.00 32.43 143 SER B CA 1
ATOM 2934 C C . SER B 1 126 ? 69.081 74.741 -23.191 1.00 33.63 143 SER B C 1
ATOM 2935 O O . SER B 1 126 ? 68.202 74.025 -23.658 1.00 31.63 143 SER B O 1
ATOM 2938 N N . VAL B 1 127 ? 69.726 75.652 -23.907 1.00 31.09 144 VAL B N 1
ATOM 2939 C CA . VAL B 1 127 ? 69.519 75.832 -25.350 1.00 31.18 144 VAL B CA 1
ATOM 2940 C C . VAL B 1 127 ? 69.760 74.474 -26.089 1.00 33.60 144 VAL B C 1
ATOM 2941 O O . VAL B 1 127 ? 69.143 74.236 -27.130 1.00 31.51 144 VAL B O 1
ATOM 2945 N N . TYR B 1 128 ? 70.616 73.590 -25.528 1.00 32.70 145 TYR B N 1
ATOM 2946 C CA . TYR B 1 128 ? 70.958 72.296 -26.143 1.00 33.47 145 TYR B CA 1
ATOM 2947 C C . TYR B 1 128 ? 69.849 71.246 -25.965 1.00 35.54 145 TYR B C 1
ATOM 2948 O O . TYR B 1 128 ? 69.820 70.250 -26.693 1.00 34.52 145 TYR B O 1
ATOM 2957 N N . ASN B 1 129 ? 68.957 71.455 -24.996 1.00 30.64 146 ASN B N 1
ATOM 2958 C CA . ASN B 1 129 ? 67.802 70.603 -24.744 1.00 28.74 146 ASN B CA 1
ATOM 2959 C C . ASN B 1 129 ? 66.719 71.468 -24.074 1.00 32.53 146 ASN B C 1
ATOM 2960 O O . ASN B 1 129 ? 66.584 71.459 -22.852 1.00 34.31 146 ASN B O 1
ATOM 2965 N N . PRO B 1 130 ? 65.987 72.284 -24.869 1.00 29.36 147 PRO B N 1
ATOM 2966 C CA . PRO B 1 130 ? 65.025 73.245 -24.272 1.00 28.25 147 PRO B CA 1
ATOM 2967 C C . PRO B 1 130 ? 63.645 72.639 -24.020 1.00 34.39 147 PRO B C 1
ATOM 2968 O O . PRO B 1 130 ? 62.621 73.189 -24.444 1.00 36.34 147 PRO B O 1
ATOM 2972 N N . PHE B 1 131 ? 63.632 71.490 -23.337 1.00 28.47 148 PHE B N 1
ATOM 2973 C CA . PHE B 1 131 ? 62.436 70.705 -23.053 1.00 26.23 148 PHE B CA 1
ATOM 2974 C C . PHE B 1 131 ? 62.480 70.244 -21.613 1.00 31.93 148 PHE B C 1
ATOM 2975 O O . PHE B 1 131 ? 63.437 69.590 -21.198 1.00 32.69 148 PHE B O 1
ATOM 2983 N N . VAL B 1 132 ? 61.460 70.602 -20.848 1.00 27.95 149 VAL B N 1
ATOM 2984 C CA . VAL B 1 132 ? 61.396 70.260 -19.435 1.00 27.49 149 VAL B CA 1
ATOM 2985 C C . VAL B 1 132 ? 60.100 69.472 -19.184 1.00 32.73 149 VAL B C 1
ATOM 2986 O O . VAL B 1 132 ? 59.109 69.632 -19.912 1.00 31.40 149 VAL B O 1
ATOM 2990 N N . GLU B 1 133 ? 60.152 68.577 -18.186 1.00 30.38 150 GLU B N 1
ATOM 2991 C CA . GLU B 1 133 ? 59.016 67.786 -17.723 1.00 29.98 150 GLU B CA 1
ATOM 2992 C C . GLU B 1 133 ? 58.922 67.902 -16.220 1.00 31.87 150 GLU B C 1
ATOM 2993 O O . GLU B 1 133 ? 59.956 67.934 -15.538 1.00 30.60 150 GLU B O 1
ATOM 2999 N N . PHE B 1 134 ? 57.684 68.001 -15.715 1.00 27.78 151 PHE B N 1
ATOM 3000 C CA . PHE B 1 134 ? 57.387 68.091 -14.288 1.00 25.83 151 PHE B CA 1
ATOM 3001 C C . PHE B 1 134 ? 56.651 66.826 -13.883 1.00 31.09 151 PHE B C 1
ATOM 3002 O O . PHE B 1 134 ? 55.441 66.813 -13.652 1.00 32.99 151 PHE B O 1
ATOM 3010 N N . LEU B 1 135 ? 57.409 65.758 -13.808 1.00 28.74 152 LEU B N 1
ATOM 3011 C CA . LEU B 1 135 ? 56.924 64.427 -13.491 1.00 30.01 152 LEU B CA 1
ATOM 3012 C C . LEU B 1 135 ? 57.026 64.132 -11.999 1.00 36.76 152 LEU B C 1
ATOM 3013 O O . LEU B 1 135 ? 57.911 64.662 -11.316 1.00 37.35 152 LEU B O 1
ATOM 3018 N N . ASN B 1 136 ? 56.111 63.269 -11.505 1.00 33.65 153 ASN B N 1
ATOM 3019 C CA . ASN B 1 136 ? 55.998 62.778 -10.123 1.00 33.23 153 ASN B CA 1
ATOM 3020 C C . ASN B 1 136 ? 55.882 63.928 -9.120 1.00 34.19 153 ASN B C 1
ATOM 3021 O O . ASN B 1 136 ? 56.518 63.923 -8.054 1.00 33.23 153 ASN B O 1
ATOM 3034 N N . LYS B 1 138 ? 54.431 66.052 -6.179 1.00 25.82 155 LYS B N 1
ATOM 3035 C CA . LYS B 1 138 ? 53.885 65.597 -4.890 1.00 25.18 155 LYS B CA 1
ATOM 3036 C C . LYS B 1 138 ? 52.775 66.516 -4.436 1.00 30.15 155 LYS B C 1
ATOM 3037 O O . LYS B 1 138 ? 52.885 67.731 -4.605 1.00 28.48 155 LYS B O 1
ATOM 3043 N N . HIS B 1 139 ? 51.732 65.952 -3.798 1.00 26.66 156 HIS B N 1
ATOM 3044 C CA . HIS B 1 139 ? 50.657 66.762 -3.257 1.00 26.71 156 HIS B CA 1
ATOM 3045 C C . HIS B 1 139 ? 51.091 67.365 -1.951 1.00 32.31 156 HIS B C 1
ATOM 3046 O O . HIS B 1 139 ? 51.878 66.763 -1.221 1.00 34.91 156 HIS B O 1
ATOM 3053 N N . ALA B 1 140 ? 50.633 68.585 -1.679 1.00 25.32 157 ALA B N 1
ATOM 3054 C CA . ALA B 1 140 ? 51.032 69.321 -0.485 1.00 22.99 157 ALA B CA 1
ATOM 3055 C C . ALA B 1 140 ? 50.082 69.062 0.694 1.00 27.10 157 ALA B C 1
ATOM 3056 O O . ALA B 1 140 ? 50.504 69.203 1.834 1.00 27.51 157 ALA B O 1
ATOM 3058 N N . TYR B 1 141 ? 48.805 68.794 0.426 1.00 23.44 158 TYR B N 1
ATOM 3059 C CA . TYR B 1 141 ? 47.780 68.664 1.476 1.00 22.25 158 TYR B CA 1
ATOM 3060 C C . TYR B 1 141 ? 47.544 67.273 1.936 1.00 24.66 158 TYR B C 1
ATOM 3061 O O . TYR B 1 141 ? 47.638 66.342 1.154 1.00 25.13 158 TYR B O 1
ATOM 3070 N N . ALA B 1 142 ? 47.112 67.137 3.186 1.00 22.40 159 ALA B N 1
ATOM 3071 C CA . ALA B 1 142 ? 46.577 65.891 3.720 1.00 22.00 159 ALA B CA 1
ATOM 3072 C C . ALA B 1 142 ? 45.066 65.951 3.504 1.00 24.73 159 ALA B C 1
ATOM 3073 O O . ALA B 1 142 ? 44.469 66.980 3.785 1.00 24.47 159 ALA B O 1
ATOM 3075 N N . ARG B 1 143 ? 44.447 64.903 2.971 1.00 20.63 160 ARG B N 1
ATOM 3076 C CA . ARG B 1 143 ? 42.985 64.888 2.797 1.00 19.84 160 ARG B CA 1
ATOM 3077 C C . ARG B 1 143 ? 42.350 64.108 3.947 1.00 23.12 160 ARG B C 1
ATOM 3078 O O . ARG B 1 143 ? 42.933 63.139 4.422 1.00 22.85 160 ARG B O 1
ATOM 3086 N N . LEU B 1 144 ? 41.176 64.520 4.410 1.00 18.93 161 LEU B N 1
ATOM 3087 C CA . LEU B 1 144 ? 40.487 63.801 5.455 1.00 18.10 161 LEU B CA 1
ATOM 3088 C C . LEU B 1 144 ? 39.000 63.794 5.159 1.00 22.13 161 LEU B C 1
ATOM 3089 O O . LEU B 1 144 ? 38.397 64.846 4.896 1.00 19.63 161 LEU B O 1
ATOM 3094 N N . ARG B 1 145 ? 38.407 62.585 5.212 1.00 18.92 162 ARG B N 1
ATOM 3095 C CA . ARG B 1 145 ? 36.979 62.405 5.026 1.00 17.61 162 ARG B CA 1
ATOM 3096 C C . ARG B 1 145 ? 36.375 62.089 6.375 1.00 22.08 162 ARG B C 1
ATOM 3097 O O . ARG B 1 145 ? 36.810 61.153 7.052 1.00 23.20 162 ARG B O 1
ATOM 3105 N N . LEU B 1 146 ? 35.375 62.869 6.766 1.00 19.16 163 LEU B N 1
ATOM 3106 C CA . LEU B 1 146 ? 34.669 62.659 8.022 1.00 18.58 163 LEU B CA 1
ATOM 3107 C C . LEU B 1 146 ? 33.248 62.217 7.735 1.00 24.13 163 LEU B C 1
ATOM 3108 O O . LEU B 1 146 ? 32.513 62.935 7.048 1.00 23.07 163 LEU B O 1
ATOM 3113 N N . THR B 1 147 ? 32.847 61.065 8.279 1.00 20.56 164 THR B N 1
ATOM 3114 C CA . THR B 1 147 ? 31.482 60.580 8.168 1.00 20.45 164 THR B CA 1
ATOM 3115 C C . THR B 1 147 ? 30.838 60.605 9.558 1.00 24.06 164 THR B C 1
ATOM 3116 O O . THR B 1 147 ? 31.444 60.157 10.537 1.00 21.84 164 THR B O 1
ATOM 3120 N N . LEU B 1 148 ? 29.622 61.155 9.644 1.00 20.41 165 LEU B N 1
ATOM 3121 C CA . LEU B 1 148 ? 28.858 61.172 10.897 1.00 20.45 165 LEU B CA 1
ATOM 3122 C C . LEU B 1 148 ? 27.596 60.382 10.676 1.00 26.86 165 LEU B C 1
ATOM 3123 O O . LEU B 1 148 ? 26.873 60.660 9.722 1.00 27.79 165 LEU B O 1
ATOM 3128 N N . THR B 1 149 ? 27.351 59.357 11.519 1.00 23.24 166 THR B N 1
ATOM 3129 C CA . THR B 1 149 ? 26.208 58.469 11.344 1.00 22.88 166 THR B CA 1
ATOM 3130 C C . THR B 1 149 ? 25.347 58.425 12.574 1.00 23.18 166 THR B C 1
ATOM 3131 O O . THR B 1 149 ? 25.854 58.317 13.695 1.00 21.93 166 THR B O 1
ATOM 3135 N N . ARG B 1 150 ? 24.032 58.471 12.359 1.00 18.18 167 ARG B N 1
ATOM 3136 C CA . ARG B 1 150 ? 23.103 58.329 13.473 1.00 18.81 167 ARG B CA 1
ATOM 3137 C C . ARG B 1 150 ? 22.878 56.824 13.675 1.00 24.19 167 ARG B C 1
ATOM 3138 O O . ARG B 1 150 ? 22.258 56.187 12.830 1.00 23.80 167 ARG B O 1
ATOM 3146 N N . GLY B 1 151 ? 23.444 56.267 14.741 1.00 21.92 168 GLY B N 1
ATOM 3147 C CA . GLY B 1 151 ? 23.351 54.835 15.031 1.00 22.29 168 GLY B CA 1
ATOM 3148 C C . GLY B 1 151 ? 21.921 54.347 15.214 1.00 27.65 168 GLY B C 1
ATOM 3149 O O . GLY B 1 151 ? 21.026 55.133 15.554 1.00 24.81 168 GLY B O 1
ATOM 3150 N N . GLU B 1 152 ? 21.695 53.046 14.986 1.00 28.77 169 GLU B N 1
ATOM 3151 C CA . GLU B 1 152 ? 20.380 52.417 15.130 1.00 29.61 169 GLU B CA 1
ATOM 3152 C C . GLU B 1 152 ? 19.836 52.591 16.558 1.00 31.46 169 GLU B C 1
ATOM 3153 O O . GLU B 1 152 ? 18.632 52.762 16.733 1.00 29.55 169 GLU B O 1
ATOM 3159 N N . LYS B 1 153 ? 20.740 52.609 17.564 1.00 26.68 170 LYS B N 1
ATOM 3160 C CA . LYS B 1 153 ? 20.411 52.720 18.976 1.00 25.70 170 LYS B CA 1
ATOM 3161 C C . LYS B 1 153 ? 20.412 54.182 19.447 1.00 27.19 170 LYS B C 1
ATOM 3162 O O . LYS B 1 153 ? 20.125 54.414 20.601 1.00 26.09 170 LYS B O 1
ATOM 3168 N N . PHE B 1 154 ? 20.702 55.177 18.567 1.00 23.03 171 PHE B N 1
ATOM 3169 C CA . PHE B 1 154 ? 20.643 56.587 18.991 1.00 22.30 171 PHE B CA 1
ATOM 3170 C C . PHE B 1 154 ? 19.222 56.916 19.472 1.00 28.11 171 PHE B C 1
ATOM 3171 O O . PHE B 1 154 ? 18.254 56.428 18.883 1.00 26.92 171 PHE B O 1
ATOM 3179 N N . ASP B 1 155 ? 19.123 57.730 20.537 1.00 23.61 172 ASP B N 1
ATOM 3180 C CA . ASP B 1 155 ? 17.899 58.172 21.177 1.00 24.21 172 ASP B CA 1
ATOM 3181 C C . ASP B 1 155 ? 16.895 58.683 20.115 1.00 29.50 172 ASP B C 1
ATOM 3182 O O . ASP B 1 155 ? 17.132 59.698 19.468 1.00 29.00 172 ASP B O 1
ATOM 3187 N N . LYS B 1 156 ? 15.775 57.953 19.948 1.00 27.21 173 LYS B N 1
ATOM 3188 C CA . LYS B 1 156 ? 14.735 58.273 18.963 1.00 29.00 173 LYS B CA 1
ATOM 3189 C C . LYS B 1 156 ? 14.044 59.631 19.230 1.00 33.75 173 LYS B C 1
ATOM 3190 O O . LYS B 1 156 ? 13.507 60.219 18.294 1.00 35.37 173 LYS B O 1
ATOM 3196 N N . THR B 1 157 ? 14.113 60.148 20.468 1.00 29.38 174 THR B N 1
ATOM 3197 C CA . THR B 1 157 ? 13.481 61.428 20.841 1.00 29.58 174 THR B CA 1
ATOM 3198 C C . THR B 1 157 ? 14.326 62.658 20.433 1.00 34.57 174 THR B C 1
ATOM 3199 O O . THR B 1 157 ? 13.782 63.770 20.360 1.00 35.87 174 THR B O 1
ATOM 3203 N N . LYS B 1 158 ? 15.641 62.469 20.179 1.00 28.52 175 LYS B N 1
ATOM 3204 C CA . LYS B 1 158 ? 16.563 63.562 19.848 1.00 27.45 175 LYS B CA 1
ATOM 3205 C C . LYS B 1 158 ? 16.702 63.808 18.337 1.00 30.31 175 LYS B C 1
ATOM 3206 O O . LYS B 1 158 ? 16.524 62.896 17.541 1.00 32.34 175 LYS B O 1
ATOM 3212 N N . LYS B 1 159 ? 17.086 65.040 17.955 1.00 26.65 176 LYS B N 1
ATOM 3213 C CA . LYS B 1 159 ? 17.267 65.487 16.561 1.00 25.85 176 LYS B CA 1
ATOM 3214 C C . LYS B 1 159 ? 18.582 65.032 15.917 1.00 28.62 176 LYS B C 1
ATOM 3215 O O . LYS B 1 159 ? 18.673 65.019 14.692 1.00 27.70 176 LYS B O 1
ATOM 3219 N N . CYS B 1 160 ? 19.611 64.709 16.745 1.00 25.53 177 CYS B N 1
ATOM 3220 C CA . CYS B 1 160 ? 20.991 64.400 16.326 1.00 24.26 177 CYS B CA 1
ATOM 3221 C C . CYS B 1 160 ? 21.543 65.609 15.561 1.00 26.99 177 CYS B C 1
ATOM 3222 O O . CYS B 1 160 ? 22.089 65.501 14.442 1.00 25.25 177 CYS B O 1
ATOM 3225 N N . ASN B 1 161 ? 21.356 66.787 16.171 1.00 24.46 178 ASN B N 1
ATOM 3226 C CA . ASN B 1 161 ? 21.854 68.035 15.604 1.00 24.65 178 ASN B CA 1
ATOM 3227 C C . ASN B 1 161 ? 23.377 68.082 15.779 1.00 27.32 178 ASN B C 1
ATOM 3228 O O . ASN B 1 161 ? 23.870 67.850 16.887 1.00 25.92 178 ASN B O 1
ATOM 3233 N N . ILE B 1 162 ? 24.107 68.395 14.694 1.00 23.88 179 ILE B N 1
ATOM 3234 C CA . ILE B 1 162 ? 25.565 68.435 14.678 1.00 23.63 179 ILE B CA 1
ATOM 3235 C C . ILE B 1 162 ? 26.075 69.844 14.473 1.00 25.97 179 ILE B C 1
ATOM 3236 O O . ILE B 1 162 ? 25.819 70.465 13.434 1.00 23.94 179 ILE B O 1
ATOM 3241 N N . GLN B 1 163 ? 26.875 70.324 15.426 1.00 23.17 180 GLN B N 1
ATOM 3242 C CA . GLN B 1 163 ? 27.452 71.656 15.298 1.00 23.51 180 GLN B CA 1
ATOM 3243 C C . GLN B 1 163 ? 28.899 71.676 15.704 1.00 25.95 180 GLN B C 1
ATOM 3244 O O . GLN B 1 163 ? 29.329 70.838 16.490 1.00 23.25 180 GLN B O 1
ATOM 3250 N N . ASN B 1 164 ? 29.654 72.647 15.157 1.00 24.83 181 ASN B N 1
ATOM 3251 C CA . ASN B 1 164 ? 31.049 72.949 15.525 1.00 24.66 181 ASN B CA 1
ATOM 3252 C C . ASN B 1 164 ? 31.967 71.735 15.591 1.00 24.11 181 ASN B C 1
ATOM 3253 O O . ASN B 1 164 ? 32.549 71.424 16.648 1.00 21.74 181 ASN B O 1
ATOM 3258 N N . ILE B 1 165 ? 32.082 71.045 14.444 1.00 20.73 182 ILE B N 1
ATOM 3259 C CA . ILE B 1 165 ? 33.047 69.926 14.265 1.00 19.98 182 ILE B CA 1
ATOM 3260 C C . ILE B 1 165 ? 34.434 70.584 14.411 1.00 25.05 182 ILE B C 1
ATOM 3261 O O . ILE B 1 165 ? 34.724 71.544 13.694 1.00 25.20 182 ILE B O 1
ATOM 3266 N N . THR B 1 166 ? 35.209 70.173 15.411 1.00 21.23 183 THR B N 1
ATOM 3267 C CA . THR B 1 166 ? 36.474 70.840 15.733 1.00 20.93 183 THR B CA 1
ATOM 3268 C C . THR B 1 166 ? 37.605 69.850 15.702 1.00 23.70 183 THR B C 1
ATOM 3269 O O . THR B 1 166 ? 37.509 68.812 16.342 1.00 19.99 183 THR B O 1
ATOM 3273 N N . PHE B 1 167 ? 38.697 70.210 15.023 1.00 19.59 184 PHE B N 1
ATOM 3274 C CA . PHE B 1 167 ? 39.878 69.369 14.890 1.00 19.64 184 PHE B CA 1
ATOM 3275 C C . PHE B 1 167 ? 41.043 69.950 15.649 1.00 22.48 184 PHE B C 1
ATOM 3276 O O . PHE B 1 167 ? 41.391 71.098 15.438 1.00 22.31 184 PHE B O 1
ATOM 3284 N N . LYS B 1 168 ? 41.655 69.146 16.510 1.00 19.99 185 LYS B N 1
ATOM 3285 C CA . LYS B 1 168 ? 42.797 69.563 17.309 1.00 20.76 185 LYS B CA 1
ATOM 3286 C C . LYS B 1 168 ? 43.803 68.447 17.457 1.00 27.92 185 LYS B C 1
ATOM 3287 O O . LYS B 1 168 ? 43.429 67.293 17.626 1.00 28.68 185 LYS B O 1
ATOM 3293 N N . SER B 1 169 ? 45.080 68.788 17.421 1.00 26.39 186 SER B N 1
ATOM 3294 C CA . SER B 1 169 ? 46.152 67.871 17.753 1.00 26.12 186 SER B CA 1
ATOM 3295 C C . SER B 1 169 ? 46.204 67.819 19.290 1.00 31.19 186 SER B C 1
ATOM 3296 O O . SER B 1 169 ? 46.252 68.870 19.939 1.00 30.77 186 SER B O 1
ATOM 3299 N N . ASN B 1 170 ? 46.124 66.605 19.867 1.00 27.44 187 ASN B N 1
ATOM 3300 C CA . ASN B 1 170 ? 46.224 66.339 21.306 1.00 26.62 187 ASN B CA 1
ATOM 3301 C C . ASN B 1 170 ? 45.305 67.234 22.166 1.00 30.20 187 ASN B C 1
ATOM 3302 O O . ASN B 1 170 ? 45.694 67.658 23.255 1.00 29.05 187 ASN B O 1
ATOM 3307 N N . ASN B 1 171 ? 44.086 67.514 21.672 1.00 26.60 188 ASN B N 1
ATOM 3308 C CA . ASN B 1 171 ? 43.092 68.372 22.310 1.00 27.90 188 ASN B CA 1
ATOM 3309 C C . ASN B 1 171 ? 43.681 69.748 22.687 1.00 32.80 188 ASN B C 1
ATOM 3310 O O . ASN B 1 171 ? 43.169 70.403 23.582 1.00 33.05 188 ASN B O 1
ATOM 3315 N N . ALA B 1 172 ? 44.746 70.184 21.988 1.00 29.62 189 ALA B N 1
ATOM 3316 C CA . ALA B 1 172 ? 45.423 71.436 22.309 1.00 29.71 189 ALA B CA 1
ATOM 3317 C C . ALA B 1 172 ? 45.251 72.504 21.230 1.00 30.89 189 ALA B C 1
ATOM 3318 O O . ALA B 1 172 ? 44.836 73.624 21.528 1.00 30.11 189 ALA B O 1
ATOM 3320 N N . ASN B 1 173 ? 45.625 72.187 19.986 1.00 26.84 190 ASN B N 1
ATOM 3321 C CA . ASN B 1 173 ? 45.624 73.190 18.918 1.00 25.75 190 ASN B CA 1
ATOM 3322 C C . ASN B 1 173 ? 45.633 72.535 17.549 1.00 27.16 190 ASN B C 1
ATOM 3323 O O . ASN B 1 173 ? 45.588 71.313 17.459 1.00 25.91 190 ASN B O 1
ATOM 3328 N N . PHE B 1 174 ? 45.723 73.337 16.491 1.00 22.75 191 PHE B N 1
ATOM 3329 C CA . PHE B 1 174 ? 45.766 72.865 15.106 1.00 20.06 191 PHE B CA 1
ATOM 3330 C C . PHE B 1 174 ? 46.335 73.932 14.219 1.00 25.36 191 PHE B C 1
ATOM 3331 O O . PHE B 1 174 ? 46.081 75.106 14.450 1.00 27.02 191 PHE B O 1
ATOM 3339 N N . TYR B 1 175 ? 47.094 73.537 13.195 1.00 22.93 192 TYR B N 1
ATOM 3340 C CA . TYR B 1 175 ? 47.583 74.527 12.247 1.00 24.27 192 TYR B CA 1
ATOM 3341 C C . TYR B 1 175 ? 46.508 74.802 11.204 1.00 28.49 192 TYR B C 1
ATOM 3342 O O . TYR B 1 175 ? 46.149 73.896 10.463 1.00 27.52 192 TYR B O 1
ATOM 3351 N N . LEU B 1 176 ? 45.948 76.027 11.194 1.00 26.13 193 LEU B N 1
ATOM 3352 C CA . LEU B 1 176 ? 44.949 76.452 10.201 1.00 24.75 193 LEU B CA 1
ATOM 3353 C C . LEU B 1 176 ? 45.671 76.765 8.898 1.00 29.81 193 LEU B C 1
ATOM 3354 O O . LEU B 1 176 ? 45.140 76.503 7.826 1.00 30.38 193 LEU B O 1
ATOM 3359 N N . THR B 1 177 ? 46.892 77.314 8.996 1.00 24.04 194 THR B N 1
ATOM 3360 C CA . THR B 1 177 ? 47.742 77.643 7.844 1.00 23.94 194 THR B CA 1
ATOM 3361 C C . THR B 1 177 ? 49.193 77.362 8.122 1.00 25.66 194 THR B C 1
ATOM 3362 O O . THR B 1 177 ? 49.664 77.568 9.248 1.00 23.47 194 THR B O 1
ATOM 3366 N N . ARG B 1 178 ? 49.898 76.897 7.069 1.00 22.86 195 ARG B N 1
ATOM 3367 C CA . ARG B 1 178 ? 51.335 76.646 7.073 1.00 23.47 195 ARG B CA 1
ATOM 3368 C C . ARG B 1 178 ? 51.915 77.073 5.742 1.00 29.57 195 ARG B C 1
ATOM 3369 O O . ARG B 1 178 ? 51.163 77.312 4.792 1.00 28.90 195 ARG B O 1
ATOM 3377 N N . SER B 1 179 ? 53.250 77.174 5.661 1.00 27.65 196 SER B N 1
ATOM 3378 C CA . SER B 1 179 ? 53.901 77.597 4.425 1.00 28.00 196 SER B CA 1
ATOM 3379 C C . SER B 1 179 ? 54.413 76.391 3.631 1.00 33.56 196 SER B C 1
ATOM 3380 O O . SER B 1 179 ? 54.695 75.350 4.221 1.00 33.55 196 SER B O 1
ATOM 3383 N N . LEU B 1 180 ? 54.536 76.547 2.297 1.00 28.93 197 LEU B N 1
ATOM 3384 C CA . LEU B 1 180 ? 55.091 75.547 1.411 1.00 27.67 197 LEU B CA 1
ATOM 3385 C C . LEU B 1 180 ? 55.972 76.239 0.382 1.00 31.06 197 LEU B C 1
ATOM 3386 O O . LEU B 1 180 ? 55.509 77.121 -0.331 1.00 30.93 197 LEU B O 1
ATOM 3391 N N . ASP B 1 181 ? 57.232 75.822 0.295 1.00 28.38 198 ASP B N 1
ATOM 3392 C CA . ASP B 1 181 ? 58.156 76.326 -0.713 1.00 28.28 198 ASP B CA 1
ATOM 3393 C C . ASP B 1 181 ? 58.188 75.295 -1.840 1.00 33.34 198 ASP B C 1
ATOM 3394 O O . ASP B 1 181 ? 58.708 74.195 -1.656 1.00 33.11 198 ASP B O 1
ATOM 3399 N N . ILE B 1 182 ? 57.639 75.655 -3.014 1.00 30.93 199 ILE B N 1
ATOM 3400 C CA . ILE B 1 182 ? 57.535 74.748 -4.163 1.00 29.06 199 ILE B CA 1
ATOM 3401 C C . ILE B 1 182 ? 58.934 74.498 -4.823 1.00 34.28 199 ILE B C 1
ATOM 3402 O O . ILE B 1 182 ? 59.040 73.591 -5.659 1.00 33.92 199 ILE B O 1
ATOM 3407 N N . ALA B 1 183 ? 59.990 75.233 -4.394 1.00 30.85 200 ALA B N 1
ATOM 3408 C CA . ALA B 1 183 ? 61.373 75.070 -4.890 1.00 32.77 200 ALA B CA 1
ATOM 3409 C C . ALA B 1 183 ? 62.194 74.211 -3.905 1.00 41.40 200 ALA B C 1
ATOM 3410 O O . ALA B 1 183 ? 63.379 73.955 -4.124 1.00 43.16 200 ALA B O 1
ATOM 3412 N N . SER B 1 184 ? 61.543 73.764 -2.820 1.00 37.29 201 SER B N 1
ATOM 3413 C CA . SER B 1 184 ? 62.125 72.970 -1.743 1.00 37.01 201 SER B CA 1
ATOM 3414 C C . SER B 1 184 ? 61.477 71.582 -1.673 1.00 39.74 201 SER B C 1
ATOM 3415 O O . SER B 1 184 ? 60.419 71.359 -2.261 1.00 37.18 201 SER B O 1
ATOM 3418 N N . THR B 1 185 ? 62.111 70.660 -0.925 1.00 38.99 202 THR B N 1
ATOM 3419 C CA . THR B 1 185 ? 61.600 69.307 -0.696 1.00 39.37 202 THR B CA 1
ATOM 3420 C C . THR B 1 185 ? 61.148 69.142 0.775 1.00 44.49 202 THR B C 1
ATOM 3421 O O . THR B 1 185 ? 60.761 68.040 1.171 1.00 44.87 202 THR B O 1
ATOM 3425 N N . ALA B 1 186 ? 61.157 70.246 1.564 1.00 40.28 203 ALA B N 1
ATOM 3426 C CA . ALA B 1 186 ? 60.769 70.253 2.988 1.00 40.14 203 ALA B CA 1
ATOM 3427 C C . ALA B 1 186 ? 59.300 69.948 3.246 1.00 42.11 203 ALA B C 1
ATOM 3428 O O . ALA B 1 186 ? 58.988 69.426 4.319 1.00 41.64 203 ALA B O 1
ATOM 3430 N N . GLY B 1 187 ? 58.418 70.298 2.309 1.00 38.13 204 GLY B N 1
ATOM 3431 C CA . GLY B 1 187 ? 56.983 70.152 2.526 1.00 36.93 204 GLY B CA 1
ATOM 3432 C C . GLY B 1 187 ? 56.495 71.247 3.470 1.00 38.32 204 GLY B C 1
ATOM 3433 O O . GLY B 1 187 ? 57.211 72.237 3.678 1.00 37.29 204 GLY B O 1
ATOM 3434 N N . ALA B 1 188 ? 55.282 71.093 4.045 1.00 33.64 205 ALA B N 1
ATOM 3435 C CA . ALA B 1 188 ? 54.698 72.127 4.929 1.00 33.58 205 ALA B CA 1
ATOM 3436 C C . ALA B 1 188 ? 55.608 72.480 6.122 1.00 36.87 205 ALA B C 1
ATOM 3437 O O . ALA B 1 188 ? 56.156 71.603 6.782 1.00 35.47 205 ALA B O 1
ATOM 3439 N N . THR B 1 189 ? 55.814 73.787 6.346 1.00 32.48 206 THR B N 1
ATOM 3440 C CA . THR B 1 189 ? 56.640 74.288 7.437 1.00 32.08 206 THR B CA 1
ATOM 3441 C C . THR B 1 189 ? 56.058 75.572 8.011 1.00 33.36 206 THR B C 1
ATOM 3442 O O . THR B 1 189 ? 55.183 76.193 7.395 1.00 31.63 206 THR B O 1
ATOM 3446 N N . GLY B 1 190 ? 56.607 75.997 9.149 1.00 29.47 207 GLY B N 1
ATOM 3447 C CA . GLY B 1 190 ? 56.189 77.229 9.803 1.00 29.38 207 GLY B CA 1
ATOM 3448 C C . GLY B 1 190 ? 54.730 77.222 10.212 1.00 31.95 207 GLY B C 1
ATOM 3449 O O . GLY B 1 190 ? 54.170 76.169 10.512 1.00 28.10 207 GLY B O 1
ATOM 3450 N N . GLY B 1 191 ? 5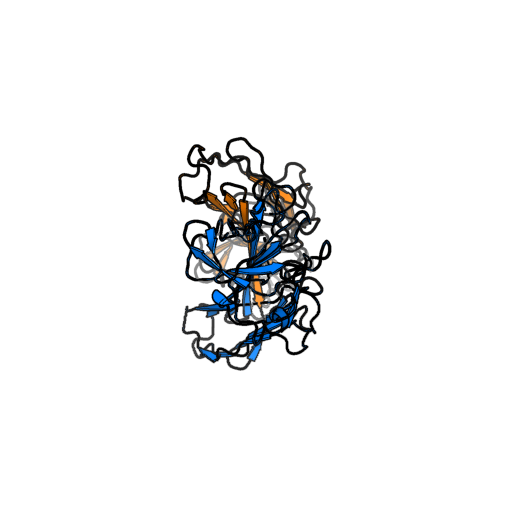4.138 78.416 10.232 1.00 29.40 208 GLY B N 1
ATOM 3451 C CA . GLY B 1 191 ? 52.765 78.623 10.648 1.00 28.13 208 GLY B CA 1
ATOM 3452 C C . GLY B 1 191 ? 52.681 78.683 12.159 1.00 31.51 208 GLY B C 1
ATOM 3453 O O . GLY B 1 191 ? 53.673 78.463 12.858 1.00 29.91 208 GLY B O 1
ATOM 3454 N N . SER B 1 192 ? 51.484 78.995 12.673 1.00 27.72 209 SER B N 1
ATOM 3455 C CA . SER B 1 192 ? 51.196 79.044 14.090 1.00 28.19 209 SER B CA 1
ATOM 3456 C C . SER B 1 192 ? 49.998 78.152 14.401 1.00 32.24 209 SER B C 1
ATOM 3457 O O . SER B 1 192 ? 48.983 78.213 13.695 1.00 30.91 209 SER B O 1
ATOM 3460 N N . ALA B 1 193 ? 50.117 77.316 15.438 1.00 30.58 210 ALA B N 1
ATOM 3461 C CA . ALA B 1 193 ? 49.036 76.413 15.846 1.00 29.53 210 ALA B CA 1
ATOM 3462 C C . ALA B 1 193 ? 48.000 77.185 16.663 1.00 31.00 210 ALA B C 1
ATOM 3463 O O . ALA B 1 193 ? 48.337 77.842 17.663 1.00 31.83 210 ALA B O 1
ATOM 3465 N N . VAL B 1 194 ? 46.742 77.137 16.211 1.00 25.00 211 VAL B N 1
ATOM 3466 C CA . VAL B 1 194 ? 45.617 77.866 16.808 1.00 25.80 211 VAL B CA 1
ATOM 3467 C C . VAL B 1 194 ? 44.921 76.997 17.884 1.00 28.25 211 VAL B C 1
ATOM 3468 O O . VAL B 1 194 ? 44.476 75.877 17.586 1.00 28.08 211 VAL B O 1
ATOM 3472 N N . ALA B 1 195 ? 44.812 77.517 19.107 1.00 24.62 212 ALA B N 1
ATOM 3473 C CA . ALA B 1 195 ? 44.194 76.821 20.259 1.00 23.30 212 ALA B CA 1
ATOM 3474 C C . ALA B 1 195 ? 42.729 76.420 20.012 1.00 29.28 212 ALA B C 1
ATOM 3475 O O . ALA B 1 195 ? 42.288 75.401 20.548 1.00 29.69 212 ALA B O 1
ATOM 3477 N N . ALA B 1 196 ? 41.980 77.189 19.196 1.00 25.29 213 ALA B N 1
ATOM 3478 C CA . ALA B 1 196 ? 40.585 76.867 18.875 1.00 23.78 213 ALA B CA 1
ATOM 3479 C C . ALA B 1 196 ? 40.446 75.676 17.918 1.00 26.86 213 ALA B C 1
ATOM 3480 O O . ALA B 1 196 ? 39.347 75.145 17.746 1.00 26.96 213 ALA B O 1
ATOM 3482 N N . GLY B 1 197 ? 41.535 75.309 17.264 1.00 24.76 214 GLY B N 1
ATOM 3483 C CA . GLY B 1 197 ? 41.540 74.266 16.252 1.00 23.97 214 GLY B CA 1
ATOM 3484 C C . GLY B 1 197 ? 40.835 74.715 14.981 1.00 26.53 214 GLY B C 1
ATOM 3485 O O . GLY B 1 197 ? 40.494 75.897 14.818 1.00 25.08 214 GLY B O 1
ATOM 3486 N N . TYR B 1 198 ? 40.626 73.775 14.078 1.00 22.96 215 TYR B N 1
ATOM 3487 C CA . TYR B 1 198 ? 39.885 74.011 12.848 1.00 23.43 215 TYR B CA 1
ATOM 3488 C C . TYR B 1 198 ? 38.423 73.698 13.147 1.00 27.42 215 TYR B C 1
ATOM 3489 O O . TYR B 1 198 ? 38.123 72.598 13.624 1.00 25.72 215 TYR B O 1
ATOM 3498 N N . VAL B 1 199 ? 37.523 74.658 12.881 1.00 23.90 216 VAL B N 1
ATOM 3499 C CA . VAL B 1 199 ? 36.093 74.512 13.196 1.00 24.28 216 VAL B CA 1
ATOM 3500 C C . VAL B 1 199 ? 35.250 74.585 11.929 1.00 27.14 21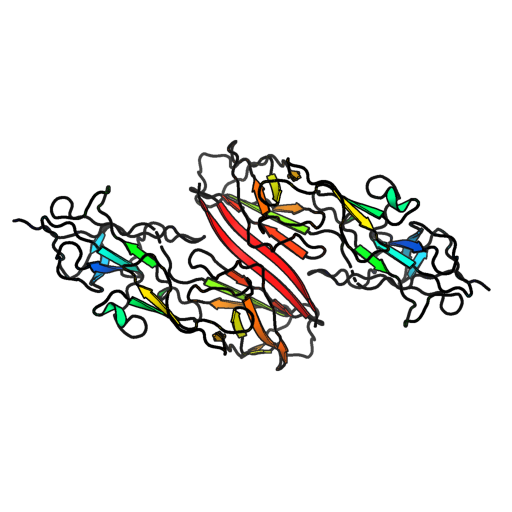6 VAL B C 1
ATOM 3501 O O . VAL B 1 199 ? 35.377 75.522 11.153 1.00 26.69 216 VAL B O 1
ATOM 3505 N N . HIS B 1 200 ? 34.401 73.589 11.735 1.00 24.21 217 HIS B N 1
ATOM 3506 C CA . HIS B 1 200 ? 33.446 73.524 10.630 1.00 24.24 217 HIS B CA 1
ATOM 3507 C C . HIS B 1 200 ? 32.059 73.334 11.264 1.00 28.55 217 HIS B C 1
ATOM 3508 O O . HIS B 1 200 ? 31.854 72.371 11.992 1.0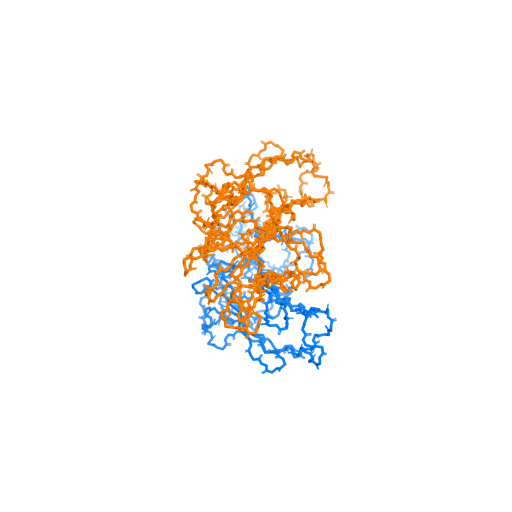0 28.50 217 HIS B O 1
ATOM 3515 N N . ASN B 1 201 ? 31.148 74.292 11.067 1.00 25.05 218 ASN B N 1
ATOM 3516 C CA . ASN B 1 201 ? 29.831 74.221 11.686 1.00 26.09 218 ASN B CA 1
ATOM 3517 C C . ASN B 1 201 ? 28.732 73.954 10.630 1.00 32.73 218 ASN B C 1
ATOM 3518 O O . ASN B 1 201 ? 28.115 74.906 10.152 1.00 32.05 218 ASN B O 1
ATOM 3523 N N . PRO B 1 202 ? 28.435 72.682 10.283 1.00 31.27 219 PRO B N 1
ATOM 3524 C CA . PRO B 1 202 ? 27.379 72.431 9.292 1.00 30.91 219 PRO B CA 1
ATOM 3525 C C . PRO B 1 202 ? 25.970 72.677 9.823 1.00 33.55 219 PRO B C 1
ATOM 3526 O O . PRO B 1 202 ? 25.062 72.910 9.029 1.00 34.83 219 PRO B O 1
ATOM 3530 N N . ASN B 1 203 ? 25.782 72.605 11.144 1.00 28.91 220 ASN B N 1
ATOM 3531 C CA . ASN B 1 203 ? 24.493 72.764 11.817 1.00 30.55 220 ASN B CA 1
ATOM 3532 C C . ASN B 1 203 ? 23.407 71.932 11.095 1.00 35.83 220 ASN B C 1
ATOM 3533 O O . ASN B 1 203 ? 22.470 72.479 10.497 1.00 39.03 220 ASN B O 1
ATOM 3538 N N . VAL B 1 204 ? 23.571 70.607 11.113 1.00 29.48 221 VAL B N 1
ATOM 3539 C CA . VAL B 1 204 ? 22.626 69.723 10.423 1.00 29.16 221 VAL B CA 1
ATOM 3540 C C . VAL B 1 204 ? 22.042 68.716 11.391 1.00 32.61 221 VAL B C 1
ATOM 3541 O O . VAL B 1 204 ? 22.713 68.319 12.340 1.00 30.98 221 VAL B O 1
ATOM 3545 N N . ASN B 1 205 ? 20.794 68.289 11.126 1.00 30.60 222 ASN B N 1
ATOM 3546 C CA . ASN B 1 205 ? 20.104 67.244 11.875 1.00 30.83 222 ASN B CA 1
ATOM 3547 C C . ASN B 1 205 ? 20.238 65.944 11.100 1.00 35.31 222 ASN B C 1
ATOM 3548 O O . ASN B 1 205 ? 19.936 65.910 9.890 1.00 36.19 222 ASN B O 1
ATOM 3553 N N . ILE B 1 206 ? 20.768 64.904 11.758 1.00 27.96 223 ILE B N 1
ATOM 3554 C CA . ILE B 1 206 ? 20.925 63.640 11.080 1.00 25.66 223 ILE B CA 1
ATOM 3555 C C . ILE B 1 206 ? 19.690 62.828 11.402 1.00 29.93 223 ILE B C 1
ATOM 3556 O O . ILE B 1 206 ? 19.454 62.513 12.569 1.00 30.33 223 ILE B O 1
ATOM 3561 N N . ALA B 1 207 ? 18.891 62.508 10.367 1.00 27.02 224 ALA B N 1
ATOM 3562 C CA . ALA B 1 207 ? 17.688 61.685 10.546 1.00 27.94 224 ALA B CA 1
ATOM 3563 C C . ALA B 1 207 ? 18.054 60.207 10.787 1.00 28.46 224 ALA B C 1
ATOM 3564 O O . ALA B 1 207 ? 19.178 59.794 10.494 1.00 25.15 224 ALA B O 1
ATOM 3566 N N . THR B 1 208 ? 17.078 59.420 11.292 1.00 25.59 225 THR B N 1
ATOM 3567 C CA . THR B 1 208 ? 17.198 58.002 11.604 1.00 24.81 225 THR B CA 1
ATOM 3568 C C . THR B 1 208 ? 17.917 57.234 10.499 1.00 29.28 225 THR B C 1
ATOM 3569 O O . THR B 1 208 ? 17.525 57.325 9.318 1.00 27.19 225 THR B O 1
ATOM 3573 N N . GLY B 1 209 ? 18.969 56.509 10.914 1.00 26.57 226 GLY B N 1
ATOM 3574 C CA . GLY B 1 209 ? 19.788 55.659 10.053 1.00 27.74 226 GLY B CA 1
ATOM 3575 C C . GLY B 1 209 ? 20.579 56.341 8.956 1.00 34.22 226 GLY B C 1
ATOM 3576 O O . GLY B 1 209 ? 21.150 55.655 8.098 1.00 36.98 226 GLY B O 1
ATOM 3577 N N . LYS B 1 210 ? 20.625 57.686 8.954 1.00 29.82 227 LYS B N 1
ATOM 3578 C CA . LYS B 1 210 ? 21.322 58.433 7.910 1.00 28.62 227 LYS B CA 1
ATOM 3579 C C . LYS B 1 210 ? 22.711 58.822 8.346 1.00 30.31 227 LYS B C 1
ATOM 3580 O O . LYS B 1 210 ? 23.079 58.676 9.509 1.00 28.29 227 LYS B O 1
ATOM 3586 N N . SER B 1 211 ? 23.491 59.281 7.383 1.00 28.55 228 SER B N 1
ATOM 3587 C CA . SER B 1 211 ? 24.855 59.739 7.542 1.00 27.87 228 SER B CA 1
ATOM 3588 C C . SER B 1 211 ? 25.078 60.976 6.737 1.00 29.46 228 SER B C 1
ATOM 3589 O O . SER B 1 211 ? 24.367 61.217 5.747 1.00 28.55 228 SER B O 1
ATOM 3592 N N . VAL B 1 212 ? 26.091 61.743 7.138 1.00 24.52 229 VAL B N 1
ATOM 3593 C CA A VAL B 1 212 ? 26.569 62.908 6.405 0.50 23.78 229 VAL B CA 1
ATOM 3594 C CA B VAL B 1 212 ? 26.578 62.919 6.403 0.50 24.60 229 VAL B CA 1
ATOM 3595 C C . VAL B 1 212 ? 28.101 62.772 6.316 1.00 27.07 229 VAL B C 1
ATOM 3596 O O . VAL B 1 212 ? 28.732 62.321 7.277 1.00 27.38 229 VAL B O 1
ATOM 3603 N N . THR B 1 213 ? 28.683 63.112 5.156 1.00 23.22 230 THR B N 1
ATOM 3604 C CA . THR B 1 213 ? 30.121 63.040 4.909 1.00 21.43 230 THR B CA 1
ATOM 3605 C C . THR B 1 213 ? 30.658 64.405 4.471 1.00 24.62 230 THR B C 1
ATOM 3606 O O . THR B 1 213 ? 30.089 65.038 3.575 1.00 22.18 230 THR B O 1
ATOM 3610 N N . TYR B 1 214 ? 31.778 64.834 5.092 1.00 20.52 231 TYR B N 1
ATOM 3611 C CA . TYR B 1 214 ? 32.468 66.062 4.781 1.00 19.58 231 TYR B CA 1
ATOM 3612 C C . TYR B 1 214 ? 33.881 65.715 4.400 1.00 23.44 231 TYR B C 1
ATOM 3613 O O . TYR B 1 214 ? 34.488 64.806 4.969 1.00 21.39 231 TYR B O 1
ATOM 3622 N N . GLU B 1 215 ? 34.383 66.421 3.409 1.00 20.17 232 GLU B N 1
ATOM 3623 C CA . GLU B 1 215 ? 35.727 66.261 2.880 1.00 20.38 232 GLU B CA 1
ATOM 3624 C C . GLU B 1 215 ? 36.544 67.496 3.221 1.00 24.36 232 GLU B C 1
ATOM 3625 O O . GLU B 1 215 ? 36.129 68.610 2.928 1.00 23.55 232 GLU B O 1
ATOM 3631 N N . TYR B 1 216 ? 37.689 67.294 3.852 1.00 18.84 233 TYR B N 1
ATOM 3632 C CA . TYR B 1 216 ? 38.597 68.375 4.238 1.00 18.61 233 TYR B CA 1
ATOM 3633 C C . TYR B 1 216 ? 39.980 68.207 3.600 1.00 22.93 233 TYR B C 1
ATOM 3634 O O . TYR B 1 216 ? 40.353 67.121 3.162 1.00 23.44 233 TYR B O 1
ATOM 3651 N N . PHE B 1 218 ? 43.900 69.486 4.819 1.00 19.16 235 PHE B N 1
ATOM 3652 C CA . PHE B 1 218 ? 44.587 70.129 5.924 1.00 19.65 235 PHE B CA 1
ATOM 3653 C C . PHE B 1 218 ? 46.060 70.271 5.661 1.00 23.81 235 PHE B C 1
ATOM 3654 O O . PHE B 1 218 ? 46.640 69.403 5.021 1.00 23.40 235 PHE B O 1
ATOM 3662 N N . PRO B 1 219 ? 46.711 71.330 6.176 1.00 20.92 236 PRO B N 1
ATOM 3663 C CA . PRO B 1 219 ? 48.174 71.395 6.046 1.00 21.78 236 PRO B CA 1
ATOM 3664 C C . PRO B 1 219 ? 48.785 70.237 6.818 1.00 23.80 236 PRO B C 1
ATOM 3665 O O . PRO B 1 219 ? 48.339 69.984 7.942 1.00 22.71 236 PRO B O 1
ATOM 3669 N N . PRO B 1 220 ? 49.730 69.470 6.230 1.00 19.98 237 PRO B N 1
ATOM 3670 C CA . PRO B 1 220 ? 50.385 68.413 7.000 1.00 20.31 237 PRO B CA 1
ATOM 3671 C C . PRO B 1 220 ? 50.984 69.007 8.275 1.00 25.39 237 PRO B C 1
ATOM 3672 O O . PRO B 1 220 ? 51.480 70.140 8.262 1.00 25.11 237 PRO B O 1
ATOM 3676 N N . GLN B 1 221 ? 50.843 68.286 9.388 1.00 22.64 238 GLN B N 1
ATOM 3677 C CA . GLN B 1 221 ? 51.244 68.778 10.698 1.00 23.31 238 GLN B CA 1
ATOM 3678 C C . GLN B 1 221 ? 51.372 67.658 11.710 1.00 29.15 238 GLN B C 1
ATOM 3679 O O . GLN B 1 221 ? 50.758 66.612 11.514 1.00 27.78 238 GLN B O 1
ATOM 3685 N N . PRO B 1 222 ? 52.093 67.868 12.831 1.00 30.03 239 PRO B N 1
ATOM 3686 C CA . PRO B 1 222 ? 52.190 66.803 13.843 1.00 30.75 239 PRO B CA 1
ATOM 3687 C C . PRO B 1 222 ? 50.885 66.552 14.580 1.00 30.90 239 PRO B C 1
ATOM 3688 O O . PRO B 1 222 ? 50.030 67.422 14.664 1.00 30.09 239 PRO B O 1
ATOM 3692 N N . LEU B 1 223 ? 50.712 65.319 15.060 1.00 25.80 240 LEU B N 1
ATOM 3693 C CA . LEU B 1 223 ? 49.608 64.946 15.929 1.00 24.44 240 LEU B CA 1
ATOM 3694 C C . LEU B 1 223 ? 50.273 64.675 17.226 1.00 32.05 240 LEU B C 1
ATOM 3695 O O . LEU B 1 223 ? 50.824 63.588 17.415 1.00 30.71 240 LEU B O 1
ATOM 3700 N N . ASP B 1 224 ? 50.402 65.740 18.038 1.00 31.05 241 ASP B N 1
ATOM 3701 C CA . ASP B 1 224 ? 51.071 65.675 19.340 1.00 32.64 241 ASP B CA 1
ATOM 3702 C C . ASP B 1 224 ? 50.313 64.690 20.211 1.00 35.64 241 ASP B C 1
ATOM 3703 O O . ASP B 1 224 ? 49.092 64.599 20.107 1.00 33.07 241 ASP B O 1
ATOM 3708 N N . GLY B 1 225 ? 51.054 63.869 20.942 1.00 33.46 242 GLY B N 1
ATOM 3709 C CA . GLY B 1 225 ? 50.481 62.783 21.725 1.00 32.71 242 GLY B CA 1
ATOM 3710 C C . GLY B 1 225 ? 49.956 61.672 20.825 1.00 33.62 242 GLY B C 1
ATOM 3711 O O . GLY B 1 225 ? 49.175 60.861 21.317 1.00 35.73 242 GLY B O 1
ATOM 3712 N N . SER B 1 226 ? 50.375 61.632 19.502 1.00 28.08 243 SER B N 1
ATOM 3713 C CA A SER B 1 226 ? 49.884 60.718 18.452 0.50 27.28 243 SER B CA 1
ATOM 3714 C CA B SER B 1 226 ? 49.893 60.691 18.471 0.50 27.01 243 SER B CA 1
ATOM 3715 C C . SER B 1 226 ? 48.340 60.746 18.435 1.00 30.87 243 SER B C 1
ATOM 3716 O O . SER B 1 226 ? 47.656 59.751 18.156 1.00 30.57 243 SER B O 1
ATOM 3721 N N . LYS B 1 227 ? 47.791 61.906 18.756 1.00 27.97 244 LYS B N 1
ATOM 3722 C CA . LYS B 1 227 ? 46.368 62.052 18.911 1.00 27.32 244 LYS B CA 1
ATOM 3723 C C . LYS B 1 227 ? 45.723 63.164 18.099 1.00 30.24 244 LYS B C 1
ATOM 3724 O O . LYS B 1 227 ? 46.097 64.336 18.193 1.00 29.07 244 LYS B O 1
ATOM 3730 N N . LEU B 1 228 ? 44.701 62.785 17.331 1.00 25.94 245 LEU B N 1
ATOM 3731 C CA . LEU B 1 228 ? 43.812 63.749 16.696 1.00 25.01 245 LEU B CA 1
ATOM 3732 C C . LEU B 1 228 ? 42.518 63.761 17.516 1.00 28.32 245 LEU B C 1
ATOM 3733 O O . LEU B 1 228 ? 41.902 62.715 17.720 1.00 27.42 245 LEU B O 1
ATOM 3738 N N . THR B 1 229 ? 42.156 64.915 18.057 1.00 25.53 246 THR B N 1
ATOM 3739 C CA . THR B 1 229 ? 40.930 65.064 18.814 1.00 24.38 246 THR B CA 1
ATOM 3740 C C . THR B 1 229 ? 39.877 65.656 17.897 1.00 26.28 246 THR B C 1
ATOM 3741 O O . THR B 1 229 ? 40.141 66.648 17.227 1.00 25.08 246 THR B O 1
ATOM 3745 N N . ILE B 1 230 ? 38.685 65.074 17.883 1.00 21.17 247 ILE B N 1
ATOM 3746 C CA . ILE B 1 230 ? 37.582 65.659 17.139 1.00 20.16 247 ILE B CA 1
ATOM 3747 C C . ILE B 1 230 ? 36.509 66.004 18.161 1.00 24.36 247 ILE B C 1
ATOM 3748 O O . ILE B 1 230 ? 36.093 65.140 18.922 1.00 23.56 247 ILE B O 1
ATOM 3753 N N . LEU B 1 231 ? 36.098 67.268 18.210 1.00 22.14 248 LEU B N 1
ATOM 3754 C CA . LEU B 1 231 ? 35.007 67.687 19.082 1.00 23.15 248 LEU B CA 1
ATOM 3755 C C . LEU B 1 231 ? 33.799 67.893 18.219 1.00 26.29 248 LEU B C 1
ATOM 3756 O O . LEU B 1 231 ? 33.939 68.395 17.110 1.00 23.46 248 LEU B O 1
ATOM 3761 N N . VAL B 1 232 ? 32.635 67.448 18.696 1.00 23.28 249 VAL B N 1
ATOM 3762 C CA A VAL B 1 232 ? 31.359 67.612 17.984 0.50 22.38 249 VAL B CA 1
ATOM 3763 C CA B VAL B 1 232 ? 31.357 67.616 17.996 0.50 22.52 249 VAL B CA 1
ATOM 3764 C C . VAL B 1 232 ? 30.315 67.984 19.027 1.00 25.30 249 VAL B C 1
ATOM 3765 O O . VAL B 1 232 ? 30.286 67.378 20.097 1.00 25.99 249 VAL B O 1
ATOM 3772 N N . THR B 1 233 ? 29.487 68.988 18.735 1.00 20.49 250 THR B N 1
ATOM 3773 C CA . THR B 1 233 ? 28.407 69.381 19.657 1.00 20.55 250 THR B CA 1
ATOM 3774 C C . THR B 1 233 ? 27.153 68.673 19.138 1.00 24.92 250 THR B C 1
ATOM 3775 O O . THR B 1 233 ? 26.674 68.986 18.035 1.00 22.72 250 THR B O 1
ATOM 3779 N N . VAL B 1 234 ? 26.696 67.653 19.901 1.00 21.83 251 VAL B N 1
ATOM 3780 C CA . VAL B 1 234 ? 25.568 66.797 19.545 1.00 21.89 251 VAL B CA 1
ATOM 3781 C C . VAL B 1 234 ? 24.384 67.209 20.390 1.00 25.19 251 VAL B C 1
ATOM 3782 O O . VAL B 1 234 ? 24.414 67.069 21.615 1.00 25.20 251 VAL B O 1
ATOM 3786 N N . ASP B 1 235 ? 23.356 67.756 19.734 1.00 21.80 252 ASP B N 1
ATOM 3787 C CA . ASP B 1 235 ? 22.139 68.234 20.388 1.00 24.05 252 ASP B CA 1
ATOM 3788 C C . ASP B 1 235 ? 22.494 69.145 21.581 1.00 28.26 252 ASP B C 1
ATOM 3789 O O . ASP B 1 235 ? 21.969 68.954 22.688 1.00 27.25 252 ASP B O 1
ATOM 3794 N N . GLY B 1 236 ? 23.453 70.051 21.340 1.00 25.41 253 GLY B N 1
ATOM 3795 C CA . GLY B 1 236 ? 23.915 71.034 22.314 1.00 24.88 253 GLY B CA 1
ATOM 3796 C C . GLY B 1 236 ? 24.964 70.560 23.299 1.00 28.43 253 GLY B C 1
ATOM 3797 O O . GLY B 1 236 ? 25.465 71.366 24.076 1.00 28.85 253 GLY B O 1
ATOM 3798 N N . VAL B 1 237 ? 25.315 69.268 23.292 1.00 25.26 254 VAL B N 1
ATOM 3799 C CA . VAL B 1 237 ? 26.293 68.740 24.249 1.00 23.63 254 VAL B CA 1
ATOM 3800 C C . VAL B 1 237 ? 27.618 68.581 23.537 1.00 25.85 254 VAL B C 1
ATOM 3801 O O . VAL B 1 237 ? 27.683 67.849 22.549 1.00 24.97 254 VAL B O 1
ATOM 3805 N N . THR B 1 238 ? 28.681 69.210 24.075 1.00 23.58 255 THR B N 1
ATOM 3806 C CA . THR B 1 238 ? 30.016 69.095 23.465 1.00 23.56 255 THR B CA 1
ATOM 3807 C C . THR B 1 238 ? 30.647 67.750 23.840 1.00 28.02 255 THR B C 1
ATOM 3808 O O . THR B 1 238 ? 30.865 67.472 25.026 1.00 27.86 255 THR B O 1
ATOM 3812 N N . ARG B 1 239 ? 30.936 66.932 22.808 1.00 24.24 256 ARG B N 1
ATOM 3813 C CA . ARG B 1 239 ? 31.553 65.604 22.895 1.00 24.27 256 ARG B CA 1
ATOM 3814 C C . ARG B 1 239 ? 32.944 65.637 22.313 1.00 28.03 256 ARG B C 1
ATOM 3815 O O . ARG B 1 239 ? 33.203 66.379 21.369 1.00 27.29 256 ARG B O 1
ATOM 3823 N N . SER B 1 240 ? 33.846 64.838 22.870 1.00 25.87 257 SER B N 1
ATOM 3824 C CA . SER B 1 240 ? 35.237 64.801 22.433 1.00 26.85 257 SER B CA 1
ATOM 3825 C C . SER B 1 240 ? 35.643 63.365 22.132 1.00 32.14 257 SER B C 1
ATOM 3826 O O . SER B 1 240 ? 35.336 62.465 22.909 1.00 31.88 257 SER B O 1
ATOM 3829 N N . CYS B 1 241 ? 36.330 63.162 21.008 1.00 30.22 258 CYS B N 1
ATOM 3830 C CA A CYS B 1 241 ? 36.804 61.848 20.556 0.50 31.06 258 CYS B CA 1
ATOM 3831 C CA B CYS B 1 241 ? 36.783 61.853 20.566 0.50 30.65 258 CYS B CA 1
ATOM 3832 C C . CYS B 1 241 ? 38.288 61.894 20.313 1.00 32.44 258 CYS B C 1
ATOM 3833 O O . CYS B 1 241 ? 38.737 62.692 19.495 1.00 28.71 258 CYS B O 1
ATOM 3838 N N . ASP B 1 242 ? 39.056 61.044 20.997 1.00 29.69 259 ASP B N 1
ATOM 3839 C CA . ASP B 1 242 ? 40.500 61.004 20.757 1.00 31.51 259 ASP B CA 1
ATOM 3840 C C . ASP B 1 242 ? 40.785 59.890 19.779 1.00 31.87 259 ASP B C 1
ATOM 3841 O O . ASP B 1 242 ? 40.337 58.754 20.010 1.00 29.44 259 ASP B O 1
ATOM 3846 N N . ILE B 1 243 ? 41.480 60.215 18.672 1.00 26.47 260 ILE B N 1
ATOM 3847 C CA . ILE B 1 243 ? 41.869 59.255 17.637 1.00 25.48 260 ILE B CA 1
ATOM 3848 C C . ILE B 1 243 ? 43.386 59.126 17.697 1.00 30.11 260 ILE B C 1
ATOM 3849 O O . ILE B 1 243 ? 44.099 60.077 17.394 1.00 29.61 260 ILE B O 1
ATOM 3854 N N . SER B 1 244 ? 43.865 57.953 18.124 1.00 26.14 261 SER B N 1
ATOM 3855 C CA . SER B 1 244 ? 45.274 57.654 18.336 1.00 25.10 261 SER B CA 1
ATOM 3856 C C . SER B 1 244 ? 45.797 56.698 17.288 1.00 26.59 261 SER B C 1
ATOM 3857 O O . SER B 1 244 ? 46.940 56.300 17.368 1.00 28.16 261 SER B O 1
ATOM 3860 N N . THR B 1 245 ? 44.984 56.376 16.264 1.00 23.29 262 THR B N 1
ATOM 3861 C CA . THR B 1 245 ? 45.391 55.405 15.245 1.00 23.90 262 THR B CA 1
ATOM 3862 C C . THR B 1 245 ? 45.550 56.039 13.829 1.00 28.70 262 THR B C 1
ATOM 3863 O O . THR B 1 245 ? 45.341 55.374 12.815 1.00 30.23 262 THR B O 1
ATOM 3867 N N . LEU B 1 246 ? 45.963 57.303 13.758 1.00 24.77 263 LEU B N 1
ATOM 3868 C CA . LEU B 1 246 ? 46.175 57.910 12.439 1.00 22.60 263 LEU B CA 1
ATOM 3869 C C . LEU B 1 246 ? 47.645 58.164 12.181 1.00 24.65 263 LEU B C 1
ATOM 3870 O O . LEU B 1 246 ? 47.986 58.738 11.153 1.00 24.16 263 LEU B O 1
ATOM 3875 N N . GLY B 1 247 ? 48.504 57.739 13.094 1.00 20.82 264 GLY B N 1
ATOM 3876 C CA . GLY B 1 247 ? 49.930 57.995 12.940 1.00 22.49 264 GLY B CA 1
ATOM 3877 C C . GLY B 1 247 ? 50.325 59.176 13.805 1.00 28.72 264 GLY B C 1
ATOM 3878 O O . GLY B 1 247 ? 49.463 59.754 14.471 1.00 27.10 264 GLY B O 1
ATOM 3879 N N . SER B 1 248 ? 51.624 59.534 13.818 1.00 26.63 265 SER B N 1
ATOM 3880 C CA A SER B 1 248 ? 52.084 60.631 14.672 0.50 26.96 265 SER B CA 1
ATOM 3881 C CA B SER B 1 248 ? 52.146 60.625 14.640 0.50 26.67 265 SER B CA 1
ATOM 3882 C C . SER B 1 248 ? 52.029 62.015 13.962 1.00 29.67 265 SER B C 1
ATOM 3883 O O . SER B 1 248 ? 52.411 63.027 14.550 1.00 26.63 265 SER B O 1
ATOM 3888 N N . SER B 1 249 ? 51.527 62.063 12.716 1.00 25.64 266 SER B N 1
ATOM 3889 C CA . SER B 1 249 ? 51.366 63.307 11.976 1.00 24.02 266 SER B CA 1
ATOM 3890 C C . SER B 1 249 ? 50.385 63.121 10.851 1.00 25.90 266 SER B C 1
ATOM 3891 O O . SER B 1 249 ? 50.102 61.991 10.477 1.00 25.94 266 SER B O 1
ATOM 3894 N N . LEU B 1 250 ? 49.772 64.217 10.389 1.00 22.32 267 LEU B N 1
ATOM 3895 C CA . LEU B 1 250 ? 48.936 64.186 9.176 1.00 22.08 267 LEU B CA 1
ATOM 3896 C C . LEU B 1 250 ? 49.916 64.455 8.044 1.00 24.49 267 LEU B C 1
ATOM 3897 O O . LEU B 1 250 ? 50.567 65.500 8.083 1.00 23.84 267 LEU B O 1
ATOM 3902 N N . ASP B 1 251 ? 50.125 63.514 7.127 1.00 19.95 268 ASP B N 1
ATOM 3903 C CA . ASP B 1 251 ? 51.162 63.688 6.103 1.00 20.45 268 ASP B CA 1
ATOM 3904 C C . ASP B 1 251 ? 50.614 64.027 4.726 1.00 23.85 268 ASP B C 1
ATOM 3905 O O . ASP B 1 251 ? 49.509 63.644 4.365 1.00 21.14 268 ASP B O 1
ATOM 3910 N N . SER B 1 252 ? 51.423 64.744 3.941 1.00 23.75 269 SER B N 1
ATOM 3911 C CA . SER B 1 252 ? 51.070 65.123 2.583 1.00 23.31 269 SER B CA 1
ATOM 3912 C C . SER B 1 252 ? 50.835 63.866 1.722 1.00 26.01 269 SER B C 1
ATOM 3913 O O . SER B 1 252 ? 51.542 62.851 1.889 1.00 24.92 269 SER B O 1
ATOM 3916 N N . GLY B 1 253 ? 49.816 63.919 0.864 1.00 21.56 270 GLY B N 1
ATOM 3917 C CA . GLY B 1 253 ? 49.549 62.814 -0.037 1.00 23.80 270 GLY B CA 1
ATOM 3918 C C . GLY B 1 253 ? 48.900 61.582 0.572 1.00 32.74 270 GLY B C 1
ATOM 3919 O O . GLY B 1 253 ? 48.690 60.595 -0.142 1.00 35.42 270 GLY B O 1
ATOM 3920 N N . LYS B 1 254 ? 48.602 61.604 1.898 1.00 29.33 271 LYS B N 1
ATOM 3921 C CA . LYS B 1 254 ? 47.918 60.476 2.564 1.00 27.04 271 LYS B CA 1
ATOM 3922 C C . LYS B 1 254 ? 46.466 60.826 2.681 1.00 28.04 271 LYS B C 1
ATOM 3923 O O . LYS B 1 254 ? 46.118 62.016 2.671 1.00 27.18 271 LYS B O 1
ATOM 3929 N N . TYR B 1 255 ? 45.592 59.806 2.768 1.00 23.07 272 TYR B N 1
ATOM 3930 C CA . TYR B 1 255 ? 44.184 60.097 2.886 1.00 22.53 272 TYR B CA 1
ATOM 3931 C C . TYR B 1 255 ? 43.707 59.508 4.203 1.00 24.71 272 TYR B C 1
ATOM 3932 O O . TYR B 1 255 ? 43.934 58.333 4.494 1.00 24.61 272 TYR B O 1
ATOM 3941 N N . TYR B 1 256 ? 43.150 60.368 5.034 1.00 21.51 273 TYR B N 1
ATOM 3942 C CA . TYR B 1 256 ? 42.654 60.033 6.365 1.00 20.92 273 TYR B CA 1
ATOM 3943 C C . TYR B 1 256 ? 41.166 59.890 6.323 1.00 24.39 273 TYR B C 1
ATOM 3944 O O . TYR B 1 256 ? 40.506 60.599 5.586 1.00 24.37 273 TYR B O 1
ATOM 3953 N N . GLY B 1 257 ? 40.647 58.948 7.099 1.00 21.16 274 GLY B N 1
ATOM 3954 C CA . GLY B 1 257 ? 39.220 58.731 7.184 1.00 21.76 274 GLY B CA 1
ATOM 3955 C C . GLY B 1 257 ? 38.810 58.640 8.635 1.00 26.82 274 GLY B C 1
ATOM 3956 O O . GLY B 1 257 ? 39.487 57.973 9.416 1.00 28.55 274 GLY B O 1
ATOM 3957 N N . VAL B 1 258 ? 37.762 59.375 9.025 1.00 22.82 275 VAL B N 1
ATOM 3958 C CA . VAL B 1 258 ? 37.223 59.297 10.395 1.00 22.62 275 VAL B CA 1
ATOM 3959 C C . VAL B 1 258 ? 35.719 59.123 10.293 1.00 25.66 275 VAL B C 1
ATOM 3960 O O . VAL B 1 258 ? 35.042 59.920 9.638 1.00 25.23 275 VAL B O 1
ATOM 3964 N N . SER B 1 259 ? 35.199 58.085 10.938 1.00 22.31 276 SER B N 1
ATOM 3965 C CA A SER B 1 259 ? 33.768 57.855 10.962 0.50 22.50 276 SER B CA 1
ATOM 3966 C CA B SER B 1 259 ? 33.771 57.818 10.962 0.50 22.09 276 SER B CA 1
ATOM 3967 C C . SER B 1 259 ? 33.304 57.800 12.402 1.00 26.03 276 SER B C 1
ATOM 3968 O O . SER B 1 259 ? 33.895 57.084 13.222 1.00 24.17 276 SER B O 1
ATOM 3973 N N . LEU B 1 260 ? 32.293 58.621 12.720 1.00 24.46 277 LEU B N 1
ATOM 3974 C CA . LEU B 1 260 ? 31.703 58.683 14.063 1.00 24.87 277 LEU B CA 1
ATOM 3975 C C . LEU B 1 260 ? 30.256 58.250 13.976 1.00 27.53 277 LEU B C 1
ATOM 3976 O O . LEU B 1 260 ? 29.474 58.867 13.232 1.00 26.74 277 LEU B O 1
ATOM 3981 N N . THR B 1 261 ? 29.913 57.159 14.688 1.00 22.84 278 THR B N 1
ATOM 3982 C CA . THR B 1 261 ? 28.560 56.663 14.788 1.00 23.06 278 THR B CA 1
ATOM 3983 C C . THR B 1 261 ? 28.069 56.960 16.207 1.00 26.70 278 THR B C 1
ATOM 3984 O O . THR B 1 261 ? 28.608 56.435 17.186 1.00 25.84 278 THR B O 1
ATOM 3988 N N . PHE B 1 262 ? 27.012 57.752 16.301 1.00 22.40 279 PHE B N 1
ATOM 3989 C CA . PHE B 1 262 ? 26.407 58.153 17.580 1.00 21.79 279 PHE B CA 1
ATOM 3990 C C . PHE B 1 262 ? 25.451 57.077 18.025 1.00 24.05 279 PHE B C 1
ATOM 3991 O O . PHE B 1 262 ? 24.524 56.729 17.292 1.00 23.44 279 PHE B O 1
ATOM 3999 N N . THR B 1 263 ? 25.721 56.472 19.193 1.00 20.81 280 THR B N 1
ATOM 4000 C CA . THR B 1 263 ? 24.874 55.384 19.677 1.00 20.90 280 THR B CA 1
ATOM 4001 C C . THR B 1 263 ? 24.040 55.880 20.860 1.00 24.09 280 THR B C 1
ATOM 4002 O O . THR B 1 263 ? 23.936 57.089 21.078 1.00 24.81 280 THR B O 1
ATOM 4006 N N . ASP B 1 264 ? 23.496 54.938 21.635 1.00 22.51 281 ASP B N 1
ATOM 4007 C CA . ASP B 1 264 ? 22.706 55.196 22.855 1.00 23.90 281 ASP B CA 1
ATOM 4008 C C . ASP B 1 264 ? 23.594 55.567 24.021 1.00 30.44 281 ASP B C 1
ATOM 4009 O O . ASP B 1 264 ? 23.117 56.233 24.940 1.00 31.54 281 ASP B O 1
ATOM 4014 N N . VAL B 1 265 ? 24.876 55.110 24.010 1.00 27.62 282 VAL B N 1
ATOM 4015 C CA . VAL B 1 265 ? 25.785 55.284 25.144 1.00 27.23 282 VAL B CA 1
ATOM 4016 C C . VAL B 1 265 ? 27.110 55.962 24.779 1.00 31.45 282 VAL B C 1
ATOM 4017 O O . VAL B 1 265 ? 27.880 56.321 25.673 1.00 32.37 282 VAL B O 1
ATOM 4021 N N . GLY B 1 266 ? 27.360 56.170 23.498 1.00 26.60 283 GLY B N 1
ATOM 4022 C CA . GLY B 1 266 ? 28.602 56.812 23.088 1.00 25.09 283 GLY B CA 1
ATOM 4023 C C . GLY B 1 266 ? 28.797 56.972 21.598 1.00 28.27 283 GLY B C 1
ATOM 4024 O O . GLY B 1 266 ? 27.856 57.228 20.834 1.00 25.01 283 GLY B O 1
ATOM 4025 N N . ILE B 1 267 ? 30.042 56.838 21.191 1.00 27.15 284 ILE B N 1
ATOM 4026 C CA . ILE B 1 267 ? 30.436 57.019 19.806 1.00 27.23 284 ILE B CA 1
ATOM 4027 C C . ILE B 1 267 ? 31.284 55.829 19.369 1.00 30.15 284 ILE B C 1
ATOM 4028 O O . ILE B 1 267 ? 32.229 55.442 20.069 1.00 30.94 284 ILE B O 1
ATOM 4033 N N . ILE B 1 268 ? 30.905 55.218 18.240 1.00 23.26 285 ILE B N 1
ATOM 4034 C CA . ILE B 1 268 ? 31.696 54.179 17.609 1.00 20.73 285 ILE B CA 1
ATOM 4035 C C . ILE B 1 268 ? 32.627 54.952 16.713 1.00 27.49 285 ILE B C 1
ATOM 4036 O O . ILE B 1 268 ? 32.152 55.744 15.885 1.00 25.42 285 ILE B O 1
ATOM 4041 N N . LEU B 1 269 ? 33.943 54.815 16.949 1.00 25.93 286 LEU B N 1
ATOM 4042 C CA . LEU B 1 269 ? 34.957 55.530 16.183 1.00 26.33 286 LEU B CA 1
ATOM 4043 C C . LEU B 1 269 ? 35.698 54.571 15.217 1.00 26.67 286 LEU B C 1
ATOM 4044 O O . LEU B 1 269 ? 36.242 53.560 15.649 1.00 26.91 286 LEU B O 1
ATOM 4049 N N . SER B 1 270 ? 35.666 54.878 13.926 1.00 21.07 287 SER B N 1
ATOM 4050 C CA . SER B 1 270 ? 36.363 54.107 12.899 1.00 22.71 287 SER B CA 1
ATOM 4051 C C . SER B 1 270 ? 37.372 55.047 12.228 1.00 26.14 287 SER B C 1
ATOM 4052 O O . SER B 1 270 ? 36.988 56.106 11.745 1.00 23.91 287 SER B O 1
ATOM 4055 N N . SER B 1 271 ? 38.681 54.724 12.305 1.00 24.14 288 SER B N 1
ATOM 4056 C CA . SER B 1 271 ? 39.710 55.595 11.734 1.00 22.13 288 SER B CA 1
ATOM 4057 C C . SER B 1 271 ? 40.382 54.880 10.614 1.00 24.98 288 SER B C 1
ATOM 4058 O O . SER B 1 271 ? 40.502 53.667 10.680 1.00 24.44 288 SER B O 1
ATOM 4061 N N . ALA B 1 272 ? 40.853 55.600 9.598 1.00 19.03 289 ALA B N 1
ATOM 4062 C CA . ALA B 1 272 ? 41.531 54.935 8.478 1.00 19.70 289 ALA B CA 1
ATOM 4063 C C . ALA B 1 272 ? 42.644 55.810 7.940 1.00 22.74 289 ALA B C 1
ATOM 4064 O O . ALA B 1 272 ? 42.510 57.028 7.946 1.00 22.23 289 ALA B O 1
ATOM 4066 N N . VAL B 1 273 ? 43.744 55.192 7.513 1.00 18.86 290 VAL B N 1
ATOM 4067 C CA . VAL B 1 273 ? 44.856 55.893 6.870 1.00 19.49 290 VAL B CA 1
ATOM 4068 C C . VAL B 1 273 ? 45.131 55.163 5.558 1.00 22.63 290 VAL B C 1
ATOM 4069 O O . VAL B 1 273 ? 45.321 53.944 5.590 1.00 22.31 290 VAL B O 1
ATOM 4073 N N . VAL B 1 274 ? 45.133 55.892 4.427 1.00 19.76 291 VAL B N 1
ATOM 4074 C CA . VAL B 1 274 ? 45.436 55.312 3.105 1.00 20.09 291 VAL B CA 1
ATOM 4075 C C . VAL B 1 274 ? 46.748 55.909 2.623 1.00 26.64 291 VAL B C 1
ATOM 4076 O O . VAL B 1 274 ? 46.867 57.135 2.569 1.00 24.37 291 VAL B O 1
ATOM 4080 N N . THR B 1 275 ? 47.736 55.055 2.306 1.00 25.15 292 THR B N 1
ATOM 4081 C CA . THR B 1 275 ? 49.034 55.527 1.805 1.00 26.89 292 THR B CA 1
ATOM 4082 C C . THR B 1 275 ? 49.474 54.694 0.586 1.00 30.97 292 THR B C 1
ATOM 4083 O O . THR B 1 275 ? 48.893 53.648 0.313 1.00 29.22 292 THR B O 1
ATOM 4087 N N . VAL B 1 276 ? 50.507 55.152 -0.126 1.00 31.71 293 VAL B N 1
ATOM 4088 C CA . VAL B 1 276 ? 51.094 54.431 -1.276 1.00 32.80 293 VAL B CA 1
ATOM 4089 C C . VAL B 1 276 ? 52.514 54.035 -0.917 1.00 40.71 293 VAL B C 1
ATOM 4090 O O . VAL B 1 276 ? 53.327 54.902 -0.554 1.00 42.17 293 VAL B O 1
ATOM 4094 N N . ASN B 1 277 ? 52.802 52.723 -1.013 1.00 36.91 294 ASN B N 1
ATOM 4095 C CA . ASN B 1 277 ? 54.107 52.164 -0.734 1.00 37.27 294 ASN B CA 1
ATOM 4096 C C . ASN B 1 277 ? 54.587 51.485 -2.020 1.00 42.21 294 ASN B C 1
ATOM 4097 O O . ASN B 1 277 ? 54.162 50.386 -2.354 1.00 42.36 294 ASN B O 1
ATOM 4102 N N . ASN B 1 278 ? 55.420 52.200 -2.775 1.00 39.32 295 ASN B N 1
ATOM 4103 C CA . ASN B 1 278 ? 55.941 51.725 -4.048 1.00 39.33 295 ASN B CA 1
ATOM 4104 C C . ASN B 1 278 ? 57.271 51.012 -3.895 1.00 44.47 295 ASN B C 1
ATOM 4105 O O . ASN B 1 278 ? 58.113 51.426 -3.098 1.00 45.30 295 ASN B O 1
ATOM 4110 N N . PHE B 1 279 ? 57.433 49.907 -4.646 1.00 40.97 296 PHE B N 1
ATOM 4111 C CA . PHE B 1 279 ? 58.653 49.091 -4.688 1.00 40.18 296 PHE B CA 1
ATOM 4112 C C . PHE B 1 279 ? 59.766 49.843 -5.423 1.00 87.70 296 PHE B C 1
ATOM 4113 O O . PHE B 1 279 ? 60.793 50.169 -4.835 1.00 62.23 296 PHE B O 1
#

Sequence (539 aa):
SGEKTLAVVSASSDDRPSTRGIINDNTYALGVFRTTANTYAPLYNVKHIYSGGEWGADDVIKVDYRNASFFAYYPYHTATGNYAGLAGGTTLTLQAQLFNAGEDICYGAGEASGGGPVSVYNPFVEFLNKHAYARLRLTLTRGEKFDKTKKCNIQNITFKSNNANFYLTRSLDIASTAGATGGSAVAAGYVHNPNVNIATGKSVTYEYFPPQPLDGSKLTILVTVDGVTRSCCDISSTLGSSLDSGKYYYGVSSLTFTDVGIILSSAVVTVNNFGEKTLAVVSASSDDRPSTRGIINDNTYALGVFRTTANTYAPLYNVKHIYSGGEWGADDVIKVDYRNASFFAYYPYHTATGNYAGLAGGTTLTLQAQLFNAGEDICYGAGEASGGGPVSVYNPFVEFLNKHAYARLRLTLTRGEKFDKTKKCNIQNITFKSNNANFYLTRSLDIASTAGATGGSAVAAGYVHNPNVNIATGKSVVTYEYFPPQPLDGSSKLTILVVTVDGVTRSCCDISTLGSSSLDSGKYYGVSSLTFTDVGIILSSAVVTVNNF

Nearest PDB structures (foldseek):
  3sy6-assembly1_B  TM=9.974E-01  e=3.035E-56  Bacteroides fragilis NCTC 9343
  3t2l-assembly1_A-2  TM=7.535E-01  e=2.643E-16  Bacteroides fragilis NCTC 9343
  3ufi-assembly1_A  TM=6.443E-01  e=8.648E-12  Bacteroides ovatus ATCC 8483
  4h40-assembly1_B  TM=4.661E-01  e=7.557E-08  Bacteroides fragilis NCTC 9343
  4h40-assembly1_A  TM=3.693E-01  e=1.182E-06  Bacteroides fragilis NCTC 9343

Foldseek 3Di:
DQKDWAWAQWAFADFAPDTCGIPQDQPAWKFKWWDCVQNDDIDFGFTFGRDDNTTDGPDTDMFGQGFIKMKMKPRGDDCDDQNVCRPPAQKGKDFWDFDDPRNFMDMAIWAFDVGDTDGRVGRYIYHYYFTQDFKEKEKEWADQAHDQVFQQWKFWWFKAQVLAWAFRMFMAGRSDPPGTDDGDTGRRGDTDTPRDGAHRGGMDMTMIGGKFFRVQQWMKIWIQTSNRIDIDIDNPADGIRDRRKYKYWYWYQHHPGTDIDIDIGGDDDD/DKDFAWEQWAFADWAPDTCGIVQDQPAWKFKWWDCVQNDDIDFGFTFGHDDRTTHTPDTDMFAPGFIKMKMKPRGDDCDDQNVCRPPAQKGKDFWDFDDPRNFMDMAIWAFDVGDTDGRVGSYIYHYYFTQDFKEKEKEWADQQHDQVFQQWKFWWFKAQVLAWAFRMFMDGRSDPPGTDDGDTGRRGDTDTPRDGADRGGMDMTMIGGKFFRVVCWMKIWIQTRNRIDIDIDNPAGGIRDTNKYKYWYWYQHHPGTDIDIDIGGDDDD

InterPro domains:
  IPR025049 Fimbrillin-like 1 [PF13149] (54-291)
  IPR042278 Fimbrillin-like 1, N-terminal [G3DSA:2.60.40.2620] (18-158)

Radius of gyration: 29.74 Å; Cα contacts (8 Å, |Δi|>4): 1567; chains: 2; bounding box: 61×68×84 Å

B-factor: mean 32.87, std 12.51, range [13.63, 133.58]

Organism: Bacteroides fragilis (strain ATCC 25285 / DSM 2151 / CCUG 4856 / JCM 11019 / LMG 10263 / NCTC 9343 / Onslow / VPI 2553 / EN-2) (NCBI:txid272559)

Secondary structure (DSSP, 8-state):
---EE-EEEEEEE--SSS--EE---SSS-EEEEE-SGGGPPPEEEEEEEEETTEEE-SS--EE-SSPB-EEEEES---SSGGGGGGSSSSEEEEE--S--GGG--EEEE-EETTSS-BBTTB-EEEE---B-PPEEEEEEEE-TTS-TTS--EEEEEEEEETTTBEESEEEEETTSSS-SB---EETT-EEE---EE--TT-EEEEE----EE-GGG-EEEEEEETTEEEEEEE--S-SEE-TT-EEEEEEEE-SSEEEEEEEEEEEEE-/--EE-EEEEEEE-SSSS--EE---SSS-EEEEE-SGGGPPPEEEEEEEE-SSSEEESS--EE-SSPB-EEEEES---SSGGGGGGSSSSEEEEE--S--GGG--EEEE-EETTSS-BBTTB-EEEE---B-PPEEEEEEEE-TTS-TTS--EEEEEEEEETTTBEESEEEEETTSSS-SB---EETT-EEE---EEPPTT-EEEEE----EE-GGG-EEEEEEETTEEEEEEE--S-SEE-TT-EEEEEEEE-SSEEEEEEEEEEEEE-

CATH classification: 2.60.40.2620 (+1 more: 2.60.40.2630)